Protein AF-A0A3R7LSN5-F1 (afdb_monomer_lite)

Radius of gyration: 26.23 Å; chains: 1; bounding box: 64×83×74 Å

Structure (mmCIF, N/CA/C/O backbone):
data_AF-A0A3R7LSN5-F1
#
_entry.id   AF-A0A3R7LSN5-F1
#
loop_
_atom_site.group_PDB
_atom_site.id
_atom_site.type_symbol
_atom_site.label_atom_id
_atom_site.label_alt_id
_atom_site.label_comp_id
_atom_site.label_asym_id
_atom_site.label_entity_id
_atom_site.label_seq_id
_atom_site.pdbx_PDB_ins_code
_atom_site.Cartn_x
_atom_site.Cartn_y
_atom_site.Cartn_z
_atom_site.occupancy
_atom_site.B_iso_or_equiv
_atom_site.auth_seq_id
_atom_site.auth_comp_id
_atom_site.auth_asym_id
_atom_site.auth_atom_id
_atom_site.pdbx_PDB_model_num
ATOM 1 N N . MET A 1 1 ? -0.997 53.595 6.931 1.00 42.25 1 MET A N 1
ATOM 2 C CA . MET A 1 1 ? -1.563 52.227 7.021 1.00 42.25 1 MET A CA 1
ATOM 3 C C . MET A 1 1 ? -1.060 51.255 5.946 1.00 42.25 1 MET A C 1
ATOM 5 O O . MET A 1 1 ? -0.935 50.087 6.265 1.00 42.25 1 MET A O 1
ATOM 9 N N . LYS A 1 2 ? -0.696 51.684 4.723 1.00 32.84 2 LYS A N 1
ATOM 10 C CA . LYS A 1 2 ? -0.204 50.767 3.666 1.00 32.84 2 LYS A CA 1
ATOM 11 C C . LYS A 1 2 ? 1.267 50.310 3.789 1.00 32.84 2 LYS A C 1
ATOM 13 O O . LYS A 1 2 ? 1.612 49.276 3.243 1.00 32.84 2 LYS A O 1
ATOM 18 N N . VAL A 1 3 ? 2.115 51.027 4.534 1.00 37.78 3 VAL A N 1
ATOM 19 C CA . VAL A 1 3 ? 3.552 50.685 4.686 1.00 37.78 3 VAL A CA 1
ATOM 20 C C . VAL A 1 3 ? 3.807 49.668 5.814 1.00 37.78 3 VAL A C 1
ATOM 22 O O . VAL A 1 3 ? 4.700 48.838 5.708 1.00 37.78 3 VAL A O 1
ATOM 25 N N . LEU A 1 4 ? 2.973 49.663 6.860 1.00 35.94 4 LEU A N 1
ATOM 26 C CA . LEU A 1 4 ? 3.071 48.705 7.976 1.00 35.94 4 LEU A CA 1
ATOM 27 C C . LEU A 1 4 ? 2.596 47.290 7.600 1.00 35.94 4 LEU A C 1
ATOM 29 O O . LEU A 1 4 ? 3.113 46.316 8.132 1.00 35.94 4 LEU A O 1
ATOM 33 N N . LEU A 1 5 ? 1.672 47.171 6.640 1.00 37.19 5 LEU A N 1
ATOM 34 C CA . LEU A 1 5 ? 1.211 45.881 6.106 1.00 37.19 5 LEU A CA 1
ATOM 35 C C . LEU A 1 5 ? 2.283 45.172 5.262 1.00 37.19 5 LEU A C 1
ATOM 37 O O . LEU A 1 5 ? 2.368 43.950 5.294 1.00 37.19 5 LEU A O 1
ATOM 41 N N . LEU A 1 6 ? 3.139 45.926 4.565 1.00 33.25 6 LEU A N 1
ATOM 42 C CA . LEU A 1 6 ? 4.225 45.360 3.758 1.00 33.25 6 LEU A CA 1
ATOM 43 C C . LEU A 1 6 ? 5.369 44.812 4.623 1.00 33.25 6 LEU A C 1
ATOM 45 O O . LEU A 1 6 ? 5.915 43.760 4.314 1.00 33.25 6 LEU A O 1
ATOM 49 N N . LEU A 1 7 ? 5.691 45.470 5.741 1.00 35.59 7 LEU A N 1
ATOM 50 C CA . LEU A 1 7 ? 6.720 44.985 6.670 1.00 35.59 7 LEU A CA 1
ATOM 51 C C . LEU A 1 7 ? 6.260 43.757 7.474 1.00 35.59 7 LEU A C 1
ATOM 53 O O . LEU A 1 7 ? 7.076 42.888 7.765 1.00 35.59 7 LEU A O 1
ATOM 57 N N . ALA A 1 8 ? 4.962 43.638 7.772 1.00 36.81 8 ALA A N 1
ATOM 58 C CA . ALA A 1 8 ? 4.403 42.443 8.410 1.00 36.81 8 ALA A CA 1
ATOM 59 C C . ALA A 1 8 ? 4.375 41.225 7.464 1.00 36.81 8 ALA A C 1
ATOM 61 O O . ALA A 1 8 ? 4.631 40.109 7.906 1.00 36.81 8 ALA A O 1
ATOM 62 N N . LEU A 1 9 ? 4.141 41.435 6.162 1.00 36.09 9 LEU A N 1
ATOM 63 C CA . LEU A 1 9 ? 4.210 40.374 5.146 1.00 36.09 9 LEU A CA 1
ATOM 64 C C . LEU A 1 9 ? 5.645 39.879 4.904 1.00 36.09 9 LEU A C 1
ATOM 66 O O . LEU A 1 9 ? 5.850 38.681 4.731 1.00 36.09 9 LEU A O 1
ATOM 70 N N . VAL A 1 10 ? 6.647 40.763 4.968 1.00 37.06 10 VAL A N 1
ATOM 71 C CA . VAL A 1 10 ? 8.064 40.363 4.863 1.00 37.06 10 VAL A CA 1
ATOM 72 C C . VAL A 1 10 ? 8.546 39.641 6.130 1.00 37.06 10 VAL A C 1
ATOM 74 O O . VAL A 1 10 ? 9.333 38.705 6.034 1.00 37.06 10 VAL A O 1
ATOM 77 N N . ALA A 1 11 ? 8.037 40.003 7.313 1.00 33.31 11 ALA A N 1
ATOM 78 C CA . ALA A 1 11 ? 8.358 39.297 8.558 1.00 33.31 11 ALA A CA 1
ATOM 79 C C . ALA A 1 11 ? 7.670 37.920 8.669 1.00 33.31 11 ALA A C 1
ATOM 81 O O . ALA A 1 11 ? 8.248 37.001 9.241 1.00 33.31 11 ALA A O 1
ATOM 82 N N . ALA A 1 12 ? 6.477 37.745 8.086 1.00 33.59 12 ALA A N 1
ATOM 83 C CA . ALA A 1 12 ? 5.790 36.451 8.038 1.00 33.59 12 ALA A CA 1
ATOM 84 C C . ALA A 1 12 ? 6.439 35.458 7.053 1.00 33.59 12 ALA A C 1
ATOM 86 O O . ALA A 1 12 ? 6.391 34.256 7.293 1.00 33.59 12 ALA A O 1
ATOM 87 N N . ALA A 1 13 ? 7.117 35.943 6.006 1.00 35.69 13 ALA A N 1
ATOM 88 C CA . ALA A 1 13 ? 7.940 35.100 5.131 1.00 35.69 13 ALA A CA 1
ATOM 89 C C . ALA A 1 13 ? 9.222 34.580 5.820 1.00 35.69 13 ALA A C 1
ATOM 91 O O . ALA A 1 13 ? 9.813 33.609 5.363 1.00 35.69 13 ALA A O 1
ATOM 92 N N . ALA A 1 14 ? 9.640 35.197 6.933 1.00 30.48 14 ALA A N 1
ATOM 93 C CA . ALA A 1 14 ? 10.814 34.799 7.716 1.00 30.48 14 ALA A CA 1
ATOM 94 C C . ALA A 1 14 ? 10.477 33.926 8.946 1.00 30.48 14 ALA A C 1
ATOM 96 O O . ALA A 1 14 ? 11.372 33.602 9.724 1.00 30.48 14 ALA A O 1
ATOM 97 N N . ALA A 1 15 ? 9.202 33.564 9.138 1.00 32.44 15 ALA A N 1
ATOM 98 C CA . ALA A 1 15 ? 8.722 32.758 10.266 1.00 32.44 15 ALA A CA 1
ATOM 99 C C . ALA A 1 15 ? 7.898 31.533 9.826 1.00 32.44 15 ALA A C 1
ATOM 101 O O . ALA A 1 15 ? 7.106 30.998 10.604 1.00 32.44 15 ALA A O 1
ATOM 102 N N . TRP A 1 16 ? 8.096 31.065 8.592 1.00 31.89 16 TRP A N 1
ATOM 103 C CA . TRP A 1 16 ? 7.870 29.653 8.292 1.00 31.89 16 TRP A CA 1
ATOM 104 C C . TRP A 1 16 ? 8.864 28.814 9.096 1.00 31.89 16 TRP A C 1
ATOM 106 O O . TRP A 1 16 ? 9.974 29.290 9.356 1.00 31.89 16 TRP A O 1
ATOM 116 N N . PRO A 1 17 ? 8.489 27.598 9.539 1.00 29.02 17 PRO A N 1
ATOM 117 C CA . PRO A 1 17 ? 9.468 26.697 10.119 1.00 29.02 17 PRO A CA 1
ATOM 118 C C . PRO A 1 17 ? 10.629 26.624 9.131 1.00 29.02 17 PRO A C 1
ATOM 120 O O . PRO A 1 17 ? 10.416 26.361 7.947 1.00 29.02 17 PRO A O 1
ATOM 123 N N . ASN A 1 18 ? 11.839 26.935 9.599 1.00 29.56 18 ASN A N 1
ATOM 124 C CA . ASN A 1 18 ? 13.049 26.599 8.870 1.00 29.56 18 ASN A CA 1
ATOM 125 C C . ASN A 1 18 ? 13.014 25.075 8.692 1.00 29.56 18 ASN A C 1
ATOM 127 O O . ASN A 1 18 ? 13.508 24.340 9.545 1.00 29.56 18 ASN A O 1
ATOM 131 N N . PHE A 1 19 ? 12.428 24.601 7.592 1.00 35.41 19 PHE A N 1
ATOM 132 C CA . PHE A 1 19 ? 12.906 23.412 6.915 1.00 35.41 19 PHE A CA 1
ATOM 133 C C . PHE A 1 19 ? 14.315 23.785 6.489 1.00 35.41 19 PHE A C 1
ATOM 135 O O . PHE A 1 19 ? 14.538 24.361 5.425 1.00 35.41 19 PHE A O 1
ATOM 142 N N . GLY A 1 20 ? 15.252 23.625 7.421 1.00 29.89 20 GLY A N 1
ATOM 143 C CA . GLY A 1 20 ? 16.654 23.777 7.129 1.00 29.89 20 GLY A CA 1
ATOM 144 C C . GLY A 1 20 ? 16.971 22.738 6.074 1.00 29.89 20 GLY A C 1
ATOM 145 O O . GLY A 1 20 ? 17.199 21.587 6.413 1.00 29.89 20 GLY A O 1
ATOM 146 N N . PHE A 1 21 ? 16.986 23.153 4.808 1.00 41.00 21 PHE A N 1
ATOM 147 C CA . PHE A 1 21 ? 17.792 22.522 3.775 1.00 41.00 21 PHE A CA 1
ATOM 148 C C . PHE A 1 21 ? 19.243 22.766 4.179 1.00 41.00 21 PHE A C 1
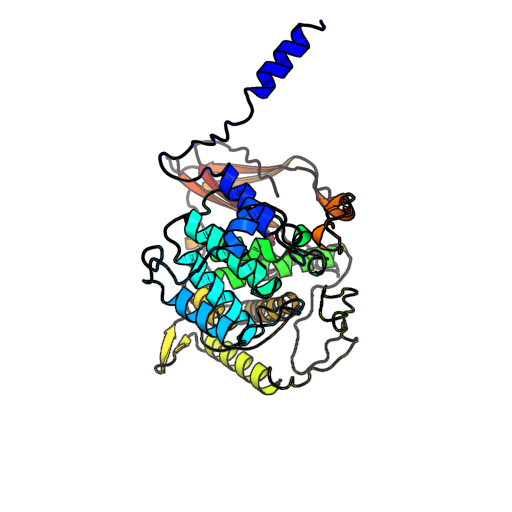ATOM 150 O O . PHE A 1 21 ? 19.926 23.666 3.688 1.00 41.00 21 PHE A O 1
ATOM 157 N N . GLN A 1 22 ? 19.666 22.048 5.212 1.00 35.31 22 GLN A N 1
ATOM 158 C CA . GLN A 1 22 ? 21.040 22.006 5.633 1.00 35.31 22 GLN A CA 1
ATOM 159 C C . GLN A 1 22 ? 21.722 21.189 4.544 1.00 35.31 22 GLN A C 1
ATOM 161 O O . GLN A 1 22 ? 21.444 20.010 4.375 1.00 35.31 22 GLN A O 1
ATOM 166 N N . SER A 1 23 ? 22.531 21.849 3.718 1.00 38.97 23 SER A N 1
ATOM 167 C CA . SER A 1 23 ? 23.408 21.140 2.798 1.00 38.97 23 SER A CA 1
ATOM 168 C C . SER A 1 23 ? 24.348 20.305 3.657 1.00 38.97 23 SER A C 1
ATOM 170 O O . SER A 1 23 ? 25.281 20.854 4.258 1.00 38.97 23 SER A O 1
ATOM 172 N N . ASP A 1 24 ? 24.075 19.012 3.764 1.00 40.56 24 ASP A N 1
ATOM 173 C CA . ASP A 1 24 ? 24.998 18.101 4.408 1.00 40.56 24 ASP A CA 1
ATOM 174 C C . ASP A 1 24 ? 26.333 18.174 3.674 1.00 40.56 24 ASP A C 1
ATOM 176 O O . ASP A 1 24 ? 26.430 18.141 2.443 1.00 40.56 24 ASP A O 1
ATOM 180 N N . ALA A 1 25 ? 27.380 18.394 4.460 1.00 39.78 25 ALA A N 1
ATOM 181 C CA . ALA A 1 25 ? 28.723 18.604 3.972 1.00 39.78 25 ALA A CA 1
ATOM 182 C C . ALA A 1 25 ? 29.197 17.360 3.199 1.00 39.78 25 ALA A C 1
ATOM 184 O O . ALA A 1 25 ? 29.608 16.373 3.801 1.00 39.78 25 ALA A O 1
ATOM 185 N N . GLY A 1 26 ? 29.171 17.437 1.864 1.00 50.94 26 GLY A N 1
ATOM 186 C CA . GLY A 1 26 ? 29.817 16.480 0.959 1.00 50.94 26 GLY A CA 1
ATOM 187 C C . GLY A 1 26 ? 28.904 15.607 0.089 1.00 50.94 26 GLY A C 1
ATOM 188 O O . GLY A 1 26 ? 29.451 14.788 -0.642 1.00 50.94 26 GLY A O 1
ATOM 189 N N . GLY A 1 27 ? 27.576 15.775 0.129 1.00 64.56 27 GLY A N 1
ATOM 190 C CA . GLY A 1 27 ? 26.622 15.041 -0.724 1.00 64.56 27 GLY A CA 1
ATOM 191 C C . GLY A 1 27 ? 25.754 15.946 -1.607 1.00 64.56 27 GLY A C 1
ATOM 192 O O . GLY A 1 27 ? 25.727 17.166 -1.431 1.00 64.56 27 GLY A O 1
ATOM 193 N N . GLU A 1 28 ? 25.048 15.358 -2.575 1.00 82.19 28 GLU A N 1
ATOM 194 C CA . GLU A 1 28 ? 24.030 16.043 -3.376 1.00 82.19 28 GLU A CA 1
ATOM 195 C C . GLU A 1 28 ? 22.909 16.604 -2.488 1.00 82.19 28 GLU A C 1
ATOM 197 O O . GLU A 1 28 ? 22.501 15.979 -1.509 1.00 82.19 28 GLU A O 1
ATOM 202 N N . SER A 1 29 ? 22.407 17.796 -2.826 1.00 89.75 29 SER A N 1
ATOM 203 C CA . SER A 1 29 ? 21.376 18.465 -2.027 1.00 89.75 29 SER A CA 1
ATOM 204 C C . SER A 1 29 ? 20.041 17.725 -2.103 1.00 89.75 29 SER A C 1
ATOM 206 O O . SER A 1 29 ? 19.663 17.226 -3.162 1.00 89.75 29 SER A O 1
ATOM 208 N N . ASP A 1 30 ? 19.269 17.728 -1.017 1.00 90.81 30 ASP A N 1
ATOM 209 C CA . ASP A 1 30 ? 17.945 17.086 -1.002 1.00 90.81 30 ASP A CA 1
ATOM 210 C C . ASP A 1 30 ? 16.995 17.677 -2.049 1.00 90.81 30 ASP A C 1
ATOM 212 O O . ASP A 1 30 ? 16.179 16.963 -2.624 1.00 90.81 30 ASP A O 1
ATOM 216 N N . ALA A 1 31 ? 17.151 18.964 -2.377 1.00 91.38 31 ALA A N 1
ATOM 217 C CA . ALA A 1 31 ? 16.424 19.599 -3.472 1.00 91.38 31 ALA A CA 1
ATOM 218 C C . ALA A 1 31 ? 16.747 18.959 -4.833 1.00 91.38 31 ALA A C 1
ATOM 220 O O . ALA A 1 31 ? 15.837 18.750 -5.634 1.00 91.38 31 ALA A O 1
ATOM 221 N N . GLN A 1 32 ? 18.016 18.616 -5.084 1.00 93.38 32 GLN A N 1
ATOM 222 C CA . GLN A 1 32 ? 18.407 17.905 -6.299 1.00 93.38 32 GLN A CA 1
ATOM 223 C C . GLN A 1 32 ? 17.866 16.474 -6.291 1.00 93.38 32 GLN A C 1
ATOM 225 O O . GLN A 1 32 ? 17.297 16.036 -7.284 1.00 93.38 32 GLN A O 1
ATOM 230 N N . LYS A 1 33 ? 17.961 15.768 -5.158 1.00 95.00 33 LYS A N 1
ATOM 231 C CA . LYS A 1 33 ? 17.422 14.406 -5.044 1.00 95.00 33 LYS A CA 1
ATOM 232 C C . LYS A 1 33 ? 15.915 14.366 -5.304 1.00 95.00 33 LYS A C 1
ATOM 234 O O . LYS A 1 33 ? 15.427 13.521 -6.053 1.00 95.00 33 LYS A O 1
ATOM 239 N N . GLN A 1 34 ? 15.183 15.314 -4.720 1.00 95.00 34 GLN A N 1
ATOM 240 C CA . GLN A 1 34 ? 13.747 15.476 -4.924 1.00 95.00 34 GLN A CA 1
ATOM 241 C C . GLN A 1 34 ? 13.417 15.799 -6.384 1.00 95.00 34 GLN A C 1
ATOM 243 O O . GLN A 1 34 ? 12.484 15.224 -6.943 1.00 95.00 34 GLN A O 1
ATOM 248 N N . HIS A 1 35 ? 14.179 16.705 -7.003 1.00 95.44 35 HIS A N 1
ATOM 249 C CA . HIS A 1 35 ? 14.050 17.032 -8.420 1.00 95.44 35 HIS A CA 1
ATOM 250 C C . HIS A 1 35 ? 14.217 15.777 -9.287 1.00 95.44 35 HIS A C 1
ATOM 252 O O . HIS A 1 35 ? 13.317 15.432 -10.050 1.00 95.44 35 HIS A O 1
ATOM 258 N N . ASP A 1 36 ? 15.319 15.052 -9.115 1.00 96.56 36 ASP A N 1
ATOM 259 C CA . ASP A 1 36 ? 15.641 13.863 -9.901 1.00 96.56 36 ASP A CA 1
ATOM 260 C C . ASP A 1 36 ? 14.541 12.793 -9.803 1.00 96.56 36 ASP A C 1
ATOM 262 O O . ASP A 1 36 ? 14.074 12.291 -10.825 1.00 96.56 36 ASP A O 1
ATOM 266 N N . VAL A 1 37 ? 14.062 12.479 -8.592 1.00 96.31 37 VAL A N 1
ATOM 267 C CA . VAL A 1 37 ? 12.987 11.488 -8.392 1.00 96.31 37 VAL A CA 1
ATOM 268 C C . VAL A 1 37 ? 11.675 11.938 -9.036 1.00 96.31 37 VAL A C 1
ATOM 270 O O . VAL A 1 37 ? 11.016 11.137 -9.703 1.00 96.31 37 VAL A O 1
ATOM 273 N N . ASN A 1 38 ? 11.317 13.218 -8.915 1.00 94.06 38 ASN A N 1
ATOM 274 C CA . ASN A 1 38 ? 10.122 13.758 -9.563 1.00 94.06 38 ASN A CA 1
ATOM 275 C C . ASN A 1 38 ? 10.200 13.618 -11.090 1.00 94.06 38 ASN A C 1
ATOM 277 O O . ASN A 1 38 ? 9.234 13.184 -11.717 1.00 94.06 38 ASN A O 1
ATOM 281 N N . PHE A 1 39 ? 11.347 13.934 -11.696 1.00 95.19 39 PHE A N 1
ATOM 282 C CA . PHE A 1 39 ? 11.525 13.855 -13.148 1.00 95.19 39 PHE A CA 1
ATOM 283 C C . PHE A 1 39 ? 11.702 12.425 -13.673 1.00 95.19 39 PHE A C 1
ATOM 285 O O . PHE A 1 39 ? 11.325 12.151 -14.814 1.00 95.19 39 PHE A O 1
ATOM 292 N N . LEU A 1 40 ? 12.182 11.491 -12.848 1.00 96.38 40 LEU A N 1
ATOM 293 C CA . LEU A 1 40 ? 12.140 10.059 -13.155 1.00 96.38 40 LEU A CA 1
ATOM 294 C C . LEU A 1 40 ? 10.698 9.529 -13.211 1.00 96.38 40 LEU A C 1
ATOM 296 O O . LEU A 1 40 ? 10.397 8.676 -14.042 1.00 96.38 40 LEU A O 1
ATOM 300 N N . LEU A 1 41 ? 9.796 10.041 -12.371 1.00 94.81 41 LEU A N 1
ATOM 301 C CA . LEU A 1 41 ? 8.389 9.618 -12.324 1.00 94.81 41 LEU A CA 1
ATOM 302 C C . LEU A 1 41 ? 7.470 10.432 -13.250 1.00 94.81 41 LEU A C 1
ATOM 304 O O . LEU A 1 41 ? 6.346 10.019 -13.538 1.00 94.81 41 LEU A O 1
ATOM 308 N N . HIS A 1 42 ? 7.943 11.570 -13.754 1.00 90.88 42 HIS A N 1
ATOM 309 C CA . HIS A 1 42 ? 7.209 12.394 -14.704 1.00 90.88 42 HIS A CA 1
ATOM 310 C C . HIS A 1 42 ? 7.093 11.702 -16.068 1.00 90.88 42 HIS A C 1
ATOM 312 O O . HIS A 1 42 ? 8.074 11.170 -16.600 1.00 90.88 42 HIS A O 1
ATOM 318 N N . LYS A 1 43 ? 5.881 11.722 -16.640 1.00 87.94 43 LYS A N 1
ATOM 319 C CA . LYS A 1 43 ? 5.528 11.130 -17.940 1.00 87.94 43 LYS A CA 1
ATOM 320 C C . LYS A 1 43 ? 6.088 9.720 -18.089 1.00 87.94 43 LYS A C 1
ATOM 322 O O . LYS A 1 43 ? 6.814 9.418 -19.035 1.00 87.94 43 LYS A O 1
ATOM 327 N N . ILE A 1 44 ? 5.769 8.865 -17.119 1.00 90.38 44 ILE A N 1
ATOM 328 C CA . ILE A 1 44 ? 6.407 7.555 -16.965 1.00 90.38 44 ILE A CA 1
ATOM 329 C C . ILE A 1 44 ? 6.270 6.641 -18.193 1.00 90.38 44 ILE A C 1
ATOM 331 O O . ILE A 1 44 ? 7.175 5.872 -18.489 1.00 90.38 44 ILE A O 1
ATOM 335 N N . TYR A 1 45 ? 5.187 6.775 -18.962 1.00 86.12 45 TYR A N 1
ATOM 336 C CA . TYR A 1 45 ? 4.961 6.002 -20.190 1.00 86.12 45 TYR A CA 1
ATOM 337 C C . TYR A 1 45 ? 5.706 6.550 -21.426 1.00 86.12 45 TYR A C 1
ATOM 339 O O . TYR A 1 45 ? 5.612 5.969 -22.510 1.00 86.12 45 TYR A O 1
ATOM 347 N N . GLY A 1 46 ? 6.410 7.677 -21.279 1.00 85.56 46 GLY A N 1
ATOM 348 C CA . GLY A 1 46 ? 7.192 8.344 -22.316 1.00 85.56 46 GLY A CA 1
ATOM 349 C C . GLY A 1 46 ? 8.678 8.467 -21.963 1.00 85.56 46 GLY A C 1
ATOM 350 O O . GLY A 1 46 ? 9.156 7.981 -20.935 1.00 85.56 46 GLY A O 1
ATOM 351 N N . ASN A 1 47 ? 9.430 9.144 -22.830 1.00 87.31 47 ASN A N 1
ATOM 352 C CA . ASN A 1 47 ? 10.868 9.354 -22.645 1.00 87.31 47 ASN A CA 1
ATOM 353 C C . ASN A 1 47 ? 11.169 10.320 -21.491 1.00 87.31 47 ASN A C 1
ATOM 355 O O . ASN A 1 47 ? 10.352 11.172 -21.142 1.00 87.31 47 ASN A O 1
ATOM 359 N N . ILE A 1 48 ? 12.379 10.216 -20.935 1.00 92.12 48 ILE A N 1
ATOM 360 C CA . ILE A 1 48 ? 12.884 11.175 -19.947 1.00 92.12 48 ILE A CA 1
ATOM 361 C C . ILE A 1 48 ? 12.978 12.557 -20.600 1.00 92.12 48 ILE A C 1
ATOM 363 O O . ILE A 1 48 ? 13.564 12.700 -21.676 1.00 92.12 48 ILE A O 1
ATOM 367 N N . ARG A 1 49 ? 12.394 13.562 -19.941 1.00 88.31 49 ARG A N 1
ATOM 368 C CA . ARG A 1 49 ? 12.361 14.952 -20.424 1.00 88.31 49 ARG A CA 1
ATOM 369 C C . ARG A 1 49 ? 13.452 15.833 -19.832 1.00 88.31 49 ARG A C 1
ATOM 371 O O . ARG A 1 49 ? 13.877 16.781 -20.484 1.00 88.31 49 ARG A O 1
ATOM 378 N N . ASP A 1 50 ? 13.893 15.525 -18.618 1.00 94.19 50 ASP A N 1
ATOM 379 C CA . ASP A 1 50 ? 15.022 16.215 -18.008 1.00 94.19 50 ASP A CA 1
ATOM 380 C C . ASP A 1 50 ? 16.313 15.898 -18.776 1.00 94.19 50 ASP A C 1
ATOM 382 O O . ASP A 1 50 ? 16.614 14.732 -19.052 1.00 94.19 50 ASP A O 1
ATOM 386 N N . SER A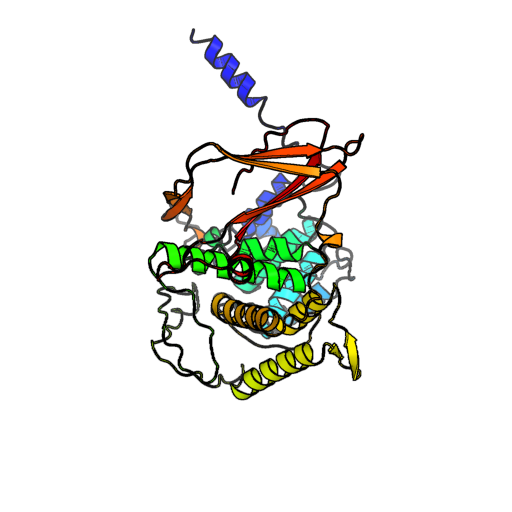 1 51 ? 17.057 16.936 -19.164 1.00 93.25 51 SER A N 1
ATOM 387 C CA . SER A 1 51 ? 18.231 16.786 -20.027 1.00 93.25 51 SER A CA 1
ATOM 388 C C . SER A 1 51 ? 19.358 16.018 -19.353 1.00 93.25 51 SER A C 1
ATOM 390 O O . SER A 1 51 ? 20.056 15.254 -20.021 1.00 93.25 51 SER A O 1
ATOM 392 N N . ASP A 1 52 ? 19.523 16.195 -18.046 1.00 93.75 52 ASP A N 1
ATOM 393 C CA . ASP A 1 52 ? 20.640 15.630 -17.301 1.00 93.75 52 ASP A CA 1
ATOM 394 C C . ASP A 1 52 ? 20.377 14.152 -17.014 1.00 93.75 52 ASP A C 1
ATOM 396 O O . ASP A 1 52 ? 21.243 13.307 -17.248 1.00 93.75 52 ASP A O 1
ATOM 400 N N . LEU A 1 53 ? 19.151 13.807 -16.611 1.00 96.00 53 LEU A N 1
ATOM 401 C CA . LEU A 1 53 ? 18.709 12.421 -16.474 1.00 96.00 53 LEU A CA 1
ATOM 402 C C . LEU A 1 53 ? 18.723 11.683 -17.816 1.00 96.00 53 LEU A C 1
ATOM 404 O O . LEU A 1 53 ? 19.127 10.522 -17.867 1.00 96.00 53 LEU A O 1
ATOM 408 N N . LYS A 1 54 ? 18.333 12.342 -18.914 1.00 94.88 54 LYS A N 1
ATOM 409 C CA . LYS A 1 54 ? 18.421 11.755 -20.257 1.00 94.88 54 LYS A CA 1
ATOM 410 C C . LYS A 1 54 ? 19.872 11.488 -20.649 1.00 94.88 54 LYS A C 1
ATOM 412 O O . LYS A 1 54 ? 20.194 10.377 -21.052 1.00 94.88 54 LYS A O 1
ATOM 417 N N . ALA A 1 55 ? 20.766 12.454 -20.441 1.00 95.44 55 ALA A N 1
ATOM 418 C CA . ALA A 1 55 ? 22.190 12.273 -20.707 1.00 95.44 55 ALA A CA 1
ATOM 419 C C . ALA A 1 55 ? 22.796 11.131 -19.873 1.00 95.44 55 ALA A C 1
ATOM 421 O O . ALA A 1 55 ? 23.607 10.360 -20.389 1.00 95.44 55 ALA A O 1
ATOM 422 N N . LYS A 1 56 ? 22.385 10.984 -18.604 1.00 95.00 56 LYS A N 1
ATOM 423 C CA . LYS A 1 56 ? 22.768 9.838 -17.766 1.00 95.00 56 LYS A CA 1
ATOM 424 C C . LYS A 1 56 ? 22.256 8.531 -18.357 1.00 95.00 56 LYS A C 1
ATOM 426 O O . LYS A 1 56 ? 23.056 7.631 -18.573 1.00 95.00 56 LYS A O 1
ATOM 431 N N . ALA A 1 57 ? 20.968 8.437 -18.668 1.00 94.69 57 ALA A N 1
ATOM 432 C CA . ALA A 1 57 ? 20.378 7.228 -19.236 1.00 94.69 57 ALA A CA 1
ATOM 433 C C . ALA A 1 57 ? 21.057 6.790 -20.547 1.00 94.69 57 ALA A C 1
ATOM 435 O O . ALA A 1 57 ? 21.287 5.600 -20.741 1.00 94.69 57 ALA A O 1
ATOM 436 N N . ASP A 1 58 ? 21.424 7.745 -21.404 1.00 94.06 58 ASP A N 1
ATOM 437 C CA . ASP A 1 58 ? 22.006 7.471 -22.721 1.00 94.06 58 ASP A CA 1
ATOM 438 C C . ASP A 1 58 ? 23.495 7.066 -22.655 1.00 94.06 58 ASP A C 1
ATOM 440 O O . ASP A 1 58 ? 23.993 6.388 -23.555 1.00 94.06 58 ASP A O 1
ATOM 444 N N . SER A 1 59 ? 24.231 7.504 -21.624 1.00 93.69 59 SER A N 1
ATOM 445 C CA . SER A 1 59 ? 25.694 7.332 -21.534 1.00 93.69 59 SER A CA 1
ATOM 446 C C . SER A 1 59 ? 26.173 6.397 -20.424 1.00 93.69 59 SER A C 1
ATOM 448 O O . SER A 1 59 ? 27.329 5.970 -20.445 1.00 93.69 59 SER A O 1
ATOM 450 N N . PHE A 1 60 ? 25.319 6.088 -19.451 1.00 95.44 60 PHE A N 1
ATOM 451 C CA . PHE A 1 60 ? 25.682 5.280 -18.297 1.00 95.44 60 PHE A CA 1
ATOM 452 C C . PHE A 1 60 ? 25.770 3.793 -18.657 1.00 95.44 60 PHE A C 1
ATOM 454 O O . PHE A 1 60 ? 24.854 3.229 -19.250 1.00 95.44 60 PHE A O 1
ATOM 461 N N . ASP A 1 61 ? 26.867 3.147 -18.253 1.00 95.38 61 ASP A N 1
ATOM 462 C CA . ASP A 1 61 ? 27.008 1.690 -18.259 1.00 95.38 61 ASP A CA 1
ATOM 463 C C . ASP A 1 61 ? 26.980 1.189 -16.805 1.00 95.38 61 ASP A C 1
ATOM 465 O O . ASP A 1 61 ? 27.979 1.338 -16.089 1.00 95.38 61 ASP A O 1
ATOM 469 N N . PRO A 1 62 ? 25.863 0.580 -16.359 1.00 94.38 62 PRO A N 1
ATOM 470 C CA . PRO A 1 62 ? 25.710 0.113 -14.983 1.00 94.38 62 PRO A CA 1
ATOM 471 C C . PRO A 1 62 ? 26.788 -0.875 -14.520 1.00 94.38 62 PRO A C 1
ATOM 473 O O . PRO A 1 62 ? 27.050 -0.976 -13.320 1.00 94.38 62 PRO A O 1
ATOM 476 N N . ALA A 1 63 ? 27.413 -1.605 -15.449 1.00 93.44 63 ALA A N 1
ATOM 477 C CA . ALA A 1 63 ? 28.385 -2.653 -15.152 1.00 93.44 63 ALA A CA 1
ATOM 478 C C . ALA A 1 63 ? 29.850 -2.222 -15.372 1.00 93.44 63 ALA A C 1
ATOM 480 O O . ALA A 1 63 ? 30.746 -3.053 -15.206 1.00 93.44 63 ALA A O 1
ATOM 481 N N . ALA A 1 64 ? 30.108 -0.960 -15.738 1.00 93.44 64 ALA A N 1
ATOM 482 C CA . ALA A 1 64 ? 31.459 -0.478 -16.033 1.00 93.44 64 ALA A CA 1
ATOM 483 C C . ALA A 1 64 ? 32.341 -0.323 -14.783 1.00 93.44 64 ALA A C 1
ATOM 485 O O . ALA A 1 64 ? 33.520 -0.678 -14.823 1.00 93.44 64 ALA A O 1
ATOM 486 N N . ASP A 1 65 ? 31.781 0.176 -13.677 1.00 93.75 65 ASP A N 1
ATOM 487 C CA . ASP A 1 65 ? 32.481 0.307 -12.396 1.00 93.75 65 ASP A CA 1
ATOM 488 C C . ASP A 1 65 ? 31.635 -0.256 -11.250 1.00 93.75 65 ASP A C 1
ATOM 490 O O . ASP A 1 65 ? 30.653 0.333 -10.803 1.00 93.75 65 ASP A O 1
ATOM 494 N N . LEU A 1 66 ? 32.047 -1.423 -10.756 1.00 95.94 66 LEU A N 1
ATOM 495 C CA . LEU A 1 66 ? 31.331 -2.153 -9.713 1.00 95.94 66 LEU A CA 1
ATOM 496 C C . LEU A 1 66 ? 31.685 -1.673 -8.298 1.00 95.94 66 LEU A C 1
ATOM 498 O O . LEU A 1 66 ? 31.067 -2.099 -7.321 1.00 95.94 66 LEU A O 1
ATOM 502 N N . SER A 1 67 ? 32.686 -0.797 -8.158 1.00 95.56 67 SER A N 1
ATOM 503 C CA . SER A 1 67 ? 33.137 -0.311 -6.851 1.00 95.56 67 SER A CA 1
ATOM 504 C C . SER A 1 67 ? 32.088 0.561 -6.151 1.00 95.56 67 SER A C 1
ATOM 506 O O . SER A 1 67 ? 32.099 0.659 -4.920 1.00 95.56 67 SER A O 1
ATOM 508 N N . HIS A 1 68 ? 31.129 1.093 -6.912 1.00 95.19 68 HIS A N 1
ATOM 509 C CA . HIS A 1 68 ? 30.006 1.902 -6.441 1.00 95.19 68 HIS A CA 1
ATOM 510 C C . HIS A 1 68 ? 28.840 1.096 -5.847 1.00 95.19 68 HIS A C 1
ATOM 512 O O . HIS A 1 68 ? 27.890 1.688 -5.333 1.00 95.19 68 HIS A O 1
ATOM 518 N N . TYR A 1 69 ? 28.927 -0.239 -5.833 1.00 97.12 69 TYR A N 1
ATOM 519 C CA . TYR A 1 69 ? 27.909 -1.106 -5.238 1.00 97.12 69 TYR A CA 1
ATOM 520 C C . TYR A 1 69 ? 28.434 -1.824 -3.991 1.00 97.12 69 TYR A C 1
ATOM 522 O O . TYR A 1 69 ? 29.606 -2.207 -3.890 1.00 97.12 69 TYR A O 1
ATOM 530 N N . SER A 1 70 ? 27.582 -1.951 -2.978 1.00 96.44 70 SER A N 1
ATOM 531 C CA . SER A 1 70 ? 27.908 -2.578 -1.689 1.00 96.44 70 SER A CA 1
ATOM 532 C C . SER A 1 70 ? 27.979 -4.105 -1.755 1.00 96.44 70 SER A C 1
ATOM 534 O O . SER A 1 70 ? 28.703 -4.701 -0.963 1.00 96.44 70 SER A O 1
ATOM 536 N N . ASP A 1 71 ? 27.320 -4.718 -2.734 1.00 96.62 71 ASP A N 1
ATOM 537 C CA . ASP A 1 71 ? 27.350 -6.154 -3.041 1.00 96.62 71 ASP A CA 1
ATOM 538 C C . ASP A 1 71 ? 28.481 -6.544 -4.018 1.00 96.62 71 ASP A C 1
ATOM 540 O O . ASP A 1 71 ? 28.553 -7.680 -4.477 1.00 96.62 71 ASP A O 1
ATOM 544 N N . GLY A 1 72 ? 29.366 -5.605 -4.375 1.00 94.88 72 GLY A N 1
ATOM 545 C CA . GLY A 1 72 ? 30.404 -5.832 -5.385 1.00 94.88 72 GLY A CA 1
ATOM 546 C C . GLY A 1 72 ? 29.876 -5.894 -6.824 1.00 94.88 72 GLY A C 1
ATOM 547 O O . GLY A 1 72 ? 30.612 -6.322 -7.714 1.00 94.88 72 GLY A O 1
ATOM 548 N N . GLY A 1 73 ? 28.633 -5.460 -7.058 1.00 94.88 73 GLY A N 1
ATOM 549 C CA . GLY A 1 73 ? 28.013 -5.364 -8.376 1.00 94.88 73 GLY A CA 1
ATOM 550 C C . GLY A 1 73 ? 27.330 -6.648 -8.856 1.00 94.88 73 GLY A C 1
ATOM 551 O O . GLY A 1 73 ? 27.058 -6.778 -10.050 1.00 94.88 73 GLY A O 1
ATOM 552 N N . GLU A 1 74 ? 27.051 -7.601 -7.966 1.00 96.62 74 GLU A N 1
ATOM 553 C CA . GLU A 1 74 ? 26.378 -8.858 -8.311 1.00 96.62 74 GLU A CA 1
ATOM 554 C C . GLU A 1 74 ? 24.965 -8.612 -8.867 1.00 96.62 74 GLU A C 1
ATOM 556 O O . GLU A 1 74 ? 24.619 -9.126 -9.939 1.00 96.62 74 GLU A O 1
ATOM 561 N N . ALA A 1 75 ? 24.172 -7.775 -8.191 1.00 96.81 75 ALA A N 1
ATOM 562 C CA . ALA A 1 75 ? 22.809 -7.442 -8.593 1.00 96.81 75 ALA A CA 1
ATOM 563 C C . ALA A 1 75 ? 22.771 -6.776 -9.976 1.00 96.81 75 ALA A C 1
ATOM 565 O O . ALA A 1 75 ? 22.017 -7.202 -10.857 1.00 96.81 75 ALA A O 1
ATOM 566 N N . VAL A 1 76 ? 23.634 -5.778 -10.209 1.00 97.44 76 VAL A N 1
ATOM 567 C CA . VAL A 1 76 ? 23.643 -5.024 -11.473 1.00 97.44 76 VAL A CA 1
ATOM 568 C C . VAL A 1 76 ? 24.113 -5.882 -12.639 1.00 97.44 76 VAL A C 1
ATOM 570 O O . VAL A 1 76 ? 23.520 -5.844 -13.715 1.00 97.44 76 VAL A O 1
ATOM 573 N N . GLN A 1 77 ? 25.112 -6.740 -12.427 1.00 97.44 77 GLN A N 1
ATOM 574 C CA . GLN A 1 77 ? 25.560 -7.678 -13.453 1.00 97.44 77 GLN A CA 1
ATOM 575 C C . GLN A 1 77 ? 24.472 -8.677 -13.837 1.00 97.44 77 GLN A C 1
ATOM 577 O O . GLN A 1 77 ? 24.342 -9.017 -15.016 1.00 97.44 77 GLN A O 1
ATOM 582 N N . LYS A 1 78 ? 23.703 -9.162 -12.856 1.00 96.75 78 LYS A N 1
ATOM 583 C CA . LYS A 1 78 ? 22.583 -10.068 -13.104 1.00 96.75 78 LYS A CA 1
ATOM 584 C C . LYS A 1 78 ? 21.490 -9.375 -13.918 1.00 96.75 78 LYS A C 1
ATOM 586 O O . LYS A 1 78 ? 21.079 -9.922 -14.937 1.00 96.75 78 LYS A O 1
ATOM 591 N N . LEU A 1 79 ? 21.071 -8.174 -13.518 1.00 97.62 79 LEU A N 1
ATOM 592 C CA . LEU A 1 79 ? 20.019 -7.435 -14.218 1.00 97.62 79 LEU A CA 1
ATOM 593 C C . LEU A 1 79 ? 20.435 -7.045 -15.643 1.00 97.62 79 LEU A C 1
ATOM 595 O O . LEU A 1 79 ? 19.682 -7.267 -16.585 1.00 97.62 79 LEU A O 1
ATOM 599 N N . VAL A 1 80 ? 21.660 -6.541 -15.829 1.00 96.88 80 VAL A N 1
ATOM 600 C CA . VAL A 1 80 ? 22.194 -6.200 -17.159 1.00 96.88 80 VAL A CA 1
ATOM 601 C C . VAL A 1 80 ? 22.301 -7.436 -18.058 1.00 96.88 80 VAL A C 1
ATOM 603 O O . VAL A 1 80 ? 22.122 -7.326 -19.269 1.00 96.88 80 VAL A O 1
ATOM 606 N N . ARG A 1 81 ? 22.585 -8.619 -17.498 1.00 96.75 81 ARG A N 1
ATOM 607 C CA . ARG A 1 81 ? 22.583 -9.875 -18.259 1.00 96.75 81 ARG A CA 1
ATOM 608 C C . ARG A 1 81 ? 21.177 -10.248 -18.719 1.00 96.75 81 ARG A C 1
ATOM 610 O O . ARG A 1 81 ? 20.996 -10.482 -19.906 1.00 96.75 81 ARG A O 1
ATOM 617 N N . ASP A 1 82 ? 20.200 -10.259 -17.815 1.00 95.75 82 ASP A N 1
ATOM 618 C CA . ASP A 1 82 ? 18.808 -10.577 -18.163 1.00 95.75 82 ASP A CA 1
ATOM 619 C C . ASP A 1 82 ? 18.227 -9.562 -19.166 1.00 95.75 82 ASP A C 1
ATOM 621 O O . ASP A 1 82 ? 17.471 -9.955 -20.053 1.00 95.75 82 ASP A O 1
ATOM 625 N N . LEU A 1 83 ? 18.633 -8.289 -19.079 1.00 95.12 83 LEU A N 1
ATOM 626 C CA . LEU A 1 83 ? 18.308 -7.262 -20.069 1.00 95.12 83 LEU A CA 1
ATOM 627 C C . LEU A 1 83 ? 18.920 -7.576 -21.445 1.00 95.12 83 LEU A C 1
ATOM 629 O O . LEU A 1 83 ? 18.218 -7.526 -22.446 1.00 95.12 83 LEU A O 1
ATOM 633 N N . LYS A 1 84 ? 20.214 -7.923 -21.507 1.00 94.81 84 LYS A N 1
ATOM 634 C CA . LYS A 1 84 ? 20.914 -8.259 -22.766 1.00 94.81 84 LYS A CA 1
ATOM 635 C C . LYS A 1 84 ? 20.410 -9.542 -23.422 1.00 94.81 84 LYS A C 1
ATOM 637 O O . LYS A 1 84 ? 20.503 -9.670 -24.638 1.00 94.81 84 LYS A O 1
ATOM 642 N N . ASP A 1 85 ? 19.917 -10.479 -22.621 1.00 96.31 85 ASP A N 1
ATOM 643 C CA . ASP A 1 85 ? 19.363 -11.751 -23.083 1.00 96.31 85 ASP A CA 1
ATOM 644 C C . ASP A 1 85 ? 17.868 -11.635 -23.474 1.00 96.31 85 ASP A C 1
ATOM 646 O O . ASP A 1 85 ? 17.231 -12.662 -23.718 1.00 96.31 85 ASP A O 1
ATOM 650 N N . ASP A 1 86 ? 17.297 -10.420 -23.502 1.00 94.00 86 ASP A N 1
ATOM 651 C CA . ASP A 1 86 ? 15.881 -10.136 -23.794 1.00 94.00 86 ASP A CA 1
ATOM 652 C C . ASP A 1 86 ? 14.907 -10.935 -22.904 1.00 94.00 86 ASP A C 1
ATOM 654 O O . ASP A 1 86 ? 13.884 -11.461 -23.351 1.00 94.00 86 ASP A O 1
ATOM 658 N N . ARG A 1 87 ? 15.242 -11.071 -21.612 1.00 94.50 87 ARG A N 1
ATOM 659 C CA . ARG A 1 87 ? 14.473 -11.879 -20.646 1.00 94.50 87 ARG A CA 1
ATOM 660 C C . ARG A 1 87 ? 13.531 -11.070 -19.765 1.00 94.50 87 ARG A C 1
ATOM 662 O O . ARG A 1 87 ? 12.823 -11.684 -18.964 1.00 94.50 87 ARG A O 1
ATOM 669 N N . LEU A 1 88 ? 13.578 -9.745 -19.849 1.00 95.88 88 LEU A N 1
ATOM 670 C CA . LEU A 1 88 ? 12.738 -8.848 -19.059 1.00 95.88 88 LEU A CA 1
ATOM 671 C C . LEU A 1 88 ? 11.390 -8.601 -19.744 1.00 95.88 88 LEU A C 1
ATOM 673 O O . LEU A 1 88 ? 11.249 -8.761 -20.960 1.00 95.88 88 LEU A O 1
ATOM 677 N N . LEU A 1 89 ? 10.399 -8.194 -18.959 1.00 95.06 89 LEU A N 1
ATOM 678 C CA . LEU A 1 89 ? 9.090 -7.793 -19.424 1.00 95.06 89 LEU A CA 1
ATOM 679 C C . LEU A 1 89 ? 9.227 -6.609 -20.380 1.00 95.06 89 LEU A C 1
ATOM 681 O O . LEU A 1 89 ? 9.871 -5.599 -20.092 1.00 95.06 89 LEU A O 1
ATOM 685 N N . GLN A 1 90 ? 8.565 -6.721 -21.527 1.00 94.56 90 GLN A N 1
ATOM 686 C CA . GLN A 1 90 ? 8.522 -5.638 -22.496 1.00 94.56 90 GLN A CA 1
ATOM 687 C C . GLN A 1 90 ? 7.855 -4.381 -21.909 1.00 94.56 90 GLN A C 1
ATOM 689 O O . GLN A 1 90 ? 6.900 -4.447 -21.126 1.00 94.56 90 GLN A O 1
ATOM 694 N N . GLN A 1 91 ? 8.332 -3.217 -22.343 1.00 93.88 91 GLN A N 1
ATOM 695 C CA . GLN A 1 91 ? 7.659 -1.944 -22.097 1.00 93.88 91 GLN A CA 1
ATOM 696 C C . GLN A 1 91 ? 6.254 -1.932 -22.697 1.00 93.88 91 GLN A C 1
ATOM 698 O O . GLN A 1 91 ? 5.961 -2.665 -23.646 1.00 93.88 91 GLN A O 1
ATOM 703 N N . ARG A 1 92 ? 5.395 -1.048 -22.178 1.00 90.31 92 ARG A N 1
ATOM 704 C CA . ARG A 1 92 ? 3.999 -0.912 -22.622 1.00 90.31 92 ARG A CA 1
ATOM 705 C C . ARG A 1 92 ? 3.194 -2.187 -22.416 1.00 90.31 92 ARG A C 1
ATOM 707 O O . ARG A 1 92 ? 2.422 -2.619 -23.275 1.00 90.31 92 ARG A O 1
ATOM 714 N N . HIS A 1 93 ? 3.387 -2.793 -21.255 1.00 89.75 93 HIS A N 1
ATOM 715 C CA . HIS A 1 93 ? 2.674 -3.983 -20.821 1.00 89.75 93 HIS A CA 1
ATOM 716 C C . HIS A 1 93 ? 2.216 -3.810 -19.376 1.00 89.75 93 HIS A C 1
ATOM 718 O O . HIS A 1 93 ? 2.871 -3.123 -18.593 1.00 89.75 93 HIS A O 1
ATOM 724 N N . TRP A 1 94 ? 1.098 -4.437 -19.009 1.00 79.75 94 TRP A N 1
ATOM 725 C CA . TRP A 1 94 ? 0.641 -4.428 -17.625 1.00 79.75 94 TRP A CA 1
ATOM 726 C C . TRP A 1 94 ? 1.666 -5.128 -16.728 1.00 79.75 94 TRP A C 1
ATOM 728 O O . TRP A 1 94 ? 2.254 -6.153 -17.096 1.00 79.75 94 TRP A O 1
ATOM 738 N N . PHE A 1 95 ? 1.856 -4.555 -15.548 1.00 83.44 95 PHE A N 1
ATOM 739 C CA . PHE A 1 95 ? 2.715 -5.079 -14.501 1.00 83.44 95 PHE A CA 1
ATOM 740 C C . PHE A 1 95 ? 1.877 -5.453 -13.289 1.00 83.44 95 PHE A C 1
ATOM 742 O O . PHE A 1 95 ? 0.918 -4.764 -12.934 1.00 83.44 95 PHE A O 1
ATOM 749 N N . SER A 1 96 ? 2.307 -6.514 -12.625 1.00 76.25 96 SER A N 1
ATOM 750 C CA . SER A 1 96 ? 1.743 -6.992 -11.389 1.00 76.25 96 SER A CA 1
ATOM 751 C C . SER A 1 96 ? 2.799 -7.521 -10.444 1.00 76.25 96 SER A C 1
ATOM 753 O O . SER A 1 96 ? 3.588 -8.412 -10.766 1.00 76.25 96 SER A O 1
ATOM 755 N N . LEU A 1 97 ? 2.697 -7.069 -9.197 1.00 69.44 97 LEU A N 1
ATOM 756 C CA . LEU A 1 97 ? 3.484 -7.607 -8.102 1.00 69.44 97 LEU A CA 1
ATOM 757 C C . LEU A 1 97 ? 3.140 -9.071 -7.780 1.00 69.44 97 LEU A C 1
ATOM 759 O O . LEU A 1 97 ? 3.928 -9.770 -7.145 1.00 69.44 97 LEU A O 1
ATOM 763 N N . PHE A 1 98 ? 1.978 -9.570 -8.195 1.00 68.75 98 PHE A N 1
ATOM 764 C CA . PHE A 1 98 ? 1.542 -10.932 -7.892 1.00 68.75 98 PHE A CA 1
ATOM 765 C C . PHE A 1 98 ? 2.030 -11.954 -8.911 1.00 68.75 98 PHE A C 1
ATOM 767 O O . PHE A 1 98 ? 2.168 -13.128 -8.552 1.00 68.75 98 PHE A O 1
ATOM 774 N N . ASN A 1 99 ? 2.364 -11.518 -10.128 1.00 78.19 99 ASN A N 1
ATOM 775 C CA . ASN A 1 99 ? 3.042 -12.357 -11.102 1.00 78.19 99 ASN A CA 1
ATOM 776 C C . ASN A 1 99 ? 4.486 -12.633 -10.625 1.00 78.19 99 ASN A C 1
ATOM 778 O O . ASN A 1 99 ? 5.278 -11.697 -10.495 1.00 78.19 99 ASN A O 1
ATOM 782 N N . PRO A 1 100 ? 4.876 -13.898 -10.368 1.00 78.12 100 PRO A N 1
ATOM 783 C CA . PRO A 1 100 ? 6.188 -14.203 -9.799 1.00 78.12 100 PRO A CA 1
ATOM 784 C C . PRO A 1 100 ? 7.366 -13.763 -10.670 1.00 78.12 100 PRO A C 1
ATOM 786 O O . PRO A 1 100 ? 8.406 -13.392 -10.126 1.00 78.12 100 PRO A O 1
ATOM 789 N N . ARG A 1 101 ? 7.222 -13.809 -12.003 1.00 88.50 101 ARG A N 1
ATOM 790 C CA . ARG A 1 101 ? 8.291 -13.422 -12.928 1.00 88.50 101 ARG A CA 1
ATOM 791 C C . ARG A 1 101 ? 8.467 -11.905 -12.938 1.00 88.50 101 ARG A C 1
ATOM 793 O O . ARG A 1 101 ? 9.572 -11.453 -12.669 1.00 88.50 101 ARG A O 1
ATOM 800 N N . GLN A 1 102 ? 7.382 -11.156 -13.124 1.00 89.50 102 GLN A N 1
ATOM 801 C CA . GLN A 1 102 ? 7.405 -9.687 -13.120 1.00 89.50 102 GLN A CA 1
ATOM 802 C C . GLN A 1 102 ? 7.877 -9.132 -11.766 1.00 89.50 102 GLN A C 1
ATOM 804 O O . GLN A 1 102 ? 8.737 -8.258 -11.696 1.00 89.50 102 GLN A O 1
ATOM 809 N N . ARG A 1 103 ? 7.401 -9.706 -10.649 1.00 86.75 103 ARG A N 1
ATOM 810 C CA . ARG A 1 103 ? 7.905 -9.359 -9.311 1.00 86.75 103 ARG A CA 1
ATOM 811 C C . ARG A 1 103 ? 9.404 -9.605 -9.185 1.00 86.75 103 ARG A C 1
ATOM 813 O O . ARG A 1 103 ? 10.098 -8.776 -8.609 1.00 86.75 103 ARG A O 1
ATOM 820 N N . HIS A 1 104 ? 9.903 -10.743 -9.672 1.00 89.94 104 HIS A N 1
ATOM 821 C CA . HIS A 1 104 ? 11.336 -11.029 -9.623 1.00 89.94 104 HIS A CA 1
ATOM 822 C C . HIS A 1 104 ? 12.139 -9.987 -10.404 1.00 89.94 104 HIS A C 1
ATOM 824 O O . HIS A 1 104 ? 13.169 -9.541 -9.916 1.00 89.94 104 HIS A O 1
ATOM 830 N N . GLU A 1 105 ? 11.657 -9.580 -11.576 1.00 94.12 105 GLU A N 1
ATOM 831 C CA . GLU A 1 105 ? 12.291 -8.558 -12.413 1.00 94.12 105 GLU A CA 1
ATOM 832 C C . GLU A 1 105 ? 12.325 -7.187 -11.733 1.00 94.12 105 GLU A C 1
ATOM 834 O O . GLU A 1 105 ? 13.397 -6.592 -11.621 1.00 94.12 105 GLU A O 1
ATOM 839 N N . ALA A 1 106 ? 11.208 -6.747 -11.151 1.00 91.44 106 ALA A N 1
ATOM 840 C CA . ALA A 1 106 ? 11.167 -5.516 -10.365 1.00 91.44 106 ALA A CA 1
ATOM 841 C C . ALA A 1 106 ? 12.099 -5.569 -9.135 1.00 91.44 106 ALA A C 1
ATOM 843 O O . ALA A 1 106 ? 12.770 -4.588 -8.813 1.00 91.44 106 ALA A O 1
ATOM 844 N N . LEU A 1 107 ? 12.188 -6.723 -8.460 1.00 91.31 107 LEU A N 1
ATOM 845 C CA . LEU A 1 107 ? 13.104 -6.908 -7.331 1.00 91.31 107 LEU A CA 1
ATOM 846 C C . LEU A 1 107 ? 14.577 -6.885 -7.753 1.00 91.31 107 LEU A C 1
ATOM 848 O O . LEU A 1 107 ? 15.391 -6.362 -7.004 1.00 91.31 107 LEU A O 1
ATOM 852 N N . MET A 1 108 ? 14.925 -7.365 -8.952 1.00 96.31 108 MET A N 1
ATOM 853 C CA . MET A 1 108 ? 16.297 -7.235 -9.460 1.00 96.31 108 MET A CA 1
ATOM 854 C C . MET A 1 108 ? 16.710 -5.764 -9.590 1.00 96.31 108 MET A C 1
ATOM 856 O O . MET A 1 108 ? 17.836 -5.422 -9.242 1.00 96.31 108 MET A O 1
ATOM 860 N N . LEU A 1 109 ? 15.811 -4.884 -10.047 1.00 97.88 109 LEU A N 1
ATOM 861 C CA . LEU A 1 109 ? 16.084 -3.445 -10.086 1.00 97.88 109 LEU A CA 1
ATOM 862 C C . LEU A 1 109 ? 16.158 -2.836 -8.681 1.00 97.88 109 LEU A C 1
ATOM 864 O O . LEU A 1 109 ? 17.057 -2.043 -8.409 1.00 97.88 109 LEU A O 1
ATOM 868 N N . PHE A 1 110 ? 15.256 -3.222 -7.777 1.00 96.06 110 PHE A N 1
ATOM 869 C CA . PHE A 1 110 ? 15.329 -2.798 -6.377 1.00 96.06 110 PHE A CA 1
ATOM 870 C C . PHE A 1 110 ? 16.681 -3.165 -5.742 1.00 96.06 110 PHE A C 1
ATOM 872 O O . PHE A 1 110 ? 17.300 -2.306 -5.116 1.00 96.06 110 PHE A O 1
ATOM 879 N N . ASP A 1 111 ? 17.163 -4.393 -5.956 1.00 95.62 111 ASP A N 1
ATOM 880 C CA . ASP A 1 111 ? 18.450 -4.866 -5.437 1.00 95.62 111 ASP A CA 1
ATOM 881 C C . ASP A 1 111 ? 19.611 -4.005 -5.968 1.00 95.62 111 ASP A C 1
ATOM 883 O O . ASP A 1 111 ? 20.495 -3.610 -5.210 1.00 95.62 111 ASP A O 1
ATOM 887 N N . VAL A 1 112 ? 19.591 -3.617 -7.249 1.00 98.00 112 VAL A N 1
ATOM 888 C CA . VAL A 1 112 ? 20.591 -2.683 -7.800 1.00 98.00 112 VAL A CA 1
ATOM 889 C C . VAL A 1 112 ? 20.566 -1.342 -7.069 1.00 98.00 112 VAL A C 1
ATOM 891 O O . VAL A 1 112 ? 21.612 -0.836 -6.654 1.00 98.00 112 VAL A O 1
ATOM 894 N N . LEU A 1 113 ? 19.377 -0.762 -6.895 1.00 97.81 113 LEU A N 1
ATOM 895 C CA . LEU A 1 113 ? 19.214 0.565 -6.305 1.00 97.81 113 LEU A CA 1
ATOM 896 C C . LEU A 1 113 ? 19.580 0.589 -4.815 1.00 97.81 113 LEU A C 1
ATOM 898 O O . LEU A 1 113 ? 20.248 1.522 -4.372 1.00 97.81 113 LEU A O 1
ATOM 902 N N . ILE A 1 114 ? 19.202 -0.436 -4.043 1.00 95.62 114 ILE A N 1
ATOM 903 C CA . ILE A 1 114 ? 19.502 -0.498 -2.604 1.00 95.62 114 ILE A CA 1
ATOM 904 C C . ILE A 1 114 ? 20.994 -0.722 -2.334 1.00 95.62 114 ILE A C 1
ATOM 906 O O . ILE A 1 114 ? 21.505 -0.306 -1.294 1.00 95.62 114 ILE A O 1
ATOM 910 N N . HIS A 1 115 ? 21.709 -1.347 -3.275 1.00 97.25 115 HIS A N 1
ATOM 911 C CA . HIS A 1 115 ? 23.140 -1.588 -3.150 1.00 97.25 115 HIS A CA 1
ATOM 912 C C . HIS A 1 115 ? 24.022 -0.422 -3.618 1.00 97.25 115 HIS A C 1
ATOM 914 O O . HIS A 1 115 ? 25.228 -0.471 -3.358 1.00 97.25 115 HIS A O 1
ATOM 920 N N . CYS A 1 116 ? 23.469 0.629 -4.233 1.00 97.19 116 CYS A N 1
ATOM 921 C CA . CYS A 1 116 ? 24.213 1.836 -4.612 1.00 97.19 116 CYS A CA 1
ATOM 922 C C . CYS A 1 116 ? 24.820 2.539 -3.381 1.00 97.19 116 CYS A C 1
ATOM 924 O O . CYS A 1 116 ? 24.152 2.720 -2.366 1.00 97.19 116 CYS A O 1
ATOM 926 N N . LYS A 1 117 ? 26.091 2.957 -3.465 1.00 95.69 117 LYS A N 1
ATOM 927 C CA . LYS A 1 117 ? 26.805 3.642 -2.366 1.00 95.69 117 LYS A CA 1
ATOM 928 C C . LYS A 1 117 ? 26.656 5.162 -2.370 1.00 95.69 117 LYS A C 1
ATOM 930 O O . LYS A 1 117 ? 26.898 5.789 -1.343 1.00 95.69 117 LYS A O 1
ATOM 935 N N . ASP A 1 118 ? 26.303 5.743 -3.510 1.00 94.75 118 ASP A N 1
ATOM 936 C CA . ASP A 1 118 ? 26.219 7.187 -3.715 1.00 94.75 118 ASP A CA 1
ATOM 937 C C . ASP A 1 118 ? 25.021 7.566 -4.592 1.00 94.75 118 ASP A C 1
ATOM 939 O O . ASP A 1 118 ? 24.488 6.743 -5.348 1.00 94.75 118 ASP A O 1
ATOM 943 N N . TRP A 1 119 ? 24.594 8.828 -4.472 1.00 95.31 119 TRP A N 1
ATOM 944 C CA . TRP A 1 119 ? 23.430 9.348 -5.187 1.00 95.31 119 TRP A CA 1
ATOM 945 C C . TRP A 1 119 ? 23.609 9.279 -6.699 1.00 95.31 119 TRP A C 1
ATOM 947 O O . TRP A 1 119 ? 22.700 8.851 -7.406 1.00 95.31 119 TRP A O 1
ATOM 957 N N . ASN A 1 120 ? 24.785 9.659 -7.205 1.00 95.06 120 ASN A N 1
ATOM 958 C CA . ASN A 1 120 ? 25.044 9.679 -8.638 1.00 95.06 120 ASN A CA 1
ATOM 959 C C . ASN A 1 120 ? 24.879 8.287 -9.274 1.00 95.06 120 ASN A C 1
ATOM 961 O O . ASN A 1 120 ? 24.304 8.171 -10.357 1.00 95.06 120 ASN A O 1
ATOM 965 N N . THR A 1 121 ? 25.328 7.231 -8.599 1.00 96.19 121 THR A N 1
ATOM 966 C CA . THR A 1 121 ? 25.143 5.844 -9.043 1.00 96.19 121 THR A CA 1
ATOM 967 C C . THR A 1 121 ? 23.677 5.426 -8.958 1.00 96.19 121 THR A C 1
ATOM 969 O O . THR A 1 121 ? 23.164 4.833 -9.908 1.00 96.19 121 THR A O 1
ATOM 972 N N . PHE A 1 122 ? 22.979 5.782 -7.874 1.00 97.69 122 PHE A N 1
ATOM 973 C CA . PHE A 1 122 ? 21.547 5.511 -7.710 1.00 97.69 122 PHE A CA 1
ATOM 974 C C . PHE A 1 122 ? 20.720 6.138 -8.841 1.00 97.69 122 PHE A C 1
ATOM 976 O O . PHE A 1 122 ? 19.988 5.441 -9.545 1.00 97.69 122 PHE A O 1
ATOM 983 N N . VAL A 1 123 ? 20.877 7.446 -9.063 1.00 97.44 123 VAL A N 1
ATOM 984 C CA . VAL A 1 123 ? 20.096 8.190 -10.057 1.00 97.44 123 VAL A CA 1
ATOM 985 C C . VAL A 1 123 ? 20.457 7.788 -11.488 1.00 97.44 123 VAL A C 1
ATOM 987 O O . VAL A 1 123 ? 19.574 7.722 -12.339 1.00 97.44 123 VAL A O 1
ATOM 990 N N . SER A 1 124 ? 21.723 7.454 -11.766 1.00 97.88 124 SER A N 1
ATOM 991 C CA . SER A 1 124 ? 22.140 7.007 -13.104 1.00 97.88 124 SER A CA 1
ATOM 992 C C . SER A 1 124 ? 21.603 5.612 -13.430 1.00 97.88 124 SER A C 1
ATOM 994 O O . SER A 1 124 ? 21.114 5.403 -14.539 1.00 97.88 124 SER A O 1
ATOM 996 N N . ASN A 1 125 ? 21.595 4.685 -12.461 1.00 98.25 125 ASN A N 1
ATOM 997 C CA . ASN A 1 125 ? 20.918 3.393 -12.609 1.00 98.25 125 ASN A CA 1
ATOM 998 C C . ASN A 1 125 ? 19.416 3.578 -12.830 1.00 98.25 125 ASN A C 1
ATOM 1000 O O . ASN A 1 125 ? 18.860 2.996 -13.759 1.00 98.25 125 ASN A O 1
ATOM 1004 N N . ALA A 1 126 ? 18.761 4.413 -12.020 1.00 98.06 126 ALA A N 1
ATOM 1005 C CA . ALA A 1 126 ? 17.337 4.680 -12.173 1.00 98.06 126 ALA A CA 1
ATOM 1006 C C . ALA A 1 126 ? 17.018 5.278 -13.556 1.00 98.06 126 ALA A C 1
ATOM 1008 O O . ALA A 1 126 ? 16.119 4.797 -14.239 1.00 98.06 126 ALA A O 1
ATOM 1009 N N . ALA A 1 127 ? 17.790 6.264 -14.018 1.00 98.12 127 ALA A N 1
ATOM 1010 C CA . ALA A 1 127 ? 17.616 6.859 -15.341 1.00 98.12 127 ALA A CA 1
ATOM 1011 C C . ALA A 1 127 ? 17.826 5.836 -16.471 1.00 98.12 127 ALA A C 1
ATOM 1013 O O . ALA A 1 127 ? 17.015 5.773 -17.397 1.00 98.12 127 ALA A O 1
ATOM 1014 N N . TYR A 1 128 ? 18.865 5.000 -16.373 1.00 97.88 128 TYR A N 1
ATOM 1015 C CA . TYR A 1 128 ? 19.142 3.937 -17.338 1.00 97.88 128 TYR A CA 1
ATOM 1016 C C . TYR A 1 128 ? 17.994 2.922 -17.398 1.00 97.88 128 TYR A C 1
ATOM 1018 O O . TYR A 1 128 ? 17.386 2.734 -18.451 1.00 97.88 128 TYR A O 1
ATOM 1026 N N . PHE A 1 129 ? 17.626 2.305 -16.272 1.00 97.88 129 PHE A N 1
ATOM 1027 C CA . PHE A 1 129 ? 16.601 1.259 -16.260 1.00 97.88 129 PHE A CA 1
ATOM 1028 C C . PHE A 1 129 ? 15.191 1.785 -16.537 1.00 97.88 129 PHE A C 1
ATOM 1030 O O . PHE A 1 129 ? 14.394 1.047 -17.110 1.00 97.88 129 PHE A O 1
ATOM 1037 N N . ARG A 1 130 ? 14.894 3.067 -16.273 1.00 97.06 130 ARG A N 1
ATOM 1038 C CA . ARG A 1 130 ? 13.636 3.698 -16.714 1.00 97.06 130 ARG A CA 1
ATOM 1039 C C . ARG A 1 130 ? 13.427 3.581 -18.226 1.00 97.06 130 ARG A C 1
ATOM 1041 O O . ARG A 1 130 ? 12.296 3.437 -18.672 1.00 97.06 130 ARG A O 1
ATOM 1048 N N . GLN A 1 131 ? 14.496 3.671 -19.019 1.00 94.69 131 GLN A N 1
ATOM 1049 C CA . GLN A 1 131 ? 14.405 3.556 -20.477 1.00 94.69 131 GLN A CA 1
ATOM 1050 C C . GLN A 1 131 ? 14.420 2.106 -20.984 1.00 94.69 131 GLN A C 1
ATOM 1052 O O . GLN A 1 131 ? 14.040 1.876 -22.128 1.00 94.69 131 GLN A O 1
ATOM 1057 N N . HIS A 1 132 ? 14.831 1.141 -20.157 1.00 95.25 132 HIS A N 1
ATOM 1058 C CA . HIS A 1 132 ? 15.113 -0.234 -20.590 1.00 95.25 132 HIS A CA 1
ATOM 1059 C C . HIS A 1 132 ? 14.209 -1.299 -19.950 1.00 95.25 132 HIS A C 1
ATOM 1061 O O . HIS A 1 132 ? 14.208 -2.440 -20.401 1.00 95.25 132 HIS A O 1
ATOM 1067 N N . MET A 1 133 ? 13.444 -0.951 -18.915 1.00 96.25 133 MET A N 1
ATOM 1068 C CA . MET A 1 133 ? 12.510 -1.851 -18.234 1.00 96.25 133 MET A CA 1
ATOM 1069 C C . MET A 1 133 ? 11.065 -1.395 -18.405 1.00 96.25 133 MET A C 1
ATOM 1071 O O . MET A 1 133 ? 10.797 -0.250 -18.783 1.00 96.25 133 MET A O 1
ATOM 1075 N N . ASN A 1 134 ? 10.135 -2.304 -18.108 1.00 97.06 134 ASN A N 1
ATOM 1076 C CA . ASN A 1 134 ? 8.719 -1.996 -18.020 1.00 97.06 134 ASN A CA 1
ATOM 1077 C C . ASN A 1 134 ? 8.456 -0.885 -16.987 1.00 97.06 134 ASN A C 1
ATOM 1079 O O . ASN A 1 134 ? 8.993 -0.887 -15.880 1.00 97.06 134 ASN A O 1
ATOM 1083 N N . GLU A 1 135 ? 7.586 0.052 -17.346 1.00 93.25 135 GLU A N 1
ATOM 1084 C CA . GLU A 1 135 ? 7.251 1.224 -16.544 1.00 93.25 135 GLU A CA 1
ATOM 1085 C C . GLU A 1 135 ? 6.683 0.885 -15.155 1.00 93.25 135 GLU A C 1
ATOM 1087 O O . GLU A 1 135 ? 6.981 1.579 -14.185 1.00 93.25 135 GLU A O 1
ATOM 1092 N N . GLY A 1 136 ? 5.898 -0.188 -15.029 1.00 86.62 136 GLY A N 1
ATOM 1093 C CA . GLY A 1 136 ? 5.317 -0.610 -13.759 1.00 86.62 136 GLY A CA 1
ATOM 1094 C C . GLY A 1 136 ? 6.347 -1.270 -12.845 1.00 86.62 136 GLY A C 1
ATOM 1095 O O . GLY A 1 136 ? 6.380 -0.972 -11.651 1.00 86.62 136 GLY A O 1
ATOM 1096 N N . GLU A 1 137 ? 7.232 -2.096 -13.411 1.00 93.25 137 GLU A N 1
ATOM 1097 C CA . GLU A 1 137 ? 8.370 -2.678 -12.686 1.00 93.25 137 GLU A CA 1
ATOM 1098 C C . GLU A 1 137 ? 9.309 -1.585 -12.176 1.00 93.25 137 GLU A C 1
ATOM 1100 O O . GLU A 1 137 ? 9.703 -1.600 -11.009 1.00 93.25 137 GLU A O 1
ATOM 1105 N N . PHE A 1 138 ? 9.609 -0.606 -13.034 1.00 97.25 138 PHE A N 1
ATOM 1106 C CA . PHE A 1 138 ? 10.433 0.545 -12.690 1.00 97.25 138 PHE A CA 1
ATOM 1107 C C . PHE A 1 138 ? 9.816 1.381 -11.565 1.00 97.25 138 PHE A C 1
ATOM 1109 O O . PHE A 1 138 ? 10.494 1.654 -10.575 1.00 97.25 138 PHE A O 1
ATOM 1116 N N . VAL A 1 139 ? 8.536 1.764 -11.681 1.00 92.00 139 VAL A N 1
ATOM 1117 C CA . VAL A 1 139 ? 7.842 2.549 -10.646 1.00 92.00 139 VAL A CA 1
ATOM 1118 C C . VAL A 1 139 ? 7.852 1.802 -9.321 1.00 92.00 139 VAL A C 1
ATOM 1120 O O . VAL A 1 139 ? 8.222 2.384 -8.304 1.00 92.00 139 VAL A O 1
ATOM 1123 N N . TYR A 1 140 ? 7.512 0.510 -9.318 1.00 87.75 140 TYR A N 1
ATOM 1124 C CA . TYR A 1 140 ? 7.535 -0.286 -8.095 1.00 87.75 140 TYR A CA 1
ATOM 1125 C C . TYR A 1 140 ? 8.933 -0.315 -7.465 1.00 87.75 140 TYR A C 1
ATOM 1127 O O . TYR A 1 140 ? 9.086 0.004 -6.284 1.00 87.75 140 TYR A O 1
ATOM 1135 N N . ALA A 1 141 ? 9.960 -0.651 -8.249 1.00 92.25 141 ALA A N 1
ATOM 1136 C CA . ALA A 1 141 ? 11.330 -0.743 -7.761 1.00 92.25 141 ALA A CA 1
ATOM 1137 C C . ALA A 1 141 ? 11.845 0.600 -7.225 1.00 92.25 141 ALA A C 1
ATOM 1139 O O . ALA A 1 141 ? 12.435 0.632 -6.146 1.00 92.25 141 ALA A O 1
ATOM 1140 N N . LEU A 1 142 ? 11.582 1.707 -7.931 1.00 95.69 142 LEU A N 1
ATOM 1141 C CA . LEU A 1 142 ? 12.004 3.045 -7.520 1.00 95.69 142 LEU A CA 1
ATOM 1142 C C . LEU A 1 142 ? 11.297 3.493 -6.236 1.00 95.69 142 LEU A C 1
ATOM 1144 O O . LEU A 1 142 ? 11.969 3.970 -5.326 1.00 95.69 142 LEU A O 1
ATOM 1148 N N . TYR A 1 143 ? 9.977 3.309 -6.121 1.00 89.75 143 TYR A N 1
ATOM 1149 C CA . TYR A 1 143 ? 9.232 3.660 -4.903 1.00 89.75 143 TYR A CA 1
ATOM 1150 C C . TYR A 1 143 ? 9.778 2.913 -3.686 1.00 89.75 143 TYR A C 1
ATOM 1152 O O . TYR A 1 143 ? 10.086 3.519 -2.661 1.00 89.75 143 TYR A O 1
ATOM 1160 N N . VAL A 1 144 ? 9.938 1.593 -3.805 1.00 85.44 144 VAL A N 1
ATOM 1161 C CA . VAL A 1 144 ? 10.446 0.762 -2.709 1.00 85.44 144 VAL A CA 1
ATOM 1162 C C . VAL A 1 144 ? 11.901 1.125 -2.388 1.00 85.44 144 VAL A C 1
ATOM 1164 O O . VAL A 1 144 ? 12.255 1.222 -1.214 1.00 85.44 144 VAL A O 1
ATOM 1167 N N . ALA A 1 145 ? 12.735 1.400 -3.394 1.00 90.62 145 ALA A N 1
ATOM 1168 C CA . ALA A 1 145 ? 14.113 1.833 -3.184 1.00 90.62 145 ALA A CA 1
ATOM 1169 C C . ALA A 1 145 ? 14.200 3.196 -2.478 1.00 90.62 145 ALA A C 1
ATOM 1171 O O . ALA A 1 145 ? 14.981 3.326 -1.542 1.00 90.62 145 ALA A O 1
ATOM 1172 N N . VAL A 1 146 ? 13.376 4.180 -2.856 1.00 91.31 146 VAL A N 1
ATOM 1173 C CA . VAL A 1 146 ? 13.334 5.506 -2.209 1.00 91.31 146 VAL A CA 1
ATOM 1174 C C . VAL A 1 146 ? 12.890 5.409 -0.747 1.00 91.31 146 VAL A C 1
ATOM 1176 O O . VAL A 1 146 ? 13.412 6.119 0.108 1.00 91.31 146 VAL A O 1
ATOM 1179 N N . ILE A 1 147 ? 11.967 4.499 -0.434 1.00 84.88 147 ILE A N 1
ATOM 1180 C CA . ILE A 1 147 ? 11.509 4.273 0.944 1.00 84.88 147 ILE A CA 1
ATOM 1181 C C . ILE A 1 147 ? 12.595 3.615 1.808 1.00 84.88 147 ILE A C 1
ATOM 1183 O O . ILE A 1 147 ? 12.686 3.898 3.002 1.00 84.88 147 ILE A O 1
ATOM 1187 N N . HIS A 1 148 ? 13.379 2.695 1.240 1.00 84.25 148 HIS A N 1
ATOM 1188 C CA . HIS A 1 148 ? 14.291 1.845 2.011 1.00 84.25 148 HIS A CA 1
ATOM 1189 C C . HIS A 1 148 ? 15.759 2.277 1.973 1.00 84.25 148 HIS A C 1
ATOM 1191 O O . HIS A 1 148 ? 16.528 1.852 2.836 1.00 84.25 148 HIS A O 1
ATOM 1197 N N . SER A 1 149 ? 16.166 3.080 0.992 1.00 89.69 149 SER A N 1
ATOM 1198 C CA . SER A 1 149 ? 17.552 3.510 0.850 1.00 89.69 149 SER A CA 1
ATOM 1199 C C . SER A 1 149 ? 17.874 4.666 1.800 1.00 89.69 149 SER A C 1
ATOM 1201 O O . SER A 1 149 ? 17.113 5.627 1.882 1.00 89.69 149 SER A O 1
ATOM 1203 N N . PRO A 1 150 ? 19.033 4.643 2.480 1.00 89.88 150 PRO A N 1
ATOM 1204 C CA . PRO A 1 150 ? 19.502 5.800 3.238 1.00 89.88 150 PRO A CA 1
ATOM 1205 C C . PRO A 1 150 ? 19.887 6.982 2.330 1.00 89.88 150 PRO A C 1
ATOM 1207 O O . PRO A 1 150 ? 19.945 8.115 2.792 1.00 89.88 150 PRO A O 1
ATOM 1210 N N . LEU A 1 151 ? 20.142 6.755 1.033 1.00 92.31 151 LEU A N 1
ATOM 1211 C CA . LEU A 1 151 ? 20.519 7.825 0.094 1.00 92.31 151 LEU A CA 1
ATOM 1212 C C . LEU A 1 151 ? 19.371 8.804 -0.189 1.00 92.31 151 LEU A C 1
ATOM 1214 O O . LEU A 1 151 ? 19.612 9.949 -0.575 1.00 92.31 151 LEU A O 1
ATOM 1218 N N . THR A 1 152 ? 18.138 8.344 0.001 1.00 90.94 152 THR A N 1
ATOM 1219 C CA . THR A 1 152 ? 16.885 9.053 -0.276 1.00 90.94 152 THR A CA 1
ATOM 1220 C C . THR A 1 152 ? 16.211 9.564 0.992 1.00 90.94 152 THR A C 1
ATOM 1222 O O . THR A 1 152 ? 15.021 9.882 0.972 1.00 90.94 152 THR A O 1
ATOM 1225 N N . GLU A 1 153 ? 16.951 9.663 2.099 1.00 84.69 153 GLU A N 1
ATOM 1226 C CA . GLU A 1 153 ? 16.447 10.299 3.311 1.00 84.69 153 GLU A CA 1
ATOM 1227 C C . GLU A 1 153 ? 15.941 11.715 2.971 1.00 84.69 153 GLU A C 1
ATOM 1229 O O . GLU A 1 153 ? 16.590 12.457 2.237 1.00 84.69 153 GLU A O 1
ATOM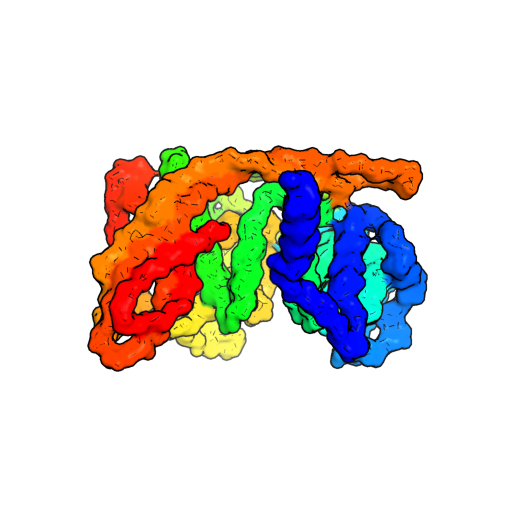 1234 N N . HIS A 1 154 ? 14.732 12.047 3.434 1.00 87.12 154 HIS A N 1
ATOM 1235 C CA . HIS A 1 154 ? 14.000 13.294 3.146 1.00 87.12 154 HIS A CA 1
ATOM 1236 C C . HIS A 1 154 ? 13.402 13.464 1.739 1.00 87.12 154 HIS A C 1
ATOM 1238 O O . HIS A 1 154 ? 12.716 14.460 1.505 1.00 87.12 154 HIS A O 1
ATOM 1244 N N . VAL A 1 155 ? 13.561 12.499 0.830 1.00 89.25 155 VAL A N 1
ATOM 1245 C CA . VAL A 1 155 ? 12.837 12.519 -0.449 1.00 89.25 155 VAL A CA 1
ATOM 1246 C C . VAL A 1 155 ? 11.375 12.133 -0.225 1.00 89.25 155 VAL A C 1
ATOM 1248 O O . VAL A 1 155 ? 11.065 11.081 0.334 1.00 89.25 155 VAL A O 1
ATOM 1251 N N . VAL A 1 156 ? 10.459 12.977 -0.696 1.00 87.31 156 VAL A N 1
ATOM 1252 C CA . VAL A 1 156 ? 9.015 12.739 -0.646 1.00 87.31 156 VAL A CA 1
ATOM 1253 C C . VAL A 1 156 ? 8.561 12.174 -1.985 1.00 87.31 156 VAL A C 1
ATOM 1255 O O . VAL A 1 156 ? 8.727 12.805 -3.029 1.00 87.31 156 VAL A O 1
ATOM 1258 N N . LEU A 1 157 ? 7.978 10.978 -1.970 1.00 85.06 157 LEU A N 1
ATOM 1259 C CA . LEU A 1 157 ? 7.431 10.370 -3.179 1.00 85.06 157 LEU A CA 1
ATOM 1260 C C . LEU A 1 157 ? 6.135 11.076 -3.600 1.00 85.06 157 LEU A C 1
ATOM 1262 O O . LEU A 1 157 ? 5.286 11.337 -2.742 1.00 85.06 157 LEU A O 1
ATOM 1266 N N . PRO A 1 158 ? 5.937 11.340 -4.904 1.00 86.69 158 PRO A N 1
ATOM 1267 C CA . PRO A 1 158 ? 4.647 11.792 -5.390 1.00 86.69 158 PRO A CA 1
ATOM 1268 C C . PRO A 1 158 ? 3.588 10.705 -5.150 1.00 86.69 158 PRO A C 1
ATOM 1270 O O . PRO A 1 158 ? 3.900 9.507 -5.119 1.00 86.69 158 PRO A O 1
ATOM 1273 N N . PRO A 1 159 ? 2.318 11.083 -4.987 1.00 74.88 159 PRO A N 1
ATOM 1274 C CA . PRO A 1 159 ? 1.257 10.108 -4.821 1.00 74.88 159 PRO A CA 1
ATOM 1275 C C . PRO A 1 159 ? 1.103 9.235 -6.075 1.00 74.88 159 PRO A C 1
ATOM 1277 O O . PRO A 1 159 ? 1.110 9.718 -7.209 1.00 74.88 159 PRO A O 1
ATOM 1280 N N . LEU A 1 160 ? 0.899 7.928 -5.883 1.00 74.12 160 LEU A N 1
ATOM 1281 C CA . LEU A 1 160 ? 0.767 6.976 -6.995 1.00 74.12 160 LEU A CA 1
ATOM 1282 C C . LEU A 1 160 ? -0.435 7.272 -7.909 1.00 74.12 160 LEU A C 1
ATOM 1284 O O . LEU A 1 160 ? -0.406 6.905 -9.084 1.00 74.12 160 LEU A O 1
ATOM 1288 N N . TYR A 1 161 ? -1.465 7.962 -7.405 1.00 67.75 161 TYR A N 1
ATOM 1289 C CA . TYR A 1 161 ? -2.609 8.398 -8.210 1.00 67.75 161 TYR A CA 1
ATOM 1290 C C . TYR A 1 161 ? -2.278 9.524 -9.201 1.00 67.75 161 TYR A C 1
ATOM 1292 O O . TYR A 1 161 ? -3.023 9.708 -10.156 1.00 67.75 161 TYR A O 1
ATOM 1300 N N . GLU A 1 162 ? -1.153 10.227 -9.038 1.00 75.12 162 GLU A N 1
ATOM 1301 C CA . GLU A 1 162 ? -0.632 11.174 -10.035 1.00 75.12 162 GLU A CA 1
ATOM 1302 C C . GLU A 1 162 ? 0.389 10.513 -10.969 1.00 75.12 162 GLU A C 1
ATOM 1304 O O . GLU A 1 162 ? 0.470 10.867 -12.143 1.00 75.12 162 GLU A O 1
ATOM 1309 N N . VAL A 1 163 ? 1.157 9.527 -10.490 1.00 77.56 163 VAL A N 1
ATOM 1310 C CA . VAL A 1 163 ? 2.164 8.810 -11.301 1.00 77.56 163 VAL A CA 1
ATOM 1311 C C . VAL A 1 163 ? 1.525 7.770 -12.222 1.00 77.56 163 VAL A C 1
ATOM 1313 O O . VAL A 1 163 ? 1.821 7.713 -13.416 1.00 77.56 163 VAL A O 1
ATOM 1316 N N . THR A 1 164 ? 0.593 6.979 -11.693 1.00 71.12 164 THR A N 1
ATOM 1317 C CA . THR A 1 164 ? -0.147 5.938 -12.420 1.00 71.12 164 THR A CA 1
ATOM 1318 C C . THR A 1 164 ? -1.664 6.109 -12.258 1.00 71.12 164 THR A C 1
ATOM 1320 O O . THR A 1 164 ? -2.315 5.237 -11.680 1.00 71.12 164 THR A O 1
ATOM 1323 N N . PRO A 1 165 ? -2.276 7.188 -12.794 1.00 67.75 165 PRO A N 1
ATOM 1324 C CA . PRO A 1 165 ? -3.681 7.511 -12.509 1.00 67.75 165 PRO A CA 1
ATOM 1325 C C . PRO A 1 165 ? -4.679 6.396 -12.864 1.00 67.75 165 PRO A C 1
ATOM 1327 O O . PRO A 1 165 ? -5.695 6.230 -12.196 1.00 67.75 165 PRO A O 1
ATOM 1330 N N . HIS A 1 166 ? -4.360 5.574 -13.870 1.00 63.22 166 HIS A N 1
ATOM 1331 C CA . HIS A 1 166 ? -5.174 4.436 -14.318 1.00 63.22 166 HIS A CA 1
ATOM 1332 C C . HIS A 1 166 ? -5.484 3.399 -13.225 1.00 63.22 166 HIS A C 1
ATOM 1334 O O . HIS A 1 166 ? -6.477 2.685 -13.341 1.00 63.22 166 HIS A O 1
ATOM 1340 N N . LEU A 1 167 ? -4.637 3.290 -12.194 1.00 59.72 167 LEU A N 1
ATOM 1341 C CA . LEU A 1 167 ? -4.763 2.282 -11.135 1.00 59.72 167 LEU A CA 1
ATOM 1342 C C . LEU A 1 167 ? -5.536 2.775 -9.903 1.00 59.72 167 LEU A C 1
ATOM 1344 O O . LEU A 1 167 ? -5.934 1.957 -9.082 1.00 59.72 167 LEU A O 1
ATOM 1348 N N . PHE A 1 168 ? -5.737 4.088 -9.754 1.00 57.38 168 PHE A N 1
ATOM 1349 C CA . PHE A 1 168 ? -6.088 4.705 -8.469 1.00 57.38 168 PHE A CA 1
ATOM 1350 C C . PHE A 1 168 ? -7.394 5.493 -8.490 1.00 57.38 168 PHE A C 1
ATOM 1352 O O . PHE A 1 168 ? -7.575 6.511 -7.821 1.00 57.38 168 PHE A O 1
ATOM 1359 N N . THR A 1 169 ? -8.375 4.937 -9.183 1.00 47.69 169 THR A N 1
ATOM 1360 C CA . THR A 1 169 ? -9.754 5.125 -8.742 1.00 47.69 169 THR A CA 1
ATOM 1361 C C . THR A 1 169 ? -9.958 4.269 -7.475 1.00 47.69 169 THR A C 1
ATOM 1363 O O . THR A 1 169 ? -10.234 3.076 -7.550 1.00 47.69 169 THR A O 1
ATOM 1366 N N . ASN A 1 170 ? -9.768 4.950 -6.329 1.00 45.62 170 ASN A N 1
ATOM 1367 C CA . ASN A 1 170 ? -9.734 4.576 -4.895 1.00 45.62 170 ASN A CA 1
ATOM 1368 C C . ASN A 1 170 ? -8.416 4.003 -4.309 1.00 45.62 170 ASN A C 1
ATOM 1370 O O . ASN A 1 170 ? -7.949 2.937 -4.694 1.00 45.62 170 ASN A O 1
ATOM 1374 N N . SER A 1 171 ? -7.853 4.721 -3.314 1.00 37.12 171 SER A N 1
ATOM 1375 C CA . SER A 1 171 ? -6.401 4.753 -3.006 1.00 37.12 171 SER A CA 1
ATOM 1376 C C . SER A 1 171 ? -5.990 4.602 -1.524 1.00 37.12 171 SER A C 1
ATOM 1378 O O . SER A 1 171 ? -4.806 4.710 -1.219 1.00 37.12 171 SER A O 1
ATOM 1380 N N . GLU A 1 172 ? -6.904 4.364 -0.580 1.00 45.88 172 GLU A N 1
ATOM 1381 C CA . GLU A 1 172 ? -6.606 4.508 0.868 1.00 45.88 172 GLU A CA 1
ATOM 1382 C C . GLU A 1 172 ? -5.817 3.348 1.513 1.00 45.88 172 GLU A C 1
ATOM 1384 O O . GLU A 1 172 ? -5.185 3.513 2.556 1.00 45.88 172 GLU A O 1
ATOM 1389 N N . VAL A 1 173 ? -5.799 2.166 0.895 1.00 41.66 173 VAL A N 1
ATOM 1390 C CA . VAL A 1 173 ? -5.252 0.944 1.524 1.00 41.66 173 VAL A CA 1
ATOM 1391 C C . VAL A 1 173 ? -3.717 0.916 1.552 1.00 41.66 173 VAL A C 1
ATOM 1393 O O . VAL A 1 173 ? -3.111 0.390 2.487 1.00 41.66 173 VAL A O 1
ATOM 1396 N N . ILE A 1 174 ? -3.072 1.510 0.547 1.00 41.78 174 ILE A N 1
ATOM 1397 C CA . ILE A 1 174 ? -1.624 1.391 0.327 1.00 41.78 174 ILE A CA 1
ATOM 1398 C C . ILE A 1 174 ? -0.812 2.157 1.385 1.00 41.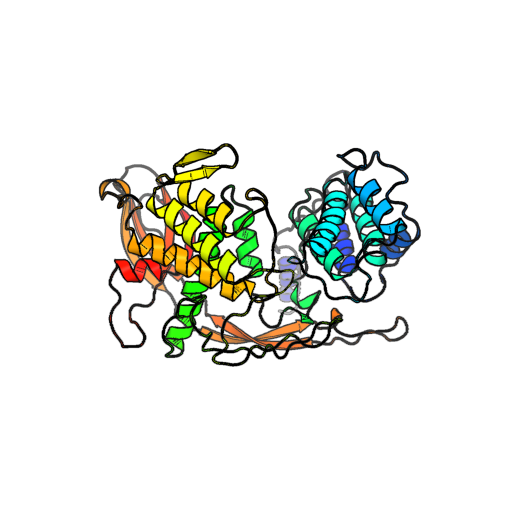78 174 ILE A C 1
ATOM 1400 O O . ILE A 1 174 ? 0.209 1.660 1.855 1.00 41.78 174 ILE A O 1
ATOM 1404 N N . GLU A 1 175 ? -1.288 3.320 1.834 1.00 45.50 175 GLU A N 1
ATOM 1405 C CA . GLU A 1 175 ? -0.576 4.141 2.824 1.00 45.50 175 GLU A CA 1
ATOM 1406 C C . GLU A 1 175 ? -0.559 3.498 4.225 1.00 45.50 175 GLU A C 1
ATOM 1408 O O . GLU A 1 175 ? 0.444 3.555 4.943 1.00 45.50 175 GLU A O 1
ATOM 1413 N N . SER A 1 176 ? -1.637 2.794 4.588 1.00 41.47 176 SER A N 1
ATOM 1414 C CA . SER A 1 176 ? -1.747 2.092 5.873 1.00 41.47 176 SER A CA 1
ATOM 1415 C C . SER A 1 176 ? -0.822 0.870 5.955 1.00 41.47 176 SER A C 1
ATOM 1417 O O . SER A 1 176 ? -0.215 0.622 7.001 1.00 41.47 176 SER A O 1
ATOM 1419 N N . ALA A 1 177 ? -0.631 0.149 4.844 1.00 40.47 177 ALA A N 1
ATOM 1420 C CA . ALA A 1 177 ? 0.293 -0.985 4.766 1.00 40.47 177 ALA A CA 1
ATOM 1421 C C . ALA A 1 177 ? 1.767 -0.575 4.987 1.00 40.47 177 ALA A C 1
ATOM 1423 O O . ALA A 1 177 ? 2.565 -1.347 5.523 1.00 40.47 177 ALA A O 1
ATOM 1424 N N . TYR A 1 178 ? 2.146 0.661 4.644 1.00 48.28 178 TYR A N 1
ATOM 1425 C CA . TYR A 1 178 ? 3.522 1.135 4.824 1.00 48.28 178 TYR A CA 1
ATOM 1426 C C . TYR A 1 178 ? 3.877 1.453 6.278 1.00 48.28 178 TYR A C 1
ATOM 1428 O O . TYR A 1 178 ? 4.975 1.109 6.723 1.00 48.28 178 TYR A O 1
ATOM 1436 N N . ARG A 1 179 ? 2.947 2.029 7.054 1.00 45.62 179 ARG A N 1
ATOM 1437 C CA . ARG A 1 179 ? 3.143 2.250 8.502 1.00 45.62 179 ARG A CA 1
ATOM 1438 C C . ARG A 1 179 ? 3.320 0.924 9.251 1.00 45.62 179 ARG A C 1
ATOM 1440 O O . ARG A 1 179 ? 4.106 0.843 10.193 1.00 45.62 179 ARG A O 1
ATOM 1447 N N . ALA A 1 180 ? 2.651 -0.128 8.782 1.00 40.97 180 ALA A N 1
ATOM 1448 C CA . ALA A 1 180 ? 2.793 -1.486 9.291 1.00 40.97 180 ALA A CA 1
ATOM 1449 C C . ALA A 1 180 ? 4.204 -2.073 9.081 1.00 40.97 180 ALA A C 1
ATOM 1451 O O . ALA A 1 180 ? 4.784 -2.641 10.008 1.00 40.97 180 ALA A O 1
ATOM 1452 N N . LYS A 1 181 ? 4.813 -1.900 7.904 1.00 39.56 181 LYS A N 1
ATOM 1453 C CA . LYS A 1 181 ? 6.138 -2.479 7.604 1.00 39.56 181 LYS A CA 1
ATOM 1454 C C . LYS A 1 181 ? 7.276 -1.921 8.475 1.00 39.56 181 LYS A C 1
ATOM 1456 O O . LYS A 1 181 ? 8.285 -2.591 8.669 1.00 39.56 181 LYS A O 1
ATOM 1461 N N . GLN A 1 182 ? 7.134 -0.707 9.008 1.00 48.81 182 GLN A N 1
ATOM 1462 C CA . GLN A 1 182 ? 8.174 -0.050 9.814 1.00 48.81 182 GLN A CA 1
ATOM 1463 C C . GLN A 1 182 ? 8.316 -0.610 11.237 1.00 48.81 182 GLN A C 1
ATOM 1465 O O . GLN A 1 182 ? 9.289 -0.294 11.923 1.00 48.81 182 GLN A O 1
ATOM 1470 N N . THR A 1 183 ? 7.385 -1.445 11.704 1.00 53.28 183 THR A N 1
ATOM 1471 C CA . THR A 1 183 ? 7.525 -2.087 13.016 1.00 53.28 183 THR A CA 1
ATOM 1472 C C . THR A 1 183 ? 8.187 -3.459 12.870 1.00 53.28 183 THR A C 1
ATOM 1474 O O . THR A 1 183 ? 7.949 -4.163 11.894 1.00 53.28 183 THR A O 1
ATOM 1477 N N . GLN A 1 184 ? 8.990 -3.876 13.853 1.00 60.91 184 GLN A N 1
ATOM 1478 C CA . GLN A 1 184 ? 9.663 -5.189 13.882 1.00 60.91 184 GLN A CA 1
ATOM 1479 C C . GLN A 1 184 ? 8.697 -6.376 14.134 1.00 60.91 184 GLN A C 1
ATOM 1481 O O . GLN A 1 184 ? 9.073 -7.336 14.803 1.00 60.91 184 GLN A O 1
ATOM 1486 N N . LYS A 1 185 ? 7.450 -6.279 13.653 1.00 70.44 185 LYS A N 1
ATOM 1487 C CA . LYS A 1 185 ? 6.356 -7.252 13.783 1.00 70.44 185 LYS A CA 1
ATOM 1488 C C . LYS A 1 185 ? 5.437 -7.212 12.544 1.00 70.44 185 LYS A C 1
ATOM 1490 O O . LYS A 1 185 ? 4.340 -6.642 12.599 1.00 70.44 185 LYS A O 1
ATOM 1495 N N . PRO A 1 186 ? 5.923 -7.673 11.380 1.00 68.88 186 PRO A N 1
ATOM 1496 C CA . PRO A 1 186 ? 5.208 -7.530 10.116 1.00 68.88 186 PRO A CA 1
ATOM 1497 C C . PRO A 1 186 ? 3.877 -8.293 10.099 1.00 68.88 186 PRO A C 1
ATOM 1499 O O . PRO A 1 186 ? 2.883 -7.730 9.645 1.00 68.88 186 PRO A O 1
ATOM 1502 N N . GLY A 1 187 ? 3.821 -9.507 10.654 1.00 68.69 187 GLY A N 1
ATOM 1503 C CA . GLY A 1 187 ? 2.616 -10.335 10.655 1.00 68.69 187 GLY A CA 1
ATOM 1504 C C . GLY A 1 187 ? 1.521 -9.813 11.590 1.00 68.69 187 GLY A C 1
ATOM 1505 O O . GLY A 1 187 ? 0.348 -9.785 11.215 1.00 68.69 187 GLY A O 1
ATOM 1506 N N . GLU A 1 188 ? 1.883 -9.318 12.781 1.00 74.81 188 GLU A N 1
ATOM 1507 C CA . GLU A 1 188 ? 0.917 -8.698 13.710 1.00 74.81 188 GLU A CA 1
ATOM 1508 C C . GLU A 1 188 ? 0.288 -7.455 13.072 1.00 74.81 188 GLU A C 1
ATOM 1510 O O . GLU A 1 188 ? -0.919 -7.224 13.165 1.00 74.81 188 GLU A O 1
ATOM 1515 N N . ASN A 1 189 ? 1.099 -6.669 12.370 1.00 74.00 189 ASN A N 1
ATOM 1516 C CA . ASN A 1 189 ? 0.620 -5.477 11.697 1.00 74.00 189 ASN A CA 1
ATOM 1517 C C . ASN A 1 189 ? -0.176 -5.765 10.432 1.00 74.00 189 ASN A C 1
ATOM 1519 O O . ASN A 1 189 ? -1.127 -5.035 10.155 1.00 74.00 189 ASN A O 1
ATOM 1523 N N . PHE A 1 190 ? 0.193 -6.801 9.678 1.00 71.56 190 PHE A N 1
ATOM 1524 C CA . PHE A 1 190 ? -0.613 -7.296 8.571 1.00 71.56 190 PHE A CA 1
ATOM 1525 C C . PHE A 1 190 ? -2.032 -7.586 9.064 1.00 71.56 190 PHE A C 1
ATOM 1527 O O . PHE A 1 190 ? -2.993 -7.062 8.502 1.00 71.56 190 PHE A O 1
ATOM 1534 N N . PHE A 1 191 ? -2.165 -8.324 10.168 1.00 74.12 191 PHE A N 1
ATOM 1535 C CA . PHE A 1 191 ? -3.460 -8.563 10.793 1.00 74.12 191 PHE A CA 1
ATOM 1536 C C . PHE A 1 191 ? -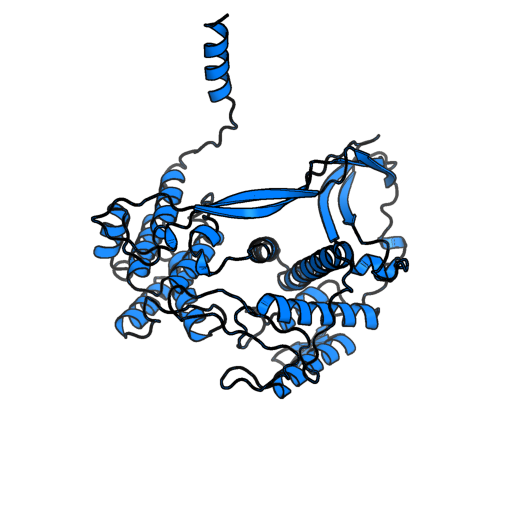4.142 -7.253 11.226 1.00 74.12 191 PHE A C 1
ATOM 1538 O O . PHE A 1 191 ? -5.289 -7.004 10.852 1.00 74.12 191 PHE A O 1
ATOM 1545 N N . TRP A 1 192 ? -3.440 -6.393 11.973 1.00 77.81 192 TRP A N 1
ATOM 1546 C CA . TRP A 1 192 ? -4.022 -5.173 12.542 1.00 77.81 192 TRP A CA 1
ATOM 1547 C C . TRP A 1 192 ? -4.535 -4.193 11.481 1.00 77.81 192 TRP A C 1
ATOM 1549 O O . TRP A 1 192 ? -5.646 -3.683 11.610 1.00 77.81 192 TRP A O 1
ATOM 1559 N N . VAL A 1 193 ? -3.763 -3.939 10.420 1.00 74.19 193 VAL A N 1
ATOM 1560 C CA . VAL A 1 193 ? -4.149 -3.000 9.354 1.00 74.19 193 VAL A CA 1
ATOM 1561 C C . VAL A 1 193 ? -5.390 -3.486 8.625 1.00 74.19 193 VAL A C 1
ATOM 1563 O O . VAL A 1 193 ? -6.331 -2.715 8.447 1.00 74.19 193 VAL A O 1
ATOM 1566 N N . HIS A 1 194 ? -5.425 -4.757 8.233 1.00 73.19 194 HIS A N 1
ATOM 1567 C CA . HIS A 1 194 ? -6.590 -5.289 7.538 1.00 73.19 194 HIS A CA 1
ATOM 1568 C C . HIS A 1 194 ? -7.810 -5.343 8.447 1.00 73.19 194 HIS A C 1
ATOM 1570 O O . HIS A 1 194 ? -8.897 -4.996 8.000 1.00 73.19 194 HIS A O 1
ATOM 1576 N N . HIS A 1 195 ? -7.626 -5.667 9.730 1.00 78.81 195 HIS A N 1
ATOM 1577 C CA . HIS A 1 195 ? -8.712 -5.629 10.698 1.00 78.81 195 HIS A CA 1
ATOM 1578 C C . HIS A 1 195 ? -9.308 -4.219 10.792 1.00 78.81 195 HIS A C 1
ATOM 1580 O O . HIS A 1 195 ? -10.522 -4.057 10.679 1.00 78.81 195 HIS A O 1
ATOM 1586 N N . GLN A 1 196 ? -8.453 -3.199 10.927 1.00 80.94 196 GLN A N 1
ATOM 1587 C CA . GLN A 1 196 ? -8.861 -1.794 10.977 1.00 80.94 196 GLN A CA 1
ATOM 1588 C C . GLN A 1 196 ? -9.558 -1.331 9.689 1.00 80.94 196 GLN A C 1
ATOM 1590 O O . GLN A 1 196 ? -10.514 -0.560 9.763 1.00 80.94 196 GLN A O 1
ATOM 1595 N N . LEU A 1 197 ? -9.132 -1.817 8.520 1.00 77.25 197 LEU A N 1
ATOM 1596 C CA . LEU A 1 197 ? -9.804 -1.543 7.247 1.00 77.25 197 LEU A CA 1
ATOM 1597 C C . LEU A 1 197 ? -11.190 -2.196 7.176 1.00 77.25 197 LEU A C 1
ATOM 1599 O O . LEU A 1 197 ? -12.137 -1.510 6.791 1.00 77.25 197 LEU A O 1
ATOM 1603 N N . THR A 1 198 ? -11.336 -3.462 7.592 1.00 78.00 198 THR A N 1
ATOM 1604 C CA . THR A 1 198 ? -12.646 -4.135 7.643 1.00 78.00 198 THR A CA 1
ATOM 1605 C C . THR A 1 198 ? -13.613 -3.352 8.523 1.00 78.00 198 THR A C 1
ATOM 1607 O O . THR A 1 198 ? -14.690 -2.974 8.070 1.00 78.00 198 THR A O 1
ATOM 1610 N N . VAL A 1 199 ? -13.233 -3.053 9.771 1.00 83.62 199 VAL A N 1
ATOM 1611 C CA . VAL A 1 199 ? -14.168 -2.428 10.724 1.00 83.62 199 VAL A CA 1
ATOM 1612 C C . VAL A 1 199 ? -14.519 -0.990 10.344 1.00 83.62 199 VAL A C 1
ATOM 1614 O O . VAL A 1 199 ? -15.625 -0.534 10.631 1.00 83.62 199 VAL A O 1
ATOM 1617 N N . ARG A 1 200 ? -13.615 -0.274 9.658 1.00 86.31 200 ARG A N 1
ATOM 1618 C CA . ARG A 1 200 ? -13.921 1.033 9.056 1.00 86.31 200 ARG A CA 1
ATOM 1619 C C . ARG A 1 200 ? -14.915 0.888 7.909 1.00 86.31 200 ARG A C 1
ATOM 1621 O O . ARG A 1 200 ? -15.897 1.621 7.875 1.00 86.31 200 ARG A O 1
ATOM 1628 N N . PHE A 1 201 ? -14.711 -0.080 7.017 1.00 83.44 201 PHE A N 1
ATOM 1629 C CA . PHE A 1 201 ? -15.647 -0.352 5.928 1.00 83.44 201 PHE A CA 1
ATOM 1630 C C . PHE A 1 201 ? -17.035 -0.747 6.448 1.00 83.44 201 PHE A C 1
ATOM 1632 O O . PHE A 1 201 ? -18.041 -0.221 5.976 1.00 83.44 201 PHE A O 1
ATOM 1639 N N . ASP A 1 202 ? -17.110 -1.598 7.470 1.00 85.25 202 ASP A N 1
ATOM 1640 C CA . ASP A 1 202 ? -18.377 -1.967 8.105 1.00 85.25 202 ASP A CA 1
ATOM 1641 C C . ASP A 1 202 ? -19.063 -0.779 8.792 1.00 85.25 202 ASP A C 1
ATOM 1643 O O . ASP A 1 202 ? -20.288 -0.669 8.749 1.00 85.25 202 ASP A O 1
ATOM 1647 N N . ALA A 1 203 ? -18.309 0.157 9.374 1.00 89.06 203 ALA A N 1
ATOM 1648 C CA . ALA A 1 203 ? -18.889 1.385 9.914 1.00 89.06 203 ALA A CA 1
ATOM 1649 C C . ALA A 1 203 ? -19.506 2.272 8.816 1.00 89.06 203 ALA A C 1
ATOM 1651 O O . ALA A 1 203 ? -20.579 2.849 9.026 1.00 89.06 203 ALA A O 1
ATOM 1652 N N . GLU A 1 204 ? -18.894 2.333 7.630 1.00 87.69 204 GLU A N 1
ATOM 1653 C CA . GLU A 1 204 ? -19.484 3.009 6.467 1.00 87.69 204 GLU A CA 1
ATOM 1654 C C . GLU A 1 204 ? -20.742 2.288 5.968 1.00 87.69 204 GLU A C 1
ATOM 1656 O O . GLU A 1 204 ? -21.751 2.930 5.665 1.00 87.69 204 GLU A O 1
ATOM 1661 N N . ARG A 1 205 ? -20.736 0.950 5.944 1.00 89.31 205 ARG A N 1
ATOM 1662 C CA . ARG A 1 205 ? -21.916 0.137 5.604 1.00 89.31 205 ARG A CA 1
ATOM 1663 C C . ARG A 1 205 ? -23.078 0.412 6.554 1.00 89.31 205 ARG A C 1
ATOM 1665 O O . ARG A 1 205 ? -24.171 0.732 6.089 1.00 89.31 205 ARG A O 1
ATOM 1672 N N . LEU A 1 206 ? -22.828 0.388 7.862 1.00 91.31 206 LEU A N 1
ATOM 1673 C CA . LEU A 1 206 ? -23.832 0.694 8.885 1.00 91.31 206 LEU A CA 1
ATOM 1674 C C . LEU A 1 206 ? -24.368 2.125 8.753 1.00 91.31 206 LEU A C 1
ATOM 1676 O O . LEU A 1 206 ? -25.572 2.347 8.877 1.00 91.31 206 LEU A O 1
ATOM 1680 N N . SER A 1 207 ? -23.501 3.089 8.434 1.00 91.81 207 SER A N 1
ATOM 1681 C CA . SER A 1 207 ? -23.905 4.479 8.170 1.00 91.81 207 SER A CA 1
ATOM 1682 C C . SER A 1 207 ? -24.804 4.617 6.932 1.00 91.81 207 SER A C 1
ATOM 1684 O O . SER A 1 207 ? -25.542 5.594 6.813 1.00 91.81 207 SER A O 1
ATOM 1686 N N . ASN A 1 208 ? -24.789 3.619 6.042 1.00 93.19 208 ASN A N 1
ATOM 1687 C CA . ASN A 1 208 ? -25.605 3.527 4.832 1.00 93.19 208 ASN A CA 1
ATOM 1688 C C . ASN A 1 208 ? -26.702 2.444 4.914 1.00 93.19 208 ASN A C 1
ATOM 1690 O O . ASN A 1 208 ? -27.224 2.027 3.880 1.00 93.19 208 ASN A O 1
ATOM 1694 N N . TYR A 1 209 ? -27.086 2.013 6.122 1.00 92.44 209 TYR A N 1
ATOM 1695 C CA . TYR A 1 209 ? -28.151 1.023 6.364 1.00 92.44 209 TYR A CA 1
ATOM 1696 C C . TYR A 1 209 ? -27.898 -0.358 5.737 1.00 92.44 209 TYR A C 1
ATOM 1698 O O . TYR A 1 209 ? -28.833 -1.080 5.373 1.00 92.44 209 TYR A O 1
ATOM 1706 N N . LEU A 1 210 ? -26.627 -0.721 5.581 1.00 89.81 210 LEU A N 1
ATOM 1707 C CA . LEU A 1 210 ? -26.197 -2.027 5.101 1.00 89.81 210 LEU A CA 1
ATOM 1708 C C . LEU A 1 210 ? -25.714 -2.872 6.280 1.00 89.81 210 LEU A C 1
ATOM 1710 O O . LEU A 1 210 ? -25.061 -2.371 7.196 1.00 89.81 210 LEU A O 1
ATOM 1714 N N . ASP A 1 211 ? -25.998 -4.171 6.224 1.00 88.38 211 ASP A N 1
ATOM 1715 C CA . ASP A 1 211 ? -25.442 -5.135 7.172 1.00 88.38 211 ASP A CA 1
ATOM 1716 C C . ASP A 1 211 ? -23.915 -5.224 7.012 1.00 88.38 211 ASP A C 1
ATOM 1718 O O . ASP A 1 211 ? -23.417 -4.950 5.916 1.00 88.38 211 ASP A O 1
ATOM 1722 N N . PRO A 1 212 ? -23.155 -5.612 8.051 1.00 84.94 212 PRO A N 1
ATOM 1723 C CA . PRO A 1 212 ? -21.727 -5.909 7.925 1.00 84.94 212 PRO A CA 1
ATOM 1724 C C . PRO A 1 212 ? -21.423 -6.895 6.790 1.00 84.94 212 PRO A C 1
ATOM 1726 O O . PRO A 1 212 ? -22.309 -7.613 6.318 1.00 84.94 212 PRO A O 1
ATOM 1729 N N . VAL A 1 213 ? -20.180 -6.908 6.314 1.00 81.94 213 VAL A N 1
ATOM 1730 C CA . VAL A 1 213 ? -19.774 -7.846 5.260 1.00 81.94 213 VAL A CA 1
ATOM 1731 C C . VAL A 1 213 ? -19.931 -9.304 5.698 1.00 81.94 213 VAL A C 1
ATOM 1733 O O . VAL A 1 213 ? -19.685 -9.664 6.848 1.00 81.94 213 VAL A O 1
ATOM 1736 N N . GLU A 1 214 ? -20.350 -10.155 4.762 1.00 79.50 214 GLU A N 1
ATOM 1737 C CA . GLU A 1 214 ? -20.358 -11.600 4.972 1.00 79.50 214 GLU A CA 1
ATOM 1738 C C . GLU A 1 214 ? -18.983 -12.194 4.664 1.00 79.50 214 GLU A C 1
ATOM 1740 O O . GLU A 1 214 ? -18.290 -11.771 3.734 1.00 79.50 214 GLU A O 1
ATOM 1745 N N . GLU A 1 215 ? -18.617 -13.232 5.412 1.00 74.12 215 GLU A N 1
ATOM 1746 C CA . GLU A 1 215 ? -17.413 -14.005 5.140 1.00 74.12 215 GLU A CA 1
ATOM 1747 C C . GLU A 1 215 ? -17.510 -14.716 3.786 1.00 74.12 215 GLU A C 1
ATOM 1749 O O . GLU A 1 215 ? -18.508 -15.372 3.467 1.00 74.12 215 GLU A O 1
ATOM 1754 N N . LEU A 1 216 ? -16.422 -14.670 3.018 1.00 74.50 216 LEU A N 1
ATOM 1755 C CA . LEU A 1 216 ? -16.281 -15.485 1.815 1.00 74.50 216 LEU A CA 1
ATOM 1756 C C . LEU A 1 216 ? -16.307 -16.979 2.186 1.00 74.50 216 LEU A C 1
ATOM 1758 O O . LEU A 1 216 ? -15.931 -17.391 3.284 1.00 74.50 216 LEU A O 1
ATOM 1762 N N . SER A 1 217 ? -16.715 -17.831 1.255 1.00 79.94 217 SER A N 1
ATOM 1763 C CA . SER A 1 217 ? -16.564 -19.274 1.422 1.00 79.94 217 SER A CA 1
ATOM 1764 C C . SER A 1 217 ? -16.274 -19.900 0.074 1.00 79.94 217 SER A C 1
ATOM 1766 O O . SER A 1 217 ? -16.985 -19.638 -0.889 1.00 79.94 217 SER A O 1
ATOM 1768 N N . TRP A 1 218 ? -15.238 -20.734 0.006 1.00 80.44 218 TRP A N 1
ATOM 1769 C CA . TRP A 1 218 ? -14.799 -21.371 -1.240 1.00 80.44 218 TRP A CA 1
ATOM 1770 C C . TRP A 1 218 ? -15.843 -22.315 -1.857 1.00 80.44 218 TRP A C 1
ATOM 1772 O O . TRP A 1 218 ? -15.763 -22.631 -3.038 1.00 80.44 218 TRP A O 1
ATOM 1782 N N . ASP A 1 219 ? -16.795 -22.787 -1.054 1.00 84.94 219 ASP A N 1
ATOM 1783 C CA . ASP A 1 219 ? -17.881 -23.698 -1.426 1.00 84.94 219 ASP A CA 1
ATOM 1784 C C . ASP A 1 219 ? -19.223 -22.989 -1.678 1.00 84.94 219 ASP A C 1
ATOM 1786 O O . ASP A 1 219 ? -20.225 -23.658 -1.936 1.00 84.94 219 ASP A O 1
ATOM 1790 N N . LYS A 1 220 ? -19.265 -21.654 -1.584 1.00 86.94 220 LYS A N 1
ATOM 1791 C CA . LYS A 1 220 ? -20.466 -20.847 -1.824 1.00 86.94 220 LYS A CA 1
ATOM 1792 C C . LYS A 1 220 ? -20.234 -19.848 -2.960 1.00 86.94 220 LYS A C 1
ATOM 1794 O O . LYS A 1 220 ? -19.105 -19.387 -3.138 1.00 86.94 220 LYS A O 1
ATOM 1799 N N . PRO A 1 221 ? -21.297 -19.454 -3.679 1.00 85.88 221 PRO A N 1
ATOM 1800 C CA . PRO A 1 221 ? -21.193 -18.407 -4.679 1.00 85.88 221 PRO A CA 1
ATOM 1801 C C . PRO A 1 221 ? -20.872 -17.057 -4.034 1.00 85.88 221 PRO A C 1
ATOM 1803 O O . PRO A 1 221 ? -21.374 -16.715 -2.961 1.00 85.88 221 PRO A O 1
ATOM 1806 N N . ILE A 1 222 ? -20.087 -16.251 -4.742 1.00 80.19 222 ILE A N 1
ATOM 1807 C CA . ILE A 1 222 ? -19.894 -14.836 -4.447 1.00 80.19 222 ILE A CA 1
ATOM 1808 C C . ILE A 1 222 ? -21.156 -14.108 -4.904 1.00 80.19 222 ILE A C 1
ATOM 1810 O O . ILE A 1 222 ? -21.358 -13.887 -6.099 1.00 80.19 222 ILE A O 1
ATOM 1814 N N . VAL A 1 223 ? -22.017 -13.750 -3.953 1.00 83.94 223 VAL A N 1
ATOM 1815 C CA . VAL A 1 223 ? -23.324 -13.145 -4.247 1.00 83.94 223 VAL A CA 1
ATOM 1816 C C . VAL A 1 223 ? -23.160 -11.794 -4.957 1.00 83.94 223 VAL A C 1
ATOM 1818 O O . VAL A 1 223 ? -23.855 -11.541 -5.938 1.00 83.94 223 VAL A O 1
ATOM 1821 N N . GLN A 1 224 ? -22.198 -10.968 -4.534 1.00 76.00 224 GLN A N 1
ATOM 1822 C CA . GLN A 1 224 ? -21.949 -9.633 -5.081 1.00 76.00 224 GLN A CA 1
ATOM 1823 C C . GLN A 1 224 ? -20.788 -9.637 -6.085 1.00 76.00 224 GLN A C 1
ATOM 1825 O O . GLN A 1 224 ? -19.602 -9.804 -5.757 1.00 76.00 224 GLN A O 1
ATOM 1830 N N . GLY A 1 225 ? -21.149 -9.402 -7.338 1.00 72.25 225 GLY A N 1
ATOM 1831 C CA . GLY A 1 225 ? -20.242 -9.122 -8.431 1.00 72.25 225 GLY A CA 1
ATOM 1832 C C . GLY A 1 225 ? -19.590 -7.748 -8.304 1.00 72.25 225 GLY A C 1
ATOM 1833 O O . GLY A 1 225 ? -19.814 -6.982 -7.366 1.00 72.25 225 GLY A O 1
ATOM 1834 N N . PHE A 1 226 ? -18.729 -7.441 -9.264 1.00 75.38 226 PHE A N 1
ATOM 1835 C CA . PHE A 1 226 ? -18.050 -6.159 -9.347 1.00 75.38 226 PHE A CA 1
ATOM 1836 C C . PHE A 1 226 ? -17.674 -5.852 -10.795 1.00 75.38 226 PHE A C 1
ATOM 1838 O O . PHE A 1 226 ? -17.030 -6.659 -11.466 1.00 75.38 226 PHE A O 1
ATOM 1845 N N . ALA A 1 227 ? -18.052 -4.670 -11.274 1.00 71.00 227 ALA A N 1
ATOM 1846 C CA . ALA A 1 227 ? -17.616 -4.137 -12.556 1.00 71.00 227 ALA A CA 1
ATOM 1847 C C . ALA A 1 227 ? -16.656 -2.969 -12.285 1.00 71.00 227 ALA A C 1
ATOM 1849 O O . ALA A 1 227 ? -17.111 -1.914 -11.847 1.00 71.00 227 ALA A O 1
ATOM 1850 N N . PRO A 1 228 ? -15.342 -3.128 -12.526 1.00 64.38 228 PRO A N 1
ATOM 1851 C CA . PRO A 1 228 ? -14.367 -2.107 -12.146 1.00 64.38 228 PRO A CA 1
ATOM 1852 C C . PRO A 1 228 ? -14.530 -0.779 -12.890 1.00 64.38 228 PRO A C 1
ATOM 1854 O O . PRO A 1 228 ? -14.169 0.262 -12.362 1.00 64.38 228 PRO A O 1
ATOM 1857 N N . HIS A 1 229 ? -15.051 -0.803 -14.125 1.00 66.75 229 HIS A N 1
ATOM 1858 C CA . HIS A 1 229 ? -15.130 0.368 -15.014 1.00 66.75 229 HIS A CA 1
ATOM 1859 C C . HIS A 1 229 ? -13.788 1.100 -15.224 1.00 66.75 229 HIS A C 1
ATOM 1861 O O . HIS A 1 229 ? -13.756 2.262 -15.621 1.00 66.75 229 HIS A O 1
ATOM 1867 N N . THR A 1 230 ? -12.677 0.391 -15.034 1.00 62.88 230 THR A N 1
ATOM 1868 C CA . THR A 1 230 ? -11.308 0.883 -15.188 1.00 62.88 230 THR A CA 1
ATOM 1869 C C . THR A 1 230 ? -10.602 0.174 -16.339 1.00 62.88 230 THR A C 1
ATOM 1871 O O . THR A 1 230 ? -11.024 -0.889 -16.802 1.00 62.88 230 THR A O 1
ATOM 1874 N N . THR A 1 231 ? -9.510 0.763 -16.827 1.00 63.44 231 THR A N 1
ATOM 1875 C CA . THR A 1 231 ? -8.694 0.213 -17.922 1.00 63.44 231 THR A CA 1
ATOM 1876 C C . THR A 1 231 ? -7.219 0.395 -17.583 1.00 63.44 231 THR A C 1
ATOM 1878 O O . THR A 1 231 ? -6.829 1.456 -17.096 1.00 63.44 231 THR A O 1
ATOM 1881 N N . TYR A 1 232 ? -6.394 -0.615 -17.850 1.00 63.88 232 TYR A N 1
ATOM 1882 C CA . TYR A 1 232 ? -4.944 -0.451 -17.823 1.00 63.88 232 TYR A CA 1
ATOM 1883 C C . TYR A 1 232 ? -4.509 0.529 -18.919 1.00 63.88 232 TYR A C 1
ATOM 1885 O O . TYR A 1 232 ? -5.092 0.539 -20.003 1.00 63.88 232 TYR A O 1
ATOM 1893 N N . LYS A 1 233 ? -3.423 1.284 -18.702 1.00 71.56 233 LYS A N 1
ATOM 1894 C CA . LYS A 1 233 ? -2.806 2.068 -19.791 1.00 71.56 233 LYS A CA 1
ATOM 1895 C C . LYS A 1 233 ? -2.450 1.168 -20.981 1.00 71.56 233 LYS A C 1
ATOM 1897 O O . LYS A 1 233 ? -2.741 1.505 -22.125 1.00 71.56 233 LYS A O 1
ATOM 1902 N N . TYR A 1 234 ? -1.889 -0.004 -20.682 1.00 73.88 234 TYR A N 1
ATOM 1903 C CA . TYR A 1 234 ? -1.624 -1.079 -21.632 1.00 73.88 234 TYR A CA 1
ATOM 1904 C C . TYR A 1 234 ? -2.061 -2.408 -21.013 1.00 73.88 234 TYR A C 1
ATOM 1906 O O . TYR A 1 234 ? -1.586 -2.767 -19.942 1.00 73.88 234 TYR A O 1
ATOM 1914 N N . GLY A 1 235 ? -2.978 -3.131 -21.657 1.00 70.06 235 GLY A N 1
ATOM 1915 C CA . GLY A 1 235 ? -3.543 -4.382 -21.120 1.00 70.06 235 GLY A CA 1
ATOM 1916 C C . GLY A 1 235 ? -5.059 -4.511 -21.275 1.00 70.06 235 GLY A C 1
ATOM 1917 O O . GLY A 1 235 ? -5.594 -5.603 -21.131 1.00 70.06 235 GLY A O 1
ATOM 1918 N N . GLY A 1 236 ? -5.743 -3.425 -21.645 1.00 73.38 236 GLY A N 1
ATOM 1919 C CA . GLY A 1 236 ? -7.186 -3.424 -21.874 1.00 73.38 236 GLY A CA 1
ATOM 1920 C C . GLY A 1 236 ? -7.993 -3.166 -20.603 1.00 73.38 236 GLY A C 1
ATOM 1921 O O . GLY A 1 236 ? -7.487 -2.617 -19.624 1.00 73.38 236 GLY A O 1
ATOM 1922 N N . GLN A 1 237 ? -9.282 -3.495 -20.654 1.00 68.31 237 GLN A N 1
ATOM 1923 C CA . GLN A 1 237 ? -10.210 -3.239 -19.557 1.00 68.31 237 GLN A CA 1
ATOM 1924 C C . GLN A 1 237 ? -9.992 -4.232 -18.414 1.00 68.31 237 GLN A C 1
ATOM 1926 O O . GLN A 1 237 ? -9.700 -5.404 -18.654 1.00 68.31 237 GLN A O 1
ATOM 1931 N N . PHE A 1 238 ? -10.178 -3.775 -17.176 1.00 68.12 238 PHE A N 1
ATOM 1932 C CA . PHE A 1 238 ? -10.189 -4.685 -16.038 1.00 68.12 238 PHE A CA 1
ATOM 1933 C C . PHE A 1 238 ? -11.340 -5.695 -16.151 1.00 68.12 238 PHE A C 1
ATOM 1935 O O . PHE A 1 238 ? -12.444 -5.322 -16.570 1.00 68.12 238 PHE A O 1
ATOM 1942 N N . PRO A 1 239 ? -11.112 -6.964 -15.766 1.00 70.12 239 PRO A N 1
ATOM 1943 C CA . PRO A 1 239 ? -12.146 -7.984 -15.822 1.00 70.12 239 PRO A CA 1
ATOM 1944 C C . PRO A 1 239 ? -13.283 -7.652 -14.850 1.00 70.12 239 PRO A C 1
ATOM 1946 O O . PRO A 1 239 ? -13.048 -7.267 -13.704 1.00 70.12 239 PRO A O 1
ATOM 1949 N N . SER A 1 240 ? -14.525 -7.819 -15.303 1.00 72.75 240 SER A N 1
ATOM 1950 C CA . SER A 1 240 ? -15.701 -7.771 -14.436 1.00 72.75 240 SER A CA 1
ATOM 1951 C C . SER A 1 240 ? -16.015 -9.151 -13.867 1.00 72.75 240 SER A C 1
ATOM 1953 O O . SER A 1 240 ? -15.761 -10.179 -14.495 1.00 72.75 240 SER A O 1
ATOM 1955 N N . ARG A 1 241 ? -16.600 -9.168 -12.670 1.00 82.00 241 ARG A N 1
ATOM 1956 C CA . ARG A 1 241 ? -17.115 -10.369 -12.015 1.00 82.00 241 ARG A CA 1
ATOM 1957 C C . ARG A 1 241 ? -18.641 -10.269 -11.921 1.00 82.00 241 ARG A C 1
ATOM 1959 O O . ARG A 1 241 ? -19.114 -9.291 -11.344 1.00 82.00 241 ARG A O 1
ATOM 1966 N N . PRO A 1 242 ? -19.413 -11.215 -12.479 1.00 80.56 242 PRO A N 1
ATOM 1967 C CA . PRO A 1 242 ? -20.869 -11.203 -12.358 1.00 80.56 242 PRO A CA 1
ATOM 1968 C C . PRO A 1 242 ? -21.324 -11.542 -10.931 1.00 80.56 242 PRO A C 1
ATOM 1970 O O . PRO A 1 242 ? -20.558 -12.092 -10.138 1.00 80.56 242 PRO A O 1
ATOM 1973 N N . ASP A 1 243 ? -22.576 -11.211 -10.619 1.00 85.62 243 ASP A N 1
ATOM 1974 C CA . ASP A 1 243 ? -23.232 -11.626 -9.375 1.00 85.62 243 ASP A CA 1
ATOM 1975 C C . ASP A 1 243 ? -23.445 -13.146 -9.340 1.00 85.62 243 ASP A C 1
ATOM 1977 O O . ASP A 1 243 ? -23.688 -13.771 -10.374 1.00 85.62 243 ASP A O 1
ATOM 1981 N N . ASN A 1 244 ? -23.454 -13.713 -8.132 1.00 89.94 244 ASN A N 1
ATOM 1982 C CA . ASN A 1 244 ? -23.722 -15.130 -7.857 1.00 89.94 244 ASN A CA 1
ATOM 1983 C C . ASN A 1 244 ? -22.816 -16.098 -8.633 1.00 89.94 244 ASN A C 1
ATOM 1985 O O . ASN A 1 244 ? -23.289 -17.094 -9.183 1.00 89.94 244 ASN A O 1
ATOM 1989 N N . VAL A 1 245 ? -21.520 -15.794 -8.693 1.00 85.94 245 VAL A N 1
ATOM 1990 C CA . VAL A 1 245 ? -20.533 -16.642 -9.370 1.00 85.94 245 VAL A CA 1
ATOM 1991 C C . VAL A 1 245 ? -19.895 -17.618 -8.389 1.00 85.94 245 VAL A C 1
ATOM 1993 O O . VAL A 1 245 ? -19.504 -17.225 -7.289 1.00 85.94 245 VAL A O 1
ATOM 1996 N N . ASP A 1 246 ? -19.777 -18.881 -8.782 1.00 87.12 246 ASP A N 1
ATOM 1997 C CA . ASP A 1 246 ? -19.033 -19.875 -8.013 1.00 87.12 246 ASP A CA 1
ATOM 1998 C C . ASP A 1 246 ? -17.522 -19.687 -8.201 1.00 87.12 246 ASP A C 1
ATOM 2000 O O . ASP A 1 246 ? -17.056 -19.168 -9.218 1.00 87.12 246 ASP A O 1
ATOM 2004 N N . PHE A 1 247 ? -16.738 -20.112 -7.210 1.00 83.69 247 PHE A N 1
ATOM 2005 C CA . PHE A 1 247 ? -15.295 -20.204 -7.392 1.00 83.69 247 PHE A CA 1
ATOM 2006 C C . PHE A 1 247 ? -14.965 -21.264 -8.442 1.00 83.69 247 PHE A C 1
ATOM 2008 O O . PHE A 1 247 ? -15.543 -22.351 -8.449 1.00 83.69 247 PHE A O 1
ATOM 2015 N N . GLU A 1 248 ? -13.982 -20.959 -9.285 1.00 82.81 248 GLU A N 1
ATOM 2016 C CA . GLU A 1 248 ? -13.437 -21.873 -10.286 1.00 82.81 248 GLU A CA 1
ATOM 2017 C C . GLU A 1 248 ? -11.918 -21.996 -10.113 1.00 82.81 248 GLU A C 1
ATOM 2019 O O . GLU A 1 248 ? -11.253 -21.083 -9.612 1.00 82.81 248 GLU A O 1
ATOM 2024 N N . ASP A 1 249 ? -11.368 -23.147 -10.509 1.00 81.56 249 ASP A N 1
ATOM 2025 C CA . ASP A 1 249 ? -9.920 -23.338 -10.567 1.00 81.56 249 ASP A CA 1
ATOM 2026 C C . ASP A 1 249 ? -9.319 -22.372 -11.598 1.00 81.56 249 ASP A C 1
ATOM 2028 O O . ASP A 1 249 ? -9.860 -22.188 -12.690 1.00 81.56 249 ASP A O 1
ATOM 2032 N N . VAL A 1 250 ? -8.172 -21.779 -11.265 1.00 77.56 250 VAL A N 1
ATOM 2033 C CA . VAL A 1 250 ? -7.469 -20.859 -12.160 1.00 77.56 250 VAL A CA 1
ATOM 2034 C C . VAL A 1 250 ? -6.159 -21.504 -12.598 1.00 77.56 250 VAL A C 1
ATOM 2036 O O . VAL A 1 250 ? -5.251 -21.747 -11.795 1.00 77.56 250 VAL A O 1
ATOM 2039 N N . ASP A 1 251 ? -6.062 -21.786 -13.896 1.00 76.81 251 ASP A N 1
ATOM 2040 C CA . ASP A 1 251 ? -4.907 -22.453 -14.490 1.00 76.81 251 ASP A CA 1
ATOM 2041 C C . ASP A 1 251 ? -3.611 -21.661 -14.265 1.00 76.81 251 ASP A C 1
ATOM 2043 O O . ASP A 1 251 ? -3.529 -20.458 -14.509 1.00 76.81 251 ASP A O 1
ATOM 2047 N N . GLY A 1 252 ? -2.570 -22.354 -13.791 1.00 69.88 252 GLY A N 1
ATOM 2048 C CA . GLY A 1 252 ? -1.265 -21.753 -13.484 1.00 69.88 252 GLY A CA 1
ATOM 2049 C C . GLY A 1 252 ? -1.229 -20.888 -12.216 1.00 69.88 252 GLY A C 1
ATOM 2050 O O . GLY A 1 252 ? -0.177 -20.336 -11.898 1.00 69.88 252 GLY A O 1
ATOM 2051 N N . VAL A 1 253 ? -2.350 -20.795 -11.497 1.00 70.88 253 VAL A N 1
ATOM 2052 C CA . VAL A 1 253 ? -2.541 -19.953 -10.311 1.00 70.88 253 VAL A CA 1
ATOM 2053 C C . VAL A 1 253 ? -2.800 -20.840 -9.099 1.00 70.88 253 VAL A C 1
ATOM 2055 O O . VAL A 1 253 ? -1.886 -21.102 -8.323 1.00 70.88 253 VAL A O 1
ATOM 2058 N N . ALA A 1 254 ? -4.026 -21.334 -8.941 1.00 72.69 254 ALA A N 1
ATOM 2059 C CA . ALA A 1 254 ? -4.430 -22.120 -7.786 1.00 72.69 254 ALA A CA 1
ATOM 2060 C C . ALA A 1 254 ? -5.701 -22.910 -8.096 1.00 72.69 254 ALA A C 1
ATOM 2062 O O . ALA A 1 254 ? -6.552 -22.478 -8.875 1.00 72.69 254 ALA A O 1
ATOM 2063 N N . ARG A 1 255 ? -5.843 -24.056 -7.428 1.00 79.12 255 ARG A N 1
ATOM 2064 C CA . ARG A 1 255 ? -7.090 -24.822 -7.406 1.00 79.12 255 ARG A CA 1
ATOM 2065 C C . ARG A 1 255 ? -7.823 -24.557 -6.102 1.00 79.12 255 ARG A C 1
ATOM 2067 O O . ARG A 1 255 ? -7.188 -24.484 -5.049 1.00 79.12 255 ARG A O 1
ATOM 2074 N N . ILE A 1 256 ? -9.149 -24.534 -6.137 1.00 81.31 256 ILE A N 1
ATOM 2075 C CA . ILE A 1 256 ? -10.008 -24.330 -4.959 1.00 81.31 256 ILE A CA 1
ATOM 2076 C C . ILE A 1 256 ? -9.678 -25.349 -3.869 1.00 81.31 256 ILE A C 1
ATOM 2078 O O . ILE A 1 256 ? -9.589 -25.025 -2.685 1.00 81.31 256 ILE A O 1
ATOM 2082 N N . ARG A 1 257 ? -9.418 -26.598 -4.274 1.00 86.38 257 ARG A N 1
ATOM 2083 C CA . ARG A 1 257 ? -9.004 -27.663 -3.357 1.00 86.38 257 ARG A CA 1
ATOM 2084 C C . ARG A 1 257 ? -7.740 -27.302 -2.575 1.00 86.38 257 ARG A C 1
ATOM 2086 O O . ARG A 1 257 ? -7.656 -27.630 -1.394 1.00 86.38 257 ARG A O 1
ATOM 2093 N N . ASP A 1 258 ? -6.760 -26.682 -3.223 1.00 80.62 258 ASP A N 1
ATOM 2094 C CA . ASP A 1 258 ? -5.498 -26.327 -2.576 1.00 80.62 258 ASP A CA 1
ATOM 2095 C C . ASP A 1 258 ? -5.724 -25.196 -1.557 1.00 80.62 258 ASP A C 1
ATOM 2097 O O . ASP A 1 258 ? -5.202 -25.268 -0.445 1.00 80.62 258 ASP A O 1
ATOM 2101 N N . LEU A 1 259 ? -6.594 -24.232 -1.876 1.00 79.81 259 LEU A N 1
ATOM 2102 C CA . LEU A 1 259 ? -6.992 -23.140 -0.978 1.00 79.81 259 LEU A CA 1
ATOM 2103 C C . LEU A 1 259 ? -7.741 -23.652 0.263 1.00 79.81 259 LEU A C 1
ATOM 2105 O O . LEU A 1 259 ? -7.417 -23.261 1.383 1.00 79.81 259 LEU A O 1
ATOM 2109 N N . LEU A 1 260 ? -8.666 -24.602 0.090 1.00 81.75 260 LEU A N 1
ATOM 2110 C CA . LEU A 1 260 ? -9.350 -25.283 1.199 1.00 81.75 260 LEU A CA 1
ATOM 2111 C C . LEU A 1 260 ? -8.373 -26.042 2.112 1.00 81.75 260 LEU A C 1
ATOM 2113 O O . LEU A 1 260 ? -8.520 -26.028 3.334 1.00 81.75 260 LEU A O 1
ATOM 2117 N N . ILE A 1 261 ? -7.362 -26.704 1.538 1.00 81.81 261 ILE A N 1
ATOM 2118 C CA . ILE A 1 261 ? -6.334 -27.417 2.312 1.00 81.81 261 ILE A CA 1
ATOM 2119 C C . ILE A 1 261 ? -5.462 -26.432 3.096 1.00 81.81 261 ILE A C 1
ATOM 2121 O O . ILE A 1 261 ? -5.158 -26.696 4.259 1.00 81.81 261 ILE A O 1
ATOM 2125 N N . ILE A 1 262 ? -5.053 -25.319 2.480 1.00 80.94 262 ILE A N 1
ATOM 2126 C CA . ILE A 1 262 ? -4.287 -24.260 3.153 1.00 80.94 262 ILE A CA 1
ATOM 2127 C C . ILE A 1 262 ? -5.086 -23.719 4.340 1.00 80.94 262 ILE A C 1
ATOM 2129 O O . ILE A 1 262 ? -4.569 -23.683 5.456 1.00 80.94 262 ILE A O 1
ATOM 2133 N N . GLU A 1 263 ? -6.361 -23.394 4.128 1.00 76.81 263 GLU A N 1
ATOM 2134 C CA . GLU A 1 263 ? -7.234 -22.907 5.192 1.00 76.81 263 GLU A CA 1
ATOM 2135 C C . GLU A 1 263 ? -7.367 -23.923 6.338 1.00 76.81 263 GLU A C 1
ATOM 2137 O O . GLU A 1 263 ? -7.210 -23.569 7.508 1.00 76.81 263 GLU A O 1
ATOM 2142 N N . SER A 1 264 ? -7.597 -25.201 6.014 1.00 81.94 264 SER A N 1
ATOM 2143 C CA . SER A 1 264 ? -7.682 -26.272 7.013 1.00 81.94 264 SER A CA 1
ATOM 2144 C C . SER A 1 264 ? -6.398 -26.390 7.831 1.00 81.94 264 SER A C 1
ATOM 2146 O O . SER A 1 264 ? -6.466 -26.539 9.044 1.00 81.94 264 SER A O 1
ATOM 2148 N N . ARG A 1 265 ? -5.224 -26.283 7.198 1.00 82.00 265 ARG A N 1
ATOM 2149 C CA . ARG A 1 265 ? -3.932 -26.363 7.898 1.00 82.00 265 ARG A CA 1
ATOM 2150 C C . ARG A 1 265 ? -3.720 -25.203 8.863 1.00 82.00 265 ARG A C 1
ATOM 2152 O O . ARG A 1 265 ? -3.197 -25.423 9.950 1.00 82.00 265 ARG A O 1
ATOM 2159 N N . ILE A 1 266 ? -4.124 -23.993 8.477 1.00 80.25 266 ILE A N 1
ATOM 2160 C CA . ILE A 1 266 ? -4.050 -22.813 9.349 1.00 80.25 266 ILE A CA 1
ATOM 2161 C C . ILE A 1 266 ? -4.981 -23.004 10.551 1.00 80.25 266 ILE A C 1
ATOM 2163 O O . ILE A 1 266 ? -4.555 -22.829 11.691 1.00 80.25 266 ILE A O 1
ATOM 2167 N N . ARG A 1 267 ? -6.223 -23.449 10.314 1.00 79.75 267 ARG A N 1
ATOM 2168 C CA . ARG A 1 267 ? -7.188 -23.766 11.379 1.00 79.75 267 ARG A CA 1
ATOM 2169 C C . ARG A 1 267 ? -6.668 -24.831 12.334 1.00 79.75 267 ARG A C 1
ATOM 2171 O O . ARG A 1 267 ? -6.783 -24.662 13.546 1.00 79.75 267 ARG A O 1
ATOM 2178 N N . ASP A 1 268 ? -6.089 -25.899 11.795 1.00 82.50 268 ASP A N 1
ATOM 2179 C CA . ASP A 1 268 ? -5.501 -26.967 12.593 1.00 82.50 268 ASP A CA 1
ATOM 2180 C C . ASP A 1 268 ? -4.349 -26.422 13.438 1.00 82.50 268 ASP A C 1
ATOM 2182 O O . ASP A 1 268 ? -4.311 -26.682 14.635 1.00 82.50 268 ASP A O 1
ATOM 2186 N N . ALA A 1 269 ? -3.439 -25.633 12.867 1.00 82.06 269 ALA A N 1
ATOM 2187 C CA . ALA A 1 269 ? -2.313 -25.069 13.608 1.00 82.06 269 ALA A CA 1
ATOM 2188 C C . ALA A 1 269 ? -2.767 -24.180 14.781 1.00 82.06 269 ALA A C 1
ATOM 2190 O O . ALA A 1 269 ? -2.268 -24.324 15.899 1.00 82.06 269 ALA A O 1
ATOM 2191 N N . ILE A 1 270 ? -3.776 -23.333 14.550 1.00 80.81 270 ILE A N 1
ATOM 2192 C CA . ILE A 1 270 ? -4.405 -22.509 15.592 1.00 80.81 270 ILE A CA 1
ATOM 2193 C C . ILE A 1 270 ? -5.041 -23.404 16.664 1.00 80.81 270 ILE A C 1
ATOM 2195 O O . ILE A 1 270 ? -4.737 -23.252 17.841 1.00 80.81 270 ILE A O 1
ATOM 2199 N N . ALA A 1 271 ? -5.847 -24.397 16.273 1.00 80.75 271 ALA A N 1
ATOM 2200 C CA . ALA A 1 271 ? -6.498 -25.312 17.213 1.00 80.75 271 ALA A CA 1
ATOM 2201 C C . ALA A 1 271 ? -5.512 -26.145 18.053 1.00 80.75 271 ALA A C 1
ATOM 2203 O O . ALA A 1 271 ? -5.811 -26.473 19.202 1.00 80.75 271 ALA A O 1
ATOM 2204 N N . HIS A 1 272 ? -4.350 -26.489 17.497 1.00 84.06 272 HIS A N 1
ATOM 2205 C CA . HIS A 1 272 ? -3.285 -27.186 18.215 1.00 84.06 272 HIS A CA 1
ATOM 2206 C C . HIS A 1 272 ? -2.457 -26.257 19.119 1.00 84.06 272 HIS A C 1
ATOM 2208 O O . HIS A 1 272 ? -1.781 -26.750 20.025 1.00 84.06 272 HIS A O 1
ATOM 2214 N N . GLY A 1 273 ? -2.480 -24.943 18.879 1.00 81.88 273 GLY A N 1
ATOM 2215 C CA . GLY A 1 273 ? -1.650 -23.963 19.578 1.00 81.88 273 GLY A CA 1
ATOM 2216 C C . GLY A 1 273 ? -0.184 -23.943 19.129 1.00 81.88 273 GLY A C 1
ATOM 2217 O O . GLY A 1 273 ? 0.656 -23.360 19.813 1.00 81.88 273 GLY A O 1
ATOM 2218 N N . TYR A 1 274 ? 0.156 -24.560 17.991 1.00 83.06 274 TYR A N 1
ATOM 2219 C CA . TYR A 1 274 ? 1.505 -24.508 17.414 1.00 83.06 274 TYR A CA 1
ATOM 2220 C C . TYR A 1 274 ? 1.489 -24.642 15.886 1.00 83.06 274 TYR A C 1
ATOM 2222 O O . TYR A 1 274 ? 0.633 -25.318 15.316 1.00 83.06 274 TYR A O 1
ATOM 2230 N N . ILE A 1 275 ? 2.490 -24.059 15.223 1.00 84.38 275 ILE A N 1
ATOM 2231 C CA . ILE A 1 275 ? 2.787 -24.325 13.807 1.00 84.38 275 ILE A CA 1
ATOM 2232 C C . ILE A 1 275 ? 3.942 -25.326 13.674 1.00 84.38 275 ILE A C 1
ATOM 2234 O O . ILE A 1 275 ? 4.750 -25.475 14.590 1.00 84.38 275 ILE A O 1
ATOM 2238 N N . VAL A 1 276 ? 4.045 -25.997 12.526 1.00 83.69 276 VAL A N 1
ATOM 2239 C CA . VAL A 1 276 ? 5.150 -26.920 12.221 1.00 83.69 276 VAL A CA 1
ATOM 2240 C C . VAL A 1 276 ? 6.050 -26.300 11.157 1.00 83.69 276 VAL A C 1
ATOM 2242 O O . VAL A 1 276 ? 5.582 -25.961 10.070 1.00 83.69 276 VAL A O 1
ATOM 2245 N N . ASP A 1 277 ? 7.337 -26.143 11.465 1.00 82.12 277 ASP A N 1
ATOM 2246 C CA . ASP A 1 277 ? 8.318 -25.607 10.520 1.00 82.12 277 ASP A CA 1
ATOM 2247 C C . ASP A 1 277 ? 8.765 -26.648 9.472 1.00 82.12 277 ASP A C 1
ATOM 2249 O O . ASP A 1 277 ? 8.393 -27.824 9.503 1.00 82.12 277 ASP A O 1
ATOM 2253 N N . LYS A 1 278 ? 9.615 -26.230 8.526 1.00 81.75 278 LYS A N 1
ATOM 2254 C CA . LYS A 1 278 ? 10.132 -27.114 7.463 1.00 81.75 278 LYS A CA 1
ATOM 2255 C C . LYS A 1 278 ? 10.968 -28.293 7.969 1.00 81.75 278 LYS A C 1
ATOM 2257 O O . LYS A 1 278 ? 11.107 -29.277 7.247 1.00 81.75 278 LYS A O 1
ATOM 2262 N N . ALA A 1 279 ? 11.559 -28.179 9.153 1.00 85.19 279 ALA A N 1
ATOM 2263 C CA . ALA A 1 279 ? 12.341 -29.233 9.786 1.00 85.19 279 ALA A CA 1
ATOM 2264 C C . ALA A 1 279 ? 11.472 -30.158 10.661 1.00 85.19 279 ALA A C 1
ATOM 2266 O O . ALA A 1 279 ? 11.978 -31.153 11.178 1.00 85.19 279 ALA A O 1
ATOM 2267 N N . GLY A 1 280 ? 10.172 -29.868 10.790 1.00 85.81 280 GLY A N 1
ATOM 2268 C CA . GLY A 1 280 ? 9.231 -30.618 11.615 1.00 85.81 280 GLY A CA 1
ATOM 2269 C C . GLY A 1 280 ? 9.184 -30.161 13.074 1.00 85.81 280 GLY A C 1
ATOM 2270 O O . GLY A 1 280 ? 8.574 -30.845 13.894 1.00 85.81 280 GLY A O 1
ATOM 2271 N N . ASN A 1 281 ? 9.815 -29.038 13.428 1.00 89.38 281 ASN A N 1
ATOM 2272 C CA . ASN A 1 281 ? 9.764 -28.518 14.791 1.00 89.38 281 ASN A CA 1
ATOM 2273 C C . ASN A 1 281 ? 8.441 -27.800 15.046 1.00 89.38 281 ASN A C 1
ATOM 2275 O O . ASN A 1 281 ? 7.911 -27.112 14.173 1.00 89.38 281 ASN A O 1
ATOM 2279 N N . HIS A 1 282 ? 7.943 -27.920 16.274 1.00 91.00 282 HIS A N 1
ATOM 2280 C CA . HIS A 1 282 ? 6.760 -27.197 16.719 1.00 91.00 282 HIS A CA 1
ATOM 2281 C C . HIS A 1 282 ? 7.160 -25.806 17.214 1.00 91.00 282 HIS A C 1
ATOM 2283 O O . HIS A 1 282 ? 8.010 -25.673 18.096 1.00 91.00 282 HIS A O 1
ATOM 2289 N N . ILE A 1 283 ? 6.519 -24.778 16.670 1.00 85.94 283 ILE A N 1
ATOM 2290 C CA . ILE A 1 283 ? 6.635 -23.394 17.119 1.00 85.94 283 ILE A CA 1
ATOM 2291 C C . ILE A 1 283 ? 5.339 -23.053 17.846 1.00 85.94 283 ILE A C 1
ATOM 2293 O O . ILE A 1 283 ? 4.278 -22.983 17.229 1.00 85.94 283 ILE A O 1
ATOM 2297 N N . ASP A 1 284 ? 5.435 -22.862 19.159 1.00 84.75 284 ASP A N 1
ATOM 2298 C CA . ASP A 1 284 ? 4.314 -22.442 19.998 1.00 84.75 284 ASP A CA 1
ATOM 2299 C C . ASP A 1 284 ? 3.791 -21.062 19.570 1.00 84.75 284 ASP A C 1
ATOM 2301 O O . ASP A 1 284 ? 4.569 -20.112 19.425 1.00 84.75 284 ASP A O 1
ATOM 2305 N N . ILE A 1 285 ? 2.473 -20.958 19.404 1.00 82.88 285 ILE A N 1
ATOM 2306 C CA . ILE A 1 285 ? 1.768 -19.709 19.080 1.00 82.88 285 ILE A CA 1
ATOM 2307 C C . ILE A 1 285 ? 0.854 -19.245 20.222 1.00 82.88 285 ILE A C 1
ATOM 2309 O O . ILE A 1 285 ? 0.225 -18.198 20.110 1.00 82.88 285 ILE A O 1
ATOM 2313 N N . MET A 1 286 ? 0.821 -19.943 21.360 1.00 82.38 286 MET A N 1
ATOM 2314 C CA . MET A 1 286 ? 0.040 -19.546 22.541 1.00 82.38 286 MET A CA 1
ATOM 2315 C C . MET A 1 286 ? 0.798 -18.530 23.412 1.00 82.38 286 MET A C 1
ATOM 2317 O O . MET A 1 286 ? 0.845 -18.623 24.641 1.00 82.38 286 MET A O 1
ATOM 2321 N N . ASN A 1 287 ? 1.424 -17.547 22.764 1.00 79.81 287 ASN A N 1
ATOM 2322 C CA . ASN A 1 287 ? 2.270 -16.533 23.386 1.00 79.81 287 ASN A CA 1
ATOM 2323 C C . ASN A 1 287 ? 2.157 -15.178 22.663 1.00 79.81 287 ASN A C 1
ATOM 2325 O O . ASN A 1 287 ? 1.490 -15.050 21.641 1.00 79.81 287 ASN A O 1
ATOM 2329 N N . GLU A 1 288 ? 2.840 -14.154 23.183 1.00 75.81 288 GLU A N 1
ATOM 2330 C CA . GLU A 1 288 ? 2.775 -12.773 22.669 1.00 75.81 288 GLU A CA 1
ATOM 2331 C C . GLU A 1 288 ? 3.282 -12.599 21.225 1.00 75.81 288 GLU A C 1
ATOM 2333 O O . GLU A 1 288 ? 3.049 -11.553 20.626 1.00 75.81 288 GLU A O 1
ATOM 2338 N N . ARG A 1 289 ? 3.982 -13.593 20.660 1.00 78.56 289 ARG A N 1
ATOM 2339 C CA . ARG A 1 289 ? 4.449 -13.586 19.263 1.00 78.56 289 ARG A CA 1
ATOM 2340 C C . ARG A 1 289 ? 3.614 -14.473 18.344 1.00 78.56 289 ARG A C 1
ATOM 2342 O O . ARG A 1 289 ? 3.881 -14.506 17.149 1.00 78.56 289 ARG A O 1
ATOM 2349 N N . GLY A 1 290 ? 2.620 -15.182 18.875 1.00 79.75 290 GLY A N 1
ATOM 2350 C CA . GLY A 1 290 ? 1.796 -16.103 18.096 1.00 79.75 290 GLY A CA 1
ATOM 2351 C C . GLY A 1 290 ? 1.091 -15.430 16.926 1.00 79.75 290 GLY A C 1
ATOM 2352 O O . GLY A 1 290 ? 1.118 -15.957 15.820 1.00 79.75 290 GLY A O 1
ATOM 2353 N N . ILE A 1 291 ? 0.536 -14.235 17.149 1.00 78.31 291 ILE A N 1
ATOM 2354 C CA . ILE A 1 291 ? -0.165 -13.472 16.109 1.00 78.31 291 ILE A CA 1
ATOM 2355 C C . ILE A 1 291 ? 0.767 -13.017 14.980 1.00 78.31 291 ILE A C 1
ATOM 2357 O O . ILE A 1 291 ? 0.372 -13.029 13.821 1.00 78.31 291 ILE A O 1
ATOM 2361 N N . ASP A 1 292 ? 2.017 -12.681 15.303 1.00 78.44 292 ASP A N 1
ATOM 2362 C CA . ASP A 1 292 ? 3.022 -12.288 14.313 1.00 78.44 292 ASP A CA 1
ATOM 2363 C C . ASP A 1 292 ? 3.395 -13.479 13.422 1.00 78.44 292 ASP A C 1
ATOM 2365 O O . ASP A 1 292 ? 3.354 -13.394 12.199 1.00 78.44 292 ASP A O 1
ATOM 2369 N N . VAL A 1 293 ? 3.616 -14.640 14.045 1.00 79.50 293 VAL A N 1
ATOM 2370 C CA . VAL A 1 293 ? 3.885 -15.901 13.343 1.00 79.50 293 VAL A CA 1
ATOM 2371 C C . VAL A 1 293 ? 2.693 -16.339 12.481 1.00 79.50 293 VAL A C 1
ATOM 2373 O O . VAL A 1 293 ? 2.885 -16.811 11.361 1.00 79.50 293 VAL A O 1
ATOM 2376 N N . LEU A 1 294 ? 1.461 -16.187 12.975 1.00 77.06 294 LEU A N 1
ATOM 2377 C CA . LEU A 1 294 ? 0.253 -16.480 12.199 1.00 77.06 294 LEU A CA 1
ATOM 2378 C C . LEU A 1 294 ? 0.103 -15.525 11.013 1.00 77.06 294 LEU A C 1
ATOM 2380 O O . LEU A 1 294 ? -0.178 -15.987 9.910 1.00 77.06 294 LEU A O 1
ATOM 2384 N N . GLY A 1 295 ? 0.327 -14.225 11.220 1.00 73.44 295 GLY A N 1
ATOM 2385 C CA . GLY A 1 295 ? 0.308 -13.227 10.154 1.00 73.44 295 GLY A CA 1
ATOM 2386 C C . GLY A 1 295 ? 1.304 -13.554 9.042 1.00 73.44 295 GLY A C 1
ATOM 2387 O O . GLY A 1 295 ? 0.914 -13.577 7.879 1.00 73.44 295 GLY A O 1
ATOM 2388 N N . ASP A 1 296 ? 2.537 -13.931 9.393 1.00 72.50 296 ASP A N 1
ATOM 2389 C CA . ASP A 1 296 ? 3.561 -14.344 8.422 1.00 72.50 296 ASP A CA 1
ATOM 2390 C C . ASP A 1 296 ? 3.145 -15.572 7.596 1.00 72.50 296 ASP A C 1
ATOM 2392 O O . ASP A 1 296 ? 3.358 -15.614 6.382 1.00 72.50 296 ASP A O 1
ATOM 2396 N N . VAL A 1 297 ? 2.535 -16.577 8.236 1.00 75.19 297 VAL A N 1
ATOM 2397 C CA . VAL A 1 297 ? 2.051 -17.792 7.557 1.00 75.19 297 VAL A CA 1
ATOM 2398 C C . VAL A 1 297 ? 0.864 -17.488 6.640 1.00 75.19 297 VAL A C 1
ATOM 2400 O O . VAL A 1 297 ? 0.759 -18.079 5.567 1.00 75.19 297 VAL A O 1
ATOM 2403 N N . ILE A 1 298 ? -0.026 -16.581 7.048 1.00 72.75 298 ILE A N 1
ATOM 2404 C CA . ILE A 1 298 ? -1.250 -16.245 6.311 1.00 72.75 298 ILE A CA 1
ATOM 2405 C C . ILE A 1 298 ? -0.955 -15.328 5.127 1.00 72.75 298 ILE A C 1
ATOM 2407 O O . ILE A 1 298 ? -1.406 -15.614 4.021 1.00 72.75 298 ILE A O 1
ATOM 2411 N N . GLU A 1 299 ? -0.179 -14.261 5.332 1.00 65.12 299 GLU A N 1
ATOM 2412 C CA . GLU A 1 299 ? 0.293 -13.398 4.242 1.00 65.12 299 GLU A CA 1
ATOM 2413 C C . GLU A 1 299 ? 1.178 -14.189 3.268 1.00 65.12 299 GLU A C 1
ATOM 2415 O O . GLU A 1 299 ? 1.219 -13.895 2.074 1.00 65.12 299 GLU A O 1
ATOM 2420 N N . SER A 1 300 ? 1.873 -15.217 3.774 1.00 59.59 300 SER A N 1
ATOM 2421 C CA . SER A 1 300 ? 3.006 -15.846 3.096 1.00 59.59 300 SER A CA 1
ATOM 2422 C C . SER A 1 300 ? 4.085 -14.805 2.765 1.00 59.59 300 SER A C 1
ATOM 2424 O O . SER A 1 300 ? 4.581 -14.734 1.636 1.00 59.59 300 SER A O 1
ATOM 2426 N N . SER A 1 301 ? 4.419 -13.960 3.756 1.00 45.50 301 SER A N 1
ATOM 2427 C CA . SER A 1 301 ? 5.488 -12.955 3.660 1.00 45.50 301 SER A CA 1
ATOM 2428 C C . SER A 1 301 ? 6.805 -13.646 3.270 1.00 45.50 301 SER A C 1
ATOM 2430 O O . SER A 1 301 ? 6.931 -14.855 3.411 1.00 45.50 301 SER A O 1
ATOM 2432 N N . CYS A 1 302 ? 7.829 -12.945 2.770 1.00 34.28 302 CYS A N 1
ATOM 2433 C CA . CYS A 1 302 ? 9.081 -13.581 2.304 1.00 34.28 302 CYS A CA 1
ATOM 2434 C C . CYS A 1 302 ? 9.802 -14.478 3.351 1.00 34.28 302 CYS A C 1
ATOM 2436 O O . CYS A 1 302 ? 10.756 -15.175 3.001 1.00 34.28 302 CYS A O 1
ATOM 2438 N N . ILE A 1 303 ? 9.347 -14.491 4.610 1.00 32.34 303 ILE A N 1
ATOM 2439 C CA . ILE A 1 303 ? 9.737 -15.433 5.669 1.00 32.34 303 ILE A CA 1
ATOM 2440 C C . ILE A 1 303 ? 9.035 -16.807 5.515 1.00 32.34 303 ILE A C 1
ATOM 2442 O O . ILE A 1 303 ? 9.630 -17.847 5.808 1.00 32.34 303 ILE A O 1
ATOM 2446 N N . ALA A 1 304 ? 7.823 -16.854 4.964 1.00 24.05 304 ALA A N 1
ATOM 2447 C CA . ALA A 1 304 ? 7.058 -18.046 4.613 1.00 24.05 304 ALA A CA 1
ATOM 2448 C C . ALA A 1 304 ? 7.088 -18.295 3.089 1.00 24.05 304 ALA A C 1
ATOM 2450 O O . ALA A 1 304 ? 6.451 -17.636 2.276 1.00 24.05 304 ALA A O 1
ATOM 2451 N N . LEU A 1 305 ? 7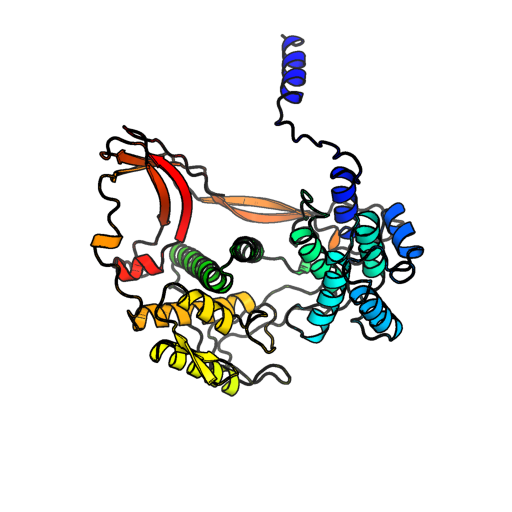.888 -19.279 2.674 1.00 26.14 305 LEU A N 1
ATOM 2452 C CA . LEU A 1 305 ? 8.085 -19.619 1.266 1.00 26.14 305 LEU A CA 1
ATOM 2453 C C . LEU A 1 305 ? 6.797 -20.048 0.525 1.00 26.14 305 LEU A C 1
ATOM 2455 O O . LEU A 1 305 ? 6.095 -20.944 0.980 1.00 26.14 305 LEU A O 1
ATOM 2459 N N . THR A 1 306 ? 6.699 -19.556 -0.721 1.00 25.25 306 THR A N 1
ATOM 2460 C CA . THR A 1 306 ? 5.976 -20.032 -1.930 1.00 25.25 306 THR A CA 1
ATOM 2461 C C . THR A 1 306 ? 4.718 -19.268 -2.395 1.00 25.25 306 THR A C 1
ATOM 2463 O O . THR A 1 306 ? 3.657 -19.325 -1.800 1.00 25.25 306 THR A O 1
ATOM 2466 N N . SER A 1 307 ? 4.913 -18.587 -3.538 1.00 28.06 307 SER A N 1
ATOM 2467 C CA . SER A 1 307 ? 4.002 -18.207 -4.639 1.00 28.06 307 SER A CA 1
ATOM 2468 C C . SER A 1 307 ? 2.549 -18.706 -4.597 1.00 28.06 307 SER A C 1
ATOM 2470 O O . SER A 1 307 ? 2.366 -19.912 -4.702 1.00 28.06 307 SER A O 1
ATOM 2472 N N . SER A 1 308 ? 1.559 -17.800 -4.709 1.00 30.94 308 SER A N 1
ATOM 2473 C CA . SER A 1 308 ? 0.860 -17.457 -5.978 1.00 30.94 308 SER A CA 1
ATOM 2474 C C . SER A 1 308 ? -0.379 -16.549 -5.778 1.00 30.94 308 SER A C 1
ATOM 2476 O O . SER A 1 308 ? -1.295 -16.903 -5.047 1.00 30.94 308 SER A O 1
ATOM 2478 N N . THR A 1 309 ? -0.401 -15.429 -6.525 1.00 30.98 309 THR A N 1
ATOM 2479 C CA . THR A 1 309 ? -1.549 -14.757 -7.198 1.00 30.98 309 THR A CA 1
ATOM 2480 C C . THR A 1 309 ? -2.804 -14.290 -6.444 1.00 30.98 309 THR A C 1
ATOM 2482 O O . THR A 1 309 ? -3.668 -15.098 -6.127 1.00 30.98 309 THR A O 1
ATOM 2485 N N . MET A 1 310 ? -3.004 -12.962 -6.416 1.00 33.12 310 MET A N 1
ATOM 2486 C CA . MET A 1 310 ? -4.287 -12.287 -6.686 1.00 33.12 310 MET A CA 1
ATOM 2487 C C . MET A 1 310 ? -4.036 -10.827 -7.094 1.00 33.12 310 MET A C 1
ATOM 2489 O O . MET A 1 310 ? -3.511 -10.058 -6.303 1.00 33.12 310 MET A O 1
ATOM 2493 N N . GLU A 1 311 ? -4.444 -10.413 -8.293 1.00 36.38 311 GLU A N 1
ATOM 2494 C CA . GLU A 1 311 ? -4.445 -8.996 -8.686 1.00 36.38 311 GLU A CA 1
ATOM 2495 C C . GLU A 1 311 ? -5.809 -8.369 -8.408 1.00 36.38 311 GLU A C 1
ATOM 2497 O O . GLU A 1 311 ? -6.842 -8.910 -8.797 1.00 36.38 311 GLU A O 1
ATOM 2502 N N . LEU A 1 312 ? -5.800 -7.245 -7.684 1.00 30.84 312 LEU A N 1
ATOM 2503 C CA . LEU A 1 312 ? -6.942 -6.381 -7.332 1.00 30.84 312 LEU A CA 1
ATOM 2504 C C . LEU A 1 312 ? -8.126 -7.004 -6.574 1.00 30.84 312 LEU A C 1
ATOM 2506 O O . LEU A 1 312 ? -9.004 -6.279 -6.118 1.00 30.84 312 LEU A O 1
ATOM 2510 N N . CYS A 1 313 ? -8.090 -8.302 -6.282 1.00 31.22 313 CYS A N 1
ATOM 2511 C CA . CYS A 1 313 ? -8.853 -8.903 -5.183 1.00 31.22 313 CYS A CA 1
ATOM 2512 C C . CYS A 1 313 ? -8.099 -8.879 -3.845 1.00 31.22 313 CYS A C 1
ATOM 2514 O O . CYS A 1 313 ? -8.590 -9.431 -2.870 1.00 31.22 313 CYS A O 1
ATOM 2516 N N . THR A 1 314 ? -6.939 -8.227 -3.756 1.00 35.75 314 THR A N 1
ATOM 2517 C CA . THR A 1 314 ? -6.139 -8.154 -2.522 1.00 35.75 314 THR A CA 1
ATOM 2518 C C . THR A 1 314 ? -6.816 -7.409 -1.389 1.00 35.75 314 THR A C 1
ATOM 2520 O O . THR A 1 314 ? -6.478 -7.655 -0.243 1.00 35.75 314 THR A O 1
ATOM 2523 N N . ILE A 1 315 ? -7.817 -6.572 -1.654 1.00 42.53 315 ILE A N 1
ATOM 2524 C CA . ILE A 1 315 ? -8.669 -6.076 -0.573 1.00 42.53 315 ILE A CA 1
ATOM 2525 C C . ILE A 1 315 ? -9.631 -7.192 -0.147 1.00 42.53 315 ILE A C 1
ATOM 2527 O O . ILE A 1 315 ? -9.619 -7.577 1.005 1.00 42.53 315 ILE A O 1
ATOM 2531 N N . LEU A 1 316 ? -10.377 -7.817 -1.062 1.00 37.72 316 LEU A N 1
ATOM 2532 C CA . LEU A 1 316 ? -11.402 -8.819 -0.722 1.00 37.72 316 LEU A CA 1
ATOM 2533 C C . LEU A 1 316 ? -10.863 -10.144 -0.156 1.00 37.72 316 LEU A C 1
ATOM 2535 O O . LEU A 1 316 ? -11.448 -10.667 0.784 1.00 37.72 316 LEU A O 1
ATOM 2539 N N . LEU A 1 317 ? -9.766 -10.693 -0.687 1.00 39.47 317 LEU A N 1
ATOM 2540 C CA . LEU A 1 317 ? -9.163 -11.919 -0.154 1.00 39.47 317 LEU A CA 1
ATOM 2541 C C . LEU A 1 317 ? -8.419 -11.650 1.153 1.00 39.47 317 LEU A C 1
ATOM 2543 O O . LEU A 1 317 ? -8.422 -12.502 2.035 1.00 39.47 317 LEU A O 1
ATOM 2547 N N . THR A 1 318 ? -7.819 -10.468 1.315 1.00 46.66 318 THR A N 1
ATOM 2548 C CA . THR A 1 318 ? -7.159 -10.141 2.581 1.00 46.66 318 THR A CA 1
ATOM 2549 C C . THR A 1 318 ? -8.166 -9.758 3.661 1.00 46.66 318 THR A C 1
ATOM 2551 O O . THR A 1 318 ? -8.023 -10.227 4.782 1.00 46.66 318 THR A O 1
ATOM 2554 N N . LEU A 1 319 ? -9.241 -9.036 3.318 1.00 47.22 319 LEU A N 1
ATOM 2555 C CA . LEU A 1 319 ? -10.424 -8.874 4.174 1.00 47.22 319 LEU A CA 1
ATOM 2556 C C . LEU A 1 319 ? -11.002 -10.247 4.542 1.00 47.22 319 LEU A C 1
ATOM 2558 O O . LEU A 1 319 ? -11.229 -10.506 5.713 1.00 47.22 319 LEU A O 1
ATOM 2562 N N . TYR A 1 320 ? -11.126 -11.172 3.584 1.00 50.72 320 TYR A N 1
ATOM 2563 C CA . TYR A 1 320 ? -11.586 -12.537 3.849 1.00 50.72 320 TYR A CA 1
ATOM 2564 C C . TYR A 1 320 ? -10.684 -13.307 4.822 1.00 50.72 320 TYR A C 1
ATOM 2566 O O . TYR A 1 320 ? -11.169 -13.906 5.782 1.00 50.72 320 TYR A O 1
ATOM 2574 N N . LEU A 1 321 ? -9.370 -13.322 4.582 1.00 50.59 321 LEU A N 1
ATOM 2575 C CA . LEU A 1 321 ? -8.419 -14.031 5.436 1.00 50.59 321 LEU A CA 1
ATOM 2576 C C . LEU A 1 321 ? -8.397 -13.427 6.841 1.00 50.59 321 LEU A C 1
ATOM 2578 O O . LEU A 1 321 ? -8.313 -14.163 7.822 1.00 50.59 321 LEU A O 1
ATOM 2582 N N . VAL A 1 322 ? -8.535 -12.108 6.947 1.00 55.78 322 VAL A N 1
ATOM 2583 C CA . VAL A 1 322 ? -8.570 -11.399 8.223 1.00 55.78 322 VAL A CA 1
ATOM 2584 C C . VAL A 1 322 ? -9.884 -11.635 8.952 1.00 55.78 322 VAL A C 1
ATOM 2586 O O . VAL A 1 322 ? -9.830 -12.012 10.115 1.00 55.78 322 VAL A O 1
ATOM 2589 N N . ASP A 1 323 ? -11.037 -11.572 8.289 1.00 56.69 323 ASP A N 1
ATOM 2590 C CA . ASP A 1 323 ? -12.337 -11.921 8.881 1.00 56.69 323 ASP A CA 1
ATOM 2591 C C . ASP A 1 323 ? -12.351 -13.357 9.410 1.00 56.69 323 ASP A C 1
ATOM 2593 O O . ASP A 1 323 ? -12.863 -13.626 10.497 1.00 56.69 323 ASP A O 1
ATOM 2597 N N . ARG A 1 324 ? -11.685 -14.283 8.712 1.00 57.72 324 ARG A N 1
ATOM 2598 C CA . ARG A 1 324 ? -11.517 -15.667 9.172 1.00 57.72 324 ARG A CA 1
ATOM 2599 C C . ARG A 1 324 ? -10.603 -15.775 10.390 1.00 57.72 324 ARG A C 1
ATOM 2601 O O . ARG A 1 324 ? -10.924 -16.541 11.296 1.00 57.72 324 ARG A O 1
ATOM 2608 N N . VAL A 1 325 ? -9.491 -15.039 10.445 1.00 55.34 325 VAL A N 1
ATOM 2609 C CA . VAL A 1 325 ? -8.613 -14.985 11.634 1.00 55.34 325 VAL A CA 1
ATOM 2610 C C . VAL A 1 325 ? -9.345 -14.360 12.818 1.00 55.34 325 VAL A C 1
ATOM 2612 O O . VAL A 1 325 ? -9.299 -14.907 13.918 1.00 55.34 325 VAL A O 1
ATOM 2615 N N . ILE A 1 326 ? -10.086 -13.276 12.582 1.00 58.69 326 ILE A N 1
ATOM 2616 C CA . ILE A 1 326 ? -10.953 -12.615 13.561 1.00 58.69 326 ILE A CA 1
ATOM 2617 C C . ILE A 1 326 ? -11.977 -13.612 14.104 1.00 58.69 326 ILE A C 1
ATOM 2619 O O . ILE A 1 326 ? -12.126 -13.748 15.318 1.00 58.69 326 ILE A O 1
ATOM 2623 N N . LEU A 1 327 ? -12.659 -14.358 13.229 1.00 54.72 327 LEU A N 1
ATOM 2624 C CA . LEU A 1 327 ? -13.606 -15.392 13.633 1.00 54.72 327 LEU A CA 1
ATOM 2625 C C . LEU A 1 327 ? -12.912 -16.506 14.427 1.00 54.72 327 LEU A C 1
ATOM 2627 O O . LEU A 1 327 ? -13.461 -16.989 15.417 1.00 54.72 327 LEU A O 1
ATOM 2631 N N . MET A 1 328 ? -11.711 -16.923 14.028 1.00 52.41 328 MET A N 1
ATOM 2632 C CA . MET A 1 328 ? -10.949 -17.951 14.740 1.00 52.41 328 MET A CA 1
ATOM 2633 C C . MET A 1 328 ? -10.550 -17.492 16.148 1.00 52.41 328 MET A C 1
ATOM 2635 O O . MET A 1 328 ? -10.735 -18.247 17.101 1.00 52.41 328 MET A O 1
ATOM 2639 N N . GLU A 1 329 ? -10.125 -16.240 16.324 1.00 56.03 329 GLU A N 1
ATOM 2640 C CA . GLU A 1 329 ? -9.891 -15.679 17.658 1.00 56.03 329 GLU A CA 1
ATOM 2641 C C . GLU A 1 329 ? -11.193 -15.506 18.463 1.00 56.03 329 GLU A C 1
ATOM 2643 O O . GLU A 1 329 ? -11.223 -15.823 19.657 1.00 56.03 329 GLU A O 1
ATOM 2648 N N . ARG A 1 330 ? -12.287 -15.055 17.825 1.00 55.31 330 ARG A N 1
ATOM 2649 C CA . ARG A 1 330 ? -13.628 -14.952 18.440 1.00 55.31 330 ARG A CA 1
ATOM 2650 C C . ARG A 1 330 ? -14.128 -16.309 18.938 1.00 55.31 330 ARG A C 1
ATOM 2652 O O . ARG A 1 330 ? -14.678 -16.393 20.031 1.00 55.31 330 ARG A O 1
ATOM 2659 N N . THR A 1 331 ? -13.948 -17.364 18.146 1.00 45.03 331 THR A N 1
ATOM 2660 C CA . THR A 1 331 ? -14.484 -18.704 18.434 1.00 45.03 331 THR A CA 1
ATOM 2661 C C . THR A 1 331 ? -13.628 -19.498 19.406 1.00 45.03 331 THR A C 1
ATOM 2663 O O . THR A 1 331 ? -14.177 -20.305 20.156 1.00 45.03 331 THR A O 1
ATOM 2666 N N . GLN A 1 332 ? -12.310 -19.285 19.433 1.00 44.47 332 GLN A N 1
ATOM 2667 C CA . GLN A 1 332 ? -11.449 -20.064 20.315 1.00 44.47 332 GLN A CA 1
ATOM 2668 C C . GLN A 1 332 ? -11.258 -19.460 21.707 1.00 44.47 332 GLN A C 1
ATOM 2670 O O . GLN A 1 332 ? -10.911 -20.214 22.612 1.00 44.47 332 GLN A O 1
ATOM 2675 N N . GLY A 1 333 ? -11.477 -18.155 21.937 1.00 49.62 333 GLY A N 1
ATOM 2676 C CA . GLY A 1 333 ? -11.282 -17.552 23.271 1.00 49.62 333 GLY A CA 1
ATOM 2677 C C . GLY A 1 333 ? -9.904 -17.864 23.887 1.00 49.62 333 GLY A C 1
ATOM 2678 O O . GLY A 1 333 ? -9.751 -17.889 25.107 1.00 49.62 333 GLY A O 1
ATOM 2679 N N . GLN A 1 334 ? -8.932 -18.194 23.030 1.00 47.44 334 GLN A N 1
ATOM 2680 C CA . GLN A 1 334 ? -7.728 -18.946 23.383 1.00 47.44 334 GLN A CA 1
ATOM 2681 C C . GLN A 1 334 ? -6.550 -18.045 23.748 1.00 47.44 334 GLN A C 1
ATOM 2683 O O . GLN A 1 334 ? -5.593 -18.506 24.368 1.00 47.44 334 GLN A O 1
ATOM 2688 N N . SER A 1 335 ? -6.642 -16.748 23.447 1.00 47.59 335 SER A N 1
ATOM 2689 C CA . SER A 1 335 ? -5.737 -15.782 24.053 1.00 47.59 335 SER A CA 1
ATOM 2690 C C . SER A 1 335 ? -6.100 -15.676 25.538 1.00 47.59 335 SER A C 1
ATOM 2692 O O . SER A 1 335 ? -7.272 -15.434 25.850 1.00 47.59 335 SER A O 1
ATOM 2694 N N . PRO A 1 336 ? -5.160 -15.913 26.474 1.00 45.00 336 PRO A N 1
ATOM 2695 C CA . PRO A 1 336 ? -5.470 -15.945 27.895 1.00 45.00 336 PRO A CA 1
ATOM 2696 C C . PRO A 1 336 ? -6.169 -14.645 28.281 1.00 45.00 336 PRO A C 1
ATOM 2698 O O . PRO A 1 336 ? -5.568 -13.572 28.200 1.00 45.00 336 PRO A O 1
ATOM 2701 N N . SER A 1 337 ? -7.440 -14.749 28.691 1.00 49.50 337 SER A N 1
ATOM 2702 C CA . SER A 1 337 ? -8.255 -13.607 29.107 1.00 49.50 337 SER A CA 1
ATOM 2703 C C . SER A 1 337 ? -7.413 -12.705 30.004 1.00 49.50 337 SER A C 1
ATOM 2705 O O . SER A 1 337 ? -6.849 -13.193 30.997 1.00 49.50 337 SER A O 1
ATOM 2707 N N . LEU A 1 338 ? -7.271 -11.422 29.648 1.00 46.69 338 LEU A N 1
ATOM 2708 C CA . LEU A 1 338 ? -6.497 -10.492 30.463 1.00 46.69 338 LEU A CA 1
ATOM 2709 C C . LEU A 1 338 ? -7.075 -10.512 31.878 1.00 46.69 338 LEU A C 1
ATOM 2711 O O . LEU A 1 338 ? -8.196 -10.074 32.125 1.00 46.69 338 LEU A O 1
ATOM 2715 N N . HIS A 1 339 ? -6.309 -11.069 32.814 1.00 45.44 339 HIS A N 1
ATOM 2716 C CA . HIS A 1 339 ? -6.702 -11.105 34.212 1.00 45.44 339 HIS A CA 1
ATOM 2717 C C . HIS A 1 339 ? -6.798 -9.653 34.696 1.00 45.44 339 HIS A C 1
ATOM 2719 O O . HIS A 1 339 ? -5.953 -8.832 34.337 1.00 45.44 339 HIS A O 1
ATOM 2725 N N . SER A 1 340 ? -7.787 -9.326 35.529 1.00 46.28 340 SER A N 1
ATOM 2726 C CA . SER A 1 340 ? -8.057 -7.959 36.020 1.00 46.28 340 SER A CA 1
ATOM 2727 C C . SER A 1 340 ? -6.845 -7.249 36.655 1.00 46.28 340 SER A C 1
ATOM 2729 O O . SER A 1 340 ? -6.796 -6.021 36.712 1.00 46.28 340 SER A O 1
ATOM 2731 N N . GLY A 1 341 ? -5.822 -8.000 37.080 1.00 46.03 341 GLY A N 1
ATOM 2732 C CA . GLY A 1 341 ? -4.543 -7.466 37.557 1.00 46.03 341 GLY A CA 1
ATOM 2733 C C . GLY A 1 341 ? -3.586 -6.937 36.473 1.00 46.03 341 GLY A C 1
ATOM 2734 O O . GLY A 1 341 ? -2.603 -6.298 36.826 1.00 46.03 341 GLY A O 1
ATOM 2735 N N . ARG A 1 342 ? -3.839 -7.181 35.176 1.00 53.72 342 ARG A N 1
ATOM 2736 C CA . ARG A 1 342 ? -2.993 -6.734 34.044 1.00 53.72 342 ARG A CA 1
ATOM 2737 C C . ARG A 1 342 ? -3.530 -5.512 33.291 1.00 53.72 342 ARG A C 1
ATOM 2739 O O . ARG A 1 342 ? -2.777 -4.900 32.545 1.00 53.72 342 ARG A O 1
ATOM 2746 N N . THR A 1 343 ? -4.796 -5.142 33.478 1.00 62.03 343 THR A N 1
ATOM 2747 C CA . THR A 1 343 ? -5.416 -3.968 32.827 1.00 62.03 343 THR A CA 1
ATOM 2748 C C . THR A 1 343 ? -5.427 -2.725 33.710 1.00 62.03 343 THR A C 1
ATOM 2750 O O . THR A 1 343 ? -5.713 -1.627 33.237 1.00 62.03 343 THR A O 1
ATOM 2753 N N . THR A 1 344 ? -5.121 -2.873 35.001 1.00 74.69 344 THR A N 1
ATOM 2754 C CA . THR A 1 344 ? -5.151 -1.758 35.945 1.00 74.69 344 THR A CA 1
ATOM 2755 C C . THR A 1 344 ? -3.855 -0.963 35.888 1.00 74.69 344 THR A C 1
ATOM 2757 O O . THR A 1 344 ? -2.780 -1.432 36.264 1.00 74.69 344 THR A O 1
ATOM 2760 N N . PHE A 1 345 ? -3.961 0.301 35.488 1.00 83.31 345 PHE A N 1
ATOM 2761 C CA . PHE A 1 345 ? -2.890 1.264 35.689 1.00 83.31 345 PHE A CA 1
ATOM 2762 C C . PHE A 1 345 ? -2.992 1.836 37.108 1.00 83.31 345 PHE A C 1
ATOM 2764 O O . PHE A 1 345 ? -3.496 2.934 37.318 1.00 83.31 345 PHE A O 1
ATOM 2771 N N . ALA A 1 346 ? -2.578 1.049 38.106 1.00 83.94 346 ALA A N 1
ATOM 2772 C CA . ALA A 1 346 ? -2.778 1.375 39.522 1.00 83.94 346 ALA A CA 1
ATOM 2773 C C . ALA A 1 346 ? -2.368 2.820 39.848 1.00 83.94 346 ALA A C 1
ATOM 2775 O O . ALA A 1 346 ? -1.258 3.207 39.522 1.00 83.94 346 ALA A O 1
ATOM 2776 N N . GLY A 1 347 ? -3.228 3.614 40.488 1.00 84.94 347 GLY A N 1
ATOM 2777 C CA . GLY A 1 347 ? -2.932 5.011 40.835 1.00 84.94 347 GLY A CA 1
ATOM 2778 C C . GLY A 1 347 ? -3.164 6.034 39.717 1.00 84.94 347 GLY A C 1
ATOM 2779 O O . GLY A 1 347 ? -3.028 7.221 39.987 1.00 84.94 347 GLY A O 1
ATOM 2780 N N . VAL A 1 348 ? -3.548 5.613 38.509 1.00 87.62 348 VAL A N 1
ATOM 2781 C CA . VAL A 1 348 ? -4.002 6.500 37.428 1.00 87.62 348 VAL A CA 1
ATOM 2782 C C . VAL A 1 348 ? -5.458 6.164 37.089 1.00 87.62 348 VAL A C 1
ATOM 2784 O O . VAL A 1 348 ? -5.785 4.998 36.875 1.00 87.62 348 VAL A O 1
ATOM 2787 N N . SER A 1 349 ? -6.339 7.164 37.049 1.00 89.06 349 SER A N 1
ATOM 2788 C CA . SER A 1 349 ? -7.747 7.012 36.654 1.00 89.06 349 SER A CA 1
ATOM 2789 C C . SER A 1 349 ? -8.129 8.003 35.564 1.00 89.06 349 SER A C 1
ATOM 2791 O O . SER A 1 349 ? -7.639 9.129 35.539 1.00 89.06 349 SER A O 1
ATOM 2793 N N . VAL A 1 350 ? -9.014 7.571 34.666 1.00 89.31 350 VAL A N 1
ATOM 2794 C CA . VAL A 1 350 ? -9.712 8.463 33.736 1.00 89.31 350 VAL A CA 1
ATOM 2795 C C . VAL A 1 350 ? -10.986 8.923 34.428 1.00 89.31 350 VAL A C 1
ATOM 2797 O O . VAL A 1 350 ? -11.827 8.096 34.777 1.00 89.31 350 VAL A O 1
ATOM 2800 N N . ASP A 1 351 ? -11.108 10.226 34.643 1.00 89.62 351 ASP A N 1
ATOM 2801 C CA . ASP A 1 351 ? -12.207 10.826 35.398 1.00 89.62 351 ASP A CA 1
ATOM 2802 C C . ASP A 1 351 ? -13.356 11.238 34.479 1.00 89.62 351 ASP A C 1
ATOM 2804 O O . ASP A 1 351 ? -14.529 11.107 34.833 1.00 89.62 351 ASP A O 1
ATOM 2808 N N . SER A 1 352 ? -13.023 11.747 33.291 1.00 90.62 352 SER A N 1
ATOM 2809 C CA . SER A 1 352 ? -14.005 12.187 32.308 1.00 90.62 352 SER A CA 1
ATOM 2810 C C . SER A 1 352 ? -13.456 12.097 30.885 1.00 90.62 352 SER A C 1
ATOM 2812 O O . SER A 1 352 ? -12.249 12.194 30.653 1.00 90.62 352 SER A O 1
ATOM 2814 N N . VAL A 1 353 ? -14.364 11.905 29.928 1.00 89.75 353 VAL A N 1
ATOM 2815 C CA . VAL A 1 353 ? -14.091 12.005 28.493 1.00 89.75 353 VAL A CA 1
ATOM 2816 C C . VAL A 1 353 ? -15.167 12.895 27.884 1.00 89.75 353 VAL A C 1
ATOM 2818 O O . VAL A 1 353 ? -16.358 12.651 28.079 1.00 89.75 353 VAL A O 1
ATOM 2821 N N . ALA A 1 354 ? -14.755 13.923 27.154 1.00 91.12 354 ALA A N 1
ATOM 2822 C CA . ALA A 1 354 ? -15.640 14.860 26.479 1.00 91.12 354 ALA A CA 1
ATOM 2823 C C . ALA A 1 354 ? -15.145 15.149 25.060 1.00 91.12 354 ALA A C 1
ATOM 2825 O O . ALA A 1 354 ? -13.949 15.086 24.781 1.00 91.12 354 ALA A O 1
ATOM 2826 N N . ILE A 1 355 ? -16.070 15.500 24.170 1.00 91.38 355 ILE A N 1
ATOM 2827 C CA . ILE A 1 355 ? -15.755 15.950 22.814 1.00 91.38 355 ILE A CA 1
ATOM 2828 C C . ILE A 1 355 ? -16.048 17.446 22.734 1.00 91.38 355 ILE A C 1
ATOM 2830 O O . ILE A 1 355 ? -17.165 17.882 23.010 1.00 91.38 355 ILE A O 1
ATOM 2834 N N . GLU A 1 356 ? -15.038 18.233 22.376 1.00 91.75 356 GLU A N 1
ATOM 2835 C CA . GLU A 1 356 ? -15.173 19.653 22.069 1.00 91.75 356 GLU A CA 1
ATOM 2836 C C . GLU A 1 356 ? -15.266 19.837 20.552 1.00 91.75 356 GLU A C 1
ATOM 2838 O O . GLU A 1 356 ? -14.401 19.384 19.802 1.00 91.75 356 GLU A O 1
ATOM 2843 N N . GLY A 1 357 ? -16.310 20.526 20.099 1.00 89.81 357 GLY A N 1
ATOM 2844 C CA . GLY A 1 357 ? -16.662 20.607 18.682 1.00 89.81 357 GLY A CA 1
ATOM 2845 C C . GLY A 1 357 ? -17.813 19.667 18.336 1.00 89.81 357 GLY A C 1
ATOM 2846 O O . GLY A 1 357 ? -18.466 19.108 19.218 1.00 89.81 357 GLY A O 1
ATOM 2847 N N . LYS A 1 358 ? -18.102 19.537 17.044 1.00 92.12 358 LYS A N 1
ATOM 2848 C CA . LYS A 1 358 ? -19.144 18.639 16.547 1.00 92.12 358 LYS A CA 1
ATOM 2849 C C . LYS A 1 358 ? -18.515 17.590 15.648 1.00 92.12 358 LYS A C 1
ATOM 2851 O O . LYS A 1 358 ? -17.697 17.930 14.801 1.00 92.12 358 LYS A O 1
ATOM 2856 N N . LEU A 1 359 ? -18.949 16.347 15.813 1.00 91.94 359 LEU A N 1
ATOM 2857 C CA . LEU A 1 359 ? -18.625 15.267 14.890 1.00 91.94 359 LEU A CA 1
ATOM 2858 C C . LEU A 1 359 ? -19.497 15.441 13.644 1.00 91.94 359 LEU A C 1
ATOM 2860 O O . LEU A 1 359 ? -20.664 15.057 13.642 1.00 91.94 359 LEU A O 1
ATOM 2864 N N . GLU A 1 360 ? -18.961 16.111 12.629 1.00 93.00 360 GLU A N 1
ATOM 2865 C CA . GLU A 1 360 ? -19.662 16.391 11.375 1.00 93.00 360 GLU A CA 1
ATOM 2866 C C . GLU A 1 360 ? -18.776 15.974 10.203 1.00 93.00 360 GLU A C 1
ATOM 2868 O O . GLU A 1 360 ? -17.663 16.483 10.060 1.00 93.00 360 GLU A O 1
ATOM 2873 N N . THR A 1 361 ? -19.292 15.076 9.363 1.00 93.62 361 THR A N 1
ATOM 2874 C CA . THR A 1 361 ? -18.695 14.716 8.076 1.00 93.62 361 THR A CA 1
ATOM 2875 C C . THR A 1 361 ? -19.309 15.540 6.947 1.00 93.62 361 THR A C 1
ATOM 2877 O O . THR A 1 361 ? -20.438 16.030 7.046 1.00 93.62 361 THR A O 1
ATOM 2880 N N . TYR A 1 362 ? -18.550 15.738 5.876 1.00 93.31 362 TYR A N 1
ATOM 2881 C CA . TYR A 1 362 ? -18.989 16.420 4.664 1.00 93.31 362 TYR A CA 1
ATOM 2882 C C . TYR A 1 362 ? -18.222 15.885 3.453 1.00 93.31 362 TYR A C 1
ATOM 2884 O O . TYR A 1 362 ? -17.203 15.223 3.606 1.00 93.31 362 TYR A O 1
ATOM 2892 N N . PHE A 1 363 ? -18.716 16.163 2.249 1.00 92.56 363 PHE A N 1
ATOM 2893 C CA . PHE A 1 363 ? -17.970 15.900 1.020 1.00 92.56 363 PHE A CA 1
ATOM 2894 C C . PHE A 1 363 ? -17.343 17.195 0.515 1.00 92.56 363 PHE A C 1
ATOM 2896 O O . PHE A 1 363 ? -18.000 18.239 0.524 1.00 92.56 363 PHE A O 1
ATOM 2903 N N . GLU A 1 364 ? -16.096 17.120 0.067 1.00 89.69 364 GLU A N 1
ATOM 2904 C CA . GLU A 1 364 ? -15.400 18.217 -0.602 1.00 89.69 364 GLU A CA 1
ATOM 2905 C C . GLU A 1 364 ? -14.775 17.757 -1.917 1.00 89.69 364 GLU A C 1
ATOM 2907 O O . GLU A 1 364 ? -14.430 16.585 -2.081 1.00 89.69 364 GLU A O 1
ATOM 2912 N N . ASP A 1 365 ? -14.646 18.686 -2.859 1.00 89.25 365 ASP A N 1
ATOM 2913 C CA . ASP A 1 365 ? -14.024 18.407 -4.147 1.00 89.25 365 ASP A CA 1
ATOM 2914 C C . ASP A 1 365 ? -12.504 18.343 -3.981 1.00 89.25 365 ASP A C 1
ATOM 2916 O O . ASP A 1 365 ? -11.866 19.307 -3.557 1.00 89.25 365 ASP A O 1
ATOM 2920 N N . PHE A 1 366 ? -11.924 17.204 -4.349 1.00 83.94 366 PHE A N 1
ATOM 2921 C CA . PHE A 1 366 ? -10.485 16.998 -4.392 1.00 83.94 366 PHE A CA 1
ATOM 2922 C C . PHE A 1 366 ? -10.011 16.968 -5.845 1.00 83.94 366 PHE A C 1
ATOM 2924 O O . PHE A 1 366 ? -10.466 16.139 -6.638 1.00 83.94 366 PHE A O 1
ATOM 2931 N N . GLU A 1 367 ? -9.099 17.875 -6.186 1.00 82.06 367 GLU A N 1
ATOM 2932 C CA . GLU A 1 367 ? -8.495 17.979 -7.513 1.00 82.06 367 GLU A CA 1
ATOM 2933 C C . GLU A 1 367 ? -7.156 17.240 -7.557 1.00 82.06 367 GLU A C 1
ATOM 2935 O O . GLU A 1 367 ? -6.318 17.425 -6.674 1.00 82.06 367 GLU A O 1
ATOM 2940 N N . TYR A 1 368 ? -6.928 16.440 -8.599 1.00 74.94 368 TYR A N 1
ATOM 2941 C CA . TYR A 1 368 ? -5.614 15.852 -8.868 1.00 74.94 368 TYR A CA 1
ATOM 2942 C C . TYR A 1 368 ? -5.292 15.812 -10.362 1.00 74.94 368 TYR A C 1
ATOM 2944 O O . TYR A 1 368 ? -6.176 15.877 -11.223 1.00 74.94 368 TYR A O 1
ATOM 2952 N N . ASN A 1 369 ? -3.996 15.730 -10.663 1.00 73.31 369 ASN A N 1
ATOM 2953 C CA . ASN A 1 369 ? -3.461 15.875 -12.010 1.00 73.31 369 ASN A CA 1
ATOM 2954 C C . ASN A 1 369 ? -3.444 14.535 -12.780 1.00 73.31 369 ASN A C 1
ATOM 2956 O O . ASN A 1 369 ? -3.005 13.508 -12.264 1.00 73.31 369 ASN A O 1
ATOM 2960 N N . LEU A 1 370 ? -3.894 14.553 -14.038 1.00 74.44 370 LEU A N 1
ATOM 2961 C CA . LEU A 1 370 ? -3.954 13.408 -14.957 1.00 74.44 370 LEU A CA 1
ATOM 2962 C C . LEU A 1 370 ? -2.903 13.465 -16.079 1.00 74.44 370 LEU A C 1
ATOM 2964 O O . LEU A 1 370 ? -2.949 12.671 -17.019 1.00 74.44 370 LEU A O 1
ATOM 2968 N N . ILE A 1 371 ? -1.940 14.380 -16.006 1.00 78.81 371 ILE A N 1
ATOM 2969 C CA . ILE A 1 371 ? -0.943 14.634 -17.053 1.00 78.81 371 ILE A CA 1
ATOM 2970 C C . ILE A 1 371 ? -0.112 13.395 -17.414 1.00 78.81 371 ILE A C 1
ATOM 2972 O O . ILE A 1 371 ? 0.282 13.243 -18.568 1.00 78.81 371 ILE A O 1
ATOM 2976 N N . ASN A 1 372 ? 0.115 12.481 -16.464 1.00 76.12 372 ASN A N 1
ATOM 2977 C CA . ASN A 1 372 ? 0.825 11.222 -16.706 1.00 76.12 372 ASN A CA 1
ATOM 2978 C C . ASN A 1 372 ? -0.047 10.150 -17.375 1.00 76.12 372 ASN A C 1
ATOM 2980 O O . ASN A 1 372 ? 0.481 9.138 -17.830 1.00 76.12 372 ASN A O 1
ATOM 2984 N N . ALA A 1 373 ? -1.369 10.332 -17.436 1.00 68.19 373 ALA A N 1
ATOM 2985 C CA . ALA A 1 373 ? -2.261 9.384 -18.095 1.00 68.19 373 ALA A CA 1
ATOM 2986 C C . ALA A 1 373 ? -2.329 9.594 -19.616 1.00 68.19 373 ALA A C 1
ATOM 2988 O O . ALA A 1 373 ? -2.500 8.635 -20.379 1.00 68.19 373 ALA A O 1
ATOM 2989 N N . VAL A 1 374 ? -2.186 10.845 -20.055 1.00 71.19 374 VAL A N 1
ATOM 2990 C CA . VAL A 1 374 ? -2.293 11.232 -21.462 1.00 71.19 374 VAL A CA 1
ATOM 2991 C C . VAL A 1 374 ? -0.978 11.034 -22.206 1.00 71.19 374 VAL A C 1
ATOM 2993 O O . VAL A 1 374 ? 0.100 11.288 -21.671 1.00 71.19 374 VAL A O 1
ATOM 2996 N N . ASP A 1 375 ? -1.084 10.588 -23.455 1.00 70.50 375 ASP A N 1
ATOM 2997 C CA . ASP A 1 375 ? 0.056 10.583 -24.367 1.00 70.50 375 ASP A CA 1
ATOM 2998 C C . ASP A 1 375 ? 0.310 12.003 -24.873 1.00 70.50 375 ASP A C 1
ATOM 3000 O O . ASP A 1 375 ? -0.624 12.768 -25.122 1.00 70.50 375 ASP A O 1
ATOM 3004 N N . ASP A 1 376 ? 1.578 12.340 -25.060 1.00 66.38 376 ASP A N 1
ATOM 3005 C CA . ASP A 1 376 ? 1.999 13.615 -25.622 1.00 66.38 376 ASP A CA 1
ATOM 3006 C C . ASP A 1 376 ? 3.131 13.431 -26.637 1.00 66.38 376 ASP A C 1
ATOM 3008 O O . ASP A 1 376 ? 3.574 12.320 -26.941 1.00 66.38 376 ASP A O 1
ATOM 3012 N N . THR A 1 377 ? 3.564 14.554 -27.203 1.00 62.12 377 THR A N 1
ATOM 3013 C CA . THR A 1 377 ? 4.707 14.625 -28.110 1.00 62.12 377 THR A CA 1
ATOM 3014 C C . THR A 1 377 ? 5.581 15.798 -27.697 1.00 62.12 377 THR A C 1
ATOM 3016 O O . THR A 1 377 ? 5.045 16.838 -27.322 1.00 62.12 377 THR A O 1
ATOM 3019 N N . GLU A 1 378 ? 6.901 15.692 -27.868 1.00 62.69 378 GLU A N 1
ATOM 3020 C CA . GLU A 1 378 ? 7.865 16.756 -27.518 1.00 62.69 378 GLU A CA 1
ATOM 3021 C C . GLU A 1 378 ? 7.587 18.111 -28.211 1.00 62.69 378 GLU A C 1
ATOM 3023 O O . GLU A 1 378 ? 8.106 19.145 -27.805 1.00 62.69 378 GLU A O 1
ATOM 3028 N N . GLN A 1 379 ? 6.775 18.119 -29.272 1.00 64.31 379 GLN A N 1
ATOM 3029 C CA . GLN A 1 379 ? 6.461 19.302 -30.081 1.00 64.31 379 GLN A CA 1
ATOM 3030 C C . GLN A 1 379 ? 5.242 20.086 -29.576 1.00 64.31 379 GLN A C 1
ATOM 3032 O O . GLN A 1 379 ? 5.029 21.219 -30.011 1.00 64.31 379 GLN A O 1
ATOM 3037 N N . ILE A 1 380 ? 4.428 19.492 -28.702 1.00 67.88 380 ILE A N 1
ATOM 3038 C CA . ILE A 1 380 ? 3.198 20.093 -28.188 1.00 67.88 380 ILE A CA 1
ATOM 3039 C C . ILE A 1 380 ? 3.408 20.353 -26.702 1.00 67.88 380 ILE A C 1
ATOM 3041 O O . ILE A 1 380 ? 3.724 19.437 -25.951 1.00 67.88 380 ILE A O 1
ATOM 3045 N N . ALA A 1 381 ? 3.246 21.611 -26.289 1.00 68.50 381 ALA A N 1
ATOM 3046 C CA . ALA A 1 381 ? 3.286 21.955 -24.877 1.00 68.50 381 ALA A CA 1
ATOM 3047 C C . ALA A 1 381 ? 2.172 21.210 -24.136 1.00 68.50 381 ALA A C 1
ATOM 3049 O O . ALA A 1 381 ? 1.035 21.156 -24.616 1.00 68.50 381 ALA A O 1
ATOM 3050 N N . ASP A 1 382 ? 2.504 20.661 -22.971 1.00 66.75 382 ASP A N 1
ATOM 3051 C CA . ASP A 1 382 ? 1.504 20.044 -22.116 1.00 66.75 382 ASP A CA 1
ATOM 3052 C C . ASP A 1 382 ? 0.422 21.067 -21.748 1.00 66.75 382 ASP A C 1
ATOM 3054 O O . ASP A 1 382 ? 0.686 22.256 -21.546 1.00 66.75 382 ASP A O 1
ATOM 3058 N N . VAL A 1 383 ? -0.809 20.577 -21.661 1.00 70.94 383 VAL A N 1
ATOM 3059 C CA . VAL A 1 383 ? -1.931 21.314 -21.087 1.00 70.94 383 VAL A CA 1
ATOM 3060 C C . VAL A 1 383 ? -2.181 20.726 -19.708 1.00 70.94 383 VAL A C 1
ATOM 3062 O O . VAL A 1 383 ? -2.132 19.505 -19.546 1.00 70.94 383 VAL A O 1
ATOM 3065 N N . ASP A 1 384 ? -2.456 21.578 -18.725 1.00 70.88 384 ASP A N 1
ATOM 3066 C CA . ASP A 1 384 ? -2.871 21.121 -17.403 1.00 70.88 384 ASP A CA 1
ATOM 3067 C C . ASP A 1 384 ? -4.207 20.380 -17.529 1.00 70.88 384 ASP A C 1
ATOM 3069 O O . ASP A 1 384 ? -5.221 20.947 -17.945 1.00 70.88 384 ASP A O 1
ATOM 3073 N N . ILE A 1 385 ? -4.193 19.087 -17.208 1.00 71.62 385 ILE A N 1
ATOM 3074 C CA . ILE A 1 385 ? -5.379 18.232 -17.200 1.00 71.62 385 ILE A CA 1
ATOM 3075 C C . ILE A 1 385 ? -5.553 17.732 -15.778 1.00 71.62 385 ILE A C 1
ATOM 3077 O O . ILE A 1 385 ? -4.753 16.934 -15.290 1.00 71.62 385 ILE A O 1
ATOM 3081 N N . SER A 1 386 ? -6.617 18.179 -15.130 1.00 74.12 386 SER A N 1
ATOM 3082 C CA . SER A 1 386 ? -7.009 17.731 -13.803 1.00 74.12 386 SER A CA 1
ATOM 3083 C C . SER A 1 386 ? -8.400 17.111 -13.823 1.00 74.12 386 SER A C 1
ATOM 3085 O O . SER A 1 386 ? -9.179 17.277 -14.766 1.00 74.12 386 SER A O 1
ATOM 3087 N N . THR A 1 387 ? -8.703 16.350 -12.778 1.00 74.56 387 THR A N 1
ATOM 3088 C CA . THR A 1 387 ? -10.050 15.853 -12.510 1.00 74.56 387 THR A CA 1
ATOM 3089 C C . THR A 1 387 ? -10.425 16.126 -11.065 1.00 74.56 387 THR A C 1
ATOM 3091 O O . THR A 1 387 ? -9.558 16.230 -10.199 1.00 74.56 387 THR A O 1
ATOM 3094 N N . TYR A 1 388 ? -11.729 16.201 -10.818 1.00 78.62 388 TYR A N 1
ATOM 3095 C CA . TYR A 1 388 ? -12.305 16.411 -9.498 1.00 78.62 388 TYR A CA 1
ATOM 3096 C C . TYR A 1 388 ? -13.010 15.142 -9.040 1.00 78.62 388 TYR A C 1
ATOM 3098 O O . TYR A 1 388 ? -13.743 14.518 -9.812 1.00 78.62 388 TYR A O 1
ATOM 3106 N N . VAL A 1 389 ? -12.799 14.769 -7.782 1.00 79.12 389 VAL A N 1
ATOM 3107 C CA . VAL A 1 389 ? -13.527 13.685 -7.121 1.00 79.12 389 VAL A CA 1
ATOM 3108 C C . VAL A 1 389 ? -14.046 14.173 -5.768 1.00 79.12 389 VAL A C 1
ATOM 3110 O O . VAL A 1 389 ? -13.256 14.690 -4.977 1.00 79.12 389 VAL A O 1
ATOM 3113 N N . PRO A 1 390 ? -15.348 14.018 -5.467 1.00 82.19 390 PRO A N 1
ATOM 3114 C CA . PRO A 1 390 ? -15.854 14.274 -4.126 1.00 82.19 390 PRO A CA 1
ATOM 3115 C C . PRO A 1 390 ? -15.249 13.264 -3.148 1.00 82.19 390 PRO A C 1
ATOM 3117 O O . PRO A 1 390 ? -15.409 12.055 -3.328 1.00 82.19 390 PRO A O 1
ATOM 3120 N N . ARG A 1 391 ? -14.567 13.744 -2.108 1.00 85.69 391 ARG A N 1
ATOM 3121 C CA . ARG A 1 391 ? -14.009 12.915 -1.033 1.00 85.69 391 ARG A CA 1
ATOM 3122 C C . ARG A 1 391 ? -14.714 13.209 0.279 1.00 85.69 391 ARG A C 1
ATOM 3124 O O . ARG A 1 391 ? -15.059 14.356 0.560 1.00 85.69 391 ARG A O 1
ATOM 3131 N N . LEU A 1 392 ? -14.941 12.159 1.063 1.00 87.88 392 LEU A N 1
ATOM 3132 C CA . LEU A 1 392 ? -15.435 12.294 2.426 1.00 87.88 392 LEU A CA 1
ATOM 3133 C C . LEU A 1 392 ? -14.358 12.978 3.278 1.00 87.88 392 LEU A C 1
ATOM 3135 O O . LEU A 1 392 ? -13.187 12.614 3.206 1.00 87.88 392 LEU A O 1
ATOM 3139 N N . ASN A 1 393 ? -14.765 13.955 4.077 1.00 90.31 393 ASN A N 1
ATOM 3140 C CA . ASN A 1 393 ? -13.931 14.659 5.041 1.00 90.31 393 ASN A CA 1
ATOM 3141 C C . ASN A 1 393 ? -14.746 14.933 6.325 1.00 90.31 393 ASN A C 1
ATOM 3143 O O . ASN A 1 393 ? -15.953 14.671 6.384 1.00 90.31 393 ASN A O 1
ATOM 3147 N N . HIS A 1 394 ? -14.110 15.440 7.377 1.00 91.94 394 HIS A N 1
ATOM 3148 C CA . HIS A 1 394 ? -14.741 15.792 8.641 1.00 91.94 394 HIS A CA 1
ATOM 3149 C C . HIS A 1 394 ? -14.241 17.132 9.177 1.00 91.94 394 HIS A C 1
ATOM 3151 O O . HIS A 1 394 ? -13.150 17.596 8.868 1.00 91.94 394 HIS A O 1
ATOM 3157 N N . LYS A 1 395 ? -15.051 17.780 10.018 1.00 91.50 395 LYS A N 1
ATOM 3158 C CA . LYS A 1 395 ? -14.611 18.977 10.746 1.00 91.50 395 LYS A CA 1
ATOM 3159 C C . LYS A 1 395 ? -13.673 18.604 11.885 1.00 91.50 395 LYS A C 1
ATOM 3161 O O . LYS A 1 395 ? -13.815 17.540 12.489 1.00 91.50 395 LYS A O 1
ATOM 3166 N N . ASP A 1 396 ? -12.784 19.525 12.233 1.00 91.75 396 ASP A N 1
ATOM 3167 C CA . ASP A 1 396 ? -11.941 19.392 13.416 1.00 91.75 396 ASP A CA 1
ATOM 3168 C C . ASP A 1 396 ? -12.785 19.285 14.693 1.00 91.75 396 ASP A C 1
ATOM 3170 O O . ASP A 1 396 ? -13.718 20.061 14.935 1.00 91.75 396 ASP A O 1
ATOM 3174 N N . PHE A 1 397 ? -12.397 18.354 15.557 1.00 89.81 397 PHE A N 1
ATOM 3175 C CA . PHE A 1 397 ? -12.915 18.212 16.912 1.00 89.81 397 PHE A CA 1
ATOM 3176 C C . PHE A 1 397 ? -11.780 17.826 17.861 1.00 89.81 397 PHE A C 1
ATOM 3178 O O . PHE A 1 397 ? -10.689 17.470 17.426 1.00 89.81 397 PHE A O 1
ATOM 3185 N N . LYS A 1 398 ? -12.013 17.918 19.173 1.00 89.81 398 LYS A N 1
ATOM 3186 C CA . LYS A 1 398 ? -11.025 17.536 20.192 1.00 89.81 398 LYS A CA 1
ATOM 3187 C C . LYS A 1 398 ? -11.633 16.563 21.181 1.00 89.81 398 LYS A C 1
ATOM 3189 O O . LYS A 1 398 ? -12.739 16.786 21.662 1.00 89.81 398 LYS A O 1
ATOM 3194 N N . ILE A 1 399 ? -10.885 15.523 21.531 1.00 88.25 399 ILE A N 1
ATOM 3195 C CA . ILE A 1 399 ? -11.253 14.594 22.600 1.00 88.25 399 ILE A CA 1
ATOM 3196 C C . ILE A 1 399 ? -10.500 14.993 23.864 1.00 88.25 399 ILE A C 1
ATOM 3198 O O . ILE A 1 399 ? -9.300 14.756 23.991 1.00 88.25 399 ILE A O 1
ATOM 3202 N N . LYS A 1 400 ? -11.220 15.585 24.812 1.00 88.94 400 LYS A N 1
ATOM 3203 C CA . LYS A 1 400 ? -10.696 15.958 26.118 1.00 88.94 400 LYS A CA 1
ATOM 3204 C C . LYS A 1 400 ? -10.848 14.790 27.084 1.00 88.94 400 LYS A C 1
ATOM 3206 O O . LYS A 1 400 ? -11.961 14.339 27.340 1.00 88.94 400 LYS A O 1
ATOM 3211 N N . VAL A 1 401 ? -9.730 14.331 27.634 1.00 87.81 401 VAL A N 1
ATOM 3212 C CA . VAL A 1 401 ? -9.685 13.244 28.616 1.00 87.81 401 VAL A CA 1
ATOM 3213 C C . VAL A 1 401 ? -9.095 13.784 29.911 1.00 87.81 401 VAL A C 1
ATOM 3215 O O . VAL A 1 401 ? -7.903 14.087 29.964 1.00 87.81 401 VAL A O 1
ATOM 3218 N N . ASP A 1 402 ? -9.917 13.890 30.952 1.00 87.12 402 ASP A N 1
ATOM 3219 C CA . ASP A 1 402 ? -9.452 14.283 32.279 1.00 87.12 402 ASP A CA 1
ATOM 3220 C C . ASP A 1 402 ? -8.881 13.049 32.991 1.00 87.12 402 ASP A C 1
ATOM 3222 O O . ASP A 1 402 ? -9.560 12.030 33.146 1.00 87.12 402 ASP A O 1
ATOM 3226 N N . VAL A 1 403 ? -7.616 13.133 33.408 1.00 86.69 403 VAL A N 1
ATOM 3227 C CA . VAL A 1 403 ? -6.884 12.036 34.057 1.00 86.69 403 VAL A CA 1
ATOM 3228 C C . VAL A 1 403 ? -6.370 12.484 35.423 1.00 86.69 403 VAL A C 1
ATOM 3230 O O . VAL A 1 403 ? -5.741 13.540 35.543 1.00 86.69 403 VAL A O 1
ATOM 3233 N N . SER A 1 404 ? -6.562 11.634 36.429 1.00 87.06 404 SER A N 1
ATOM 3234 C CA . SER A 1 404 ? -6.001 11.783 37.770 1.00 87.06 404 SER A CA 1
ATOM 3235 C C . SER A 1 404 ? -4.833 10.826 37.965 1.00 87.06 404 SER A C 1
ATOM 3237 O O . SER A 1 404 ? -4.948 9.629 37.714 1.00 87.06 404 SER A O 1
ATOM 3239 N N . ASN A 1 405 ? -3.704 11.347 38.450 1.00 88.56 405 ASN A N 1
ATOM 3240 C CA . ASN A 1 405 ? -2.523 10.567 38.820 1.00 88.56 405 ASN A CA 1
ATOM 3241 C C . ASN A 1 405 ? -2.210 10.759 40.312 1.00 88.56 405 ASN A C 1
ATOM 3243 O O . ASN A 1 405 ? -1.877 11.858 40.750 1.00 88.56 405 ASN A O 1
ATOM 3247 N N . ASN A 1 406 ? -2.278 9.665 41.067 1.00 87.19 406 ASN A N 1
ATOM 3248 C CA . ASN A 1 406 ? -2.114 9.600 42.517 1.00 87.19 406 ASN A CA 1
ATOM 3249 C C . ASN A 1 406 ? -0.795 8.928 42.948 1.00 87.19 406 ASN A C 1
ATOM 3251 O O . ASN A 1 406 ? -0.650 8.563 44.114 1.00 87.19 406 ASN A O 1
ATOM 3255 N N . LYS A 1 407 ? 0.165 8.725 42.035 1.00 83.19 407 LYS A N 1
ATOM 3256 C CA . LYS A 1 407 ? 1.410 7.987 42.323 1.00 83.19 407 LYS A CA 1
ATOM 3257 C C . LYS A 1 407 ? 2.511 8.784 43.030 1.00 83.19 407 LYS A C 1
ATOM 3259 O O . LYS A 1 407 ? 3.553 8.218 43.331 1.00 83.19 407 LYS A O 1
ATOM 3264 N N . GLY A 1 408 ? 2.331 10.076 43.288 1.00 80.06 408 GLY A N 1
ATOM 3265 C CA . GLY A 1 408 ? 3.400 10.918 43.851 1.00 80.06 408 GLY A CA 1
ATOM 3266 C C . GLY A 1 408 ? 4.468 11.359 42.840 1.00 80.06 408 GLY A C 1
ATOM 3267 O O . GLY A 1 408 ? 5.259 12.242 43.154 1.00 80.06 408 GLY A O 1
ATOM 3268 N N . GLU A 1 409 ? 4.467 10.807 41.623 1.00 85.12 409 GLU A N 1
ATOM 3269 C CA . GLU A 1 409 ? 5.455 11.069 40.573 1.00 85.12 409 GLU A CA 1
ATOM 3270 C C . GLU A 1 409 ? 4.818 11.152 39.176 1.00 85.12 409 GLU A C 1
ATOM 3272 O O . GLU A 1 409 ? 3.689 10.704 38.955 1.00 85.12 409 GLU A O 1
ATOM 3277 N N . GLU A 1 410 ? 5.541 11.756 38.230 1.00 85.12 410 GLU A N 1
ATOM 3278 C CA . GLU A 1 410 ? 5.136 11.818 36.824 1.00 85.12 410 GLU A CA 1
ATOM 3279 C C . GLU A 1 410 ? 5.319 10.446 36.172 1.00 85.12 410 GLU A C 1
ATOM 3281 O O . GLU A 1 410 ? 6.381 9.835 36.272 1.00 85.12 410 GLU A O 1
ATOM 3286 N N . VAL A 1 411 ? 4.282 9.961 35.490 1.00 88.88 411 VAL A N 1
ATOM 3287 C CA . VAL A 1 411 ? 4.286 8.610 34.919 1.00 88.88 411 VAL A CA 1
ATOM 3288 C C . VAL A 1 411 ? 4.015 8.699 33.428 1.00 88.88 411 VAL A C 1
ATOM 3290 O O . VAL A 1 411 ? 3.119 9.422 32.993 1.00 88.88 411 VAL A O 1
ATOM 3293 N N . LEU A 1 412 ? 4.790 7.958 32.637 1.00 89.31 412 LEU A N 1
ATOM 3294 C CA . LEU A 1 412 ? 4.537 7.816 31.210 1.00 89.31 412 LEU A CA 1
ATOM 3295 C C . LEU A 1 412 ? 3.321 6.906 30.993 1.00 89.31 412 LEU A C 1
ATOM 3297 O O . LEU A 1 412 ? 3.324 5.746 31.403 1.00 89.31 412 LEU A O 1
ATOM 3301 N N . ALA A 1 413 ? 2.298 7.438 30.339 1.00 88.62 413 ALA A N 1
ATOM 3302 C CA . ALA A 1 413 ? 1.093 6.733 29.940 1.00 88.62 413 ALA A CA 1
ATOM 3303 C C . ALA A 1 413 ? 1.037 6.628 28.413 1.00 88.62 413 ALA A C 1
ATOM 3305 O O . ALA A 1 413 ? 1.442 7.546 27.700 1.00 88.62 413 ALA A O 1
ATOM 3306 N N . THR A 1 414 ? 0.511 5.513 27.910 1.00 89.31 414 THR A N 1
ATOM 3307 C CA . THR A 1 414 ? 0.075 5.412 26.511 1.00 89.31 414 THR A CA 1
ATOM 3308 C C . THR A 1 414 ? -1.434 5.593 26.492 1.00 89.31 414 THR A C 1
ATOM 3310 O O . THR A 1 414 ? -2.143 4.823 27.139 1.00 89.31 414 THR A O 1
ATOM 3313 N N . VAL A 1 415 ? -1.919 6.601 25.778 1.00 88.50 415 VAL A N 1
ATOM 3314 C CA . VAL A 1 415 ? -3.348 6.818 25.547 1.00 88.50 415 VAL A CA 1
ATOM 3315 C C . VAL A 1 415 ? -3.704 6.157 24.225 1.00 88.50 415 VAL A C 1
ATOM 3317 O O . VAL A 1 415 ? -2.991 6.332 23.239 1.00 88.50 415 VAL A O 1
ATOM 3320 N N . ARG A 1 416 ? -4.781 5.371 24.220 1.00 89.88 416 ARG A N 1
ATOM 3321 C CA . ARG A 1 416 ? -5.347 4.760 23.015 1.00 89.88 416 ARG A CA 1
ATOM 3322 C C . ARG A 1 416 ? -6.830 5.076 22.963 1.00 89.88 416 ARG A C 1
ATOM 3324 O O . ARG A 1 416 ? -7.528 4.851 23.953 1.00 89.88 416 ARG A O 1
ATOM 3331 N N . ILE A 1 417 ? -7.287 5.604 21.839 1.00 89.88 417 ILE A N 1
ATOM 3332 C CA . ILE A 1 417 ? -8.673 6.014 21.636 1.00 89.88 417 ILE A CA 1
ATOM 3333 C C . ILE A 1 417 ? -9.272 5.124 20.558 1.00 89.88 417 ILE A C 1
ATOM 3335 O O . ILE A 1 417 ? -8.715 5.003 19.470 1.00 89.88 417 ILE A O 1
ATOM 3339 N N . PHE A 1 418 ? -10.421 4.531 20.867 1.00 90.62 418 PHE A N 1
ATOM 3340 C CA . PHE A 1 418 ? -11.176 3.695 19.946 1.00 90.62 418 PHE A CA 1
ATOM 3341 C C . PHE A 1 418 ? -12.616 4.192 19.837 1.00 90.62 418 PHE A C 1
ATOM 3343 O O . PHE A 1 418 ? -13.171 4.703 20.812 1.00 90.62 418 PHE A O 1
ATOM 3350 N N . ALA A 1 419 ? -13.228 3.999 18.673 1.00 90.56 419 ALA A N 1
ATOM 3351 C CA . ALA A 1 419 ? -14.652 4.213 18.444 1.00 90.56 419 ALA A CA 1
ATOM 3352 C C . ALA A 1 419 ? -15.278 2.971 17.806 1.00 90.56 419 ALA A C 1
ATOM 3354 O O . ALA A 1 419 ? -14.653 2.324 16.976 1.00 90.56 419 ALA A O 1
ATOM 3355 N N . TRP A 1 420 ? -16.512 2.635 18.180 1.00 89.19 420 TRP A N 1
ATOM 3356 C CA . TRP A 1 420 ? -17.251 1.527 17.572 1.00 89.19 420 TRP A CA 1
ATOM 3357 C C . TRP A 1 420 ? -18.753 1.844 17.483 1.00 89.19 420 TRP A C 1
ATOM 3359 O O . TRP A 1 420 ? -19.279 2.618 18.300 1.00 89.19 420 TRP A O 1
ATOM 3369 N N . PRO A 1 421 ? -19.468 1.255 16.509 1.00 88.19 421 PRO A N 1
ATOM 3370 C CA . PRO A 1 421 ? -20.912 1.417 16.376 1.00 88.19 421 PRO A CA 1
ATOM 3371 C C . PRO A 1 421 ? -21.636 0.841 17.595 1.00 88.19 421 PRO A C 1
ATOM 3373 O O . PRO A 1 421 ? -21.373 -0.276 18.017 1.00 88.19 421 PRO A O 1
ATOM 3376 N N . HIS A 1 422 ? -22.566 1.591 18.186 1.00 89.31 422 HIS A N 1
ATOM 3377 C CA . HIS A 1 422 ? -23.307 1.117 19.366 1.00 89.31 422 HIS A CA 1
ATOM 3378 C C . HIS A 1 422 ? -24.452 0.162 19.024 1.00 89.31 422 HIS A C 1
ATOM 3380 O O . HIS A 1 422 ? -24.882 -0.606 19.885 1.00 89.31 422 HIS A O 1
ATOM 3386 N N . LEU A 1 423 ? -24.968 0.260 17.801 1.00 90.81 423 LEU A N 1
ATOM 3387 C CA . LEU A 1 423 ? -26.110 -0.489 17.302 1.00 90.81 423 LEU A CA 1
ATOM 3388 C C . LEU A 1 423 ? -25.726 -1.153 15.984 1.00 90.81 423 LEU A C 1
ATOM 3390 O O . LEU A 1 423 ? -24.981 -0.562 15.200 1.00 90.81 423 LEU A O 1
ATOM 3394 N N . ASP A 1 424 ? -26.250 -2.348 15.749 1.00 88.56 424 ASP A N 1
ATOM 3395 C CA . ASP A 1 424 ? -26.254 -2.958 14.424 1.00 88.56 424 ASP A CA 1
ATOM 3396 C C . ASP A 1 424 ? -27.353 -2.344 13.529 1.00 88.56 424 ASP A C 1
ATOM 3398 O O . ASP A 1 424 ? -28.132 -1.482 13.955 1.00 88.56 424 ASP A O 1
ATOM 3402 N N . ASN A 1 425 ? -27.437 -2.812 12.282 1.00 89.75 425 ASN A N 1
ATOM 3403 C CA . ASN A 1 425 ? -28.428 -2.353 11.304 1.00 89.75 425 ASN A CA 1
ATOM 3404 C C . ASN A 1 425 ? -29.888 -2.656 11.719 1.00 89.75 425 ASN A C 1
ATOM 3406 O O . ASN A 1 425 ? -30.823 -2.005 11.259 1.00 89.75 425 ASN A O 1
ATOM 3410 N N . ASN A 1 426 ? -30.095 -3.604 12.640 1.00 91.06 426 ASN A N 1
ATOM 3411 C CA . ASN A 1 426 ? -31.401 -3.954 13.200 1.00 91.06 426 ASN A CA 1
ATOM 3412 C C . ASN A 1 426 ? -31.743 -3.151 14.472 1.00 91.06 426 ASN A C 1
ATOM 3414 O O . ASN A 1 426 ? -32.812 -3.344 15.059 1.00 91.06 426 ASN A O 1
ATOM 3418 N N . GLY A 1 427 ? -30.860 -2.253 14.920 1.00 90.75 427 GLY A N 1
ATOM 3419 C CA . GLY A 1 427 ? -31.027 -1.476 16.149 1.00 90.75 427 GLY A CA 1
ATOM 3420 C C . GLY A 1 427 ? -30.735 -2.263 17.432 1.00 90.75 427 GLY A C 1
ATOM 3421 O O . GLY A 1 427 ? -31.136 -1.836 18.520 1.00 90.75 427 GLY A O 1
ATOM 3422 N N . ILE A 1 428 ? -30.053 -3.404 17.334 1.00 92.50 428 ILE A N 1
ATOM 3423 C CA . ILE A 1 428 ? -29.616 -4.215 18.471 1.00 92.50 428 ILE A CA 1
ATOM 3424 C C . ILE A 1 428 ? -28.297 -3.652 18.993 1.00 92.50 428 ILE A C 1
ATOM 3426 O O . ILE A 1 428 ? -27.378 -3.355 18.236 1.00 92.50 428 ILE A O 1
ATOM 3430 N N . LYS A 1 429 ? -28.197 -3.494 20.315 1.00 92.94 429 LYS A N 1
ATOM 3431 C CA . LYS A 1 429 ? -26.967 -3.024 20.958 1.00 92.94 429 LYS A CA 1
ATOM 3432 C C . LYS A 1 429 ? -25.901 -4.106 20.938 1.00 92.94 429 LYS A C 1
ATOM 3434 O O . LYS A 1 429 ? -26.150 -5.196 21.447 1.00 92.94 429 LYS A O 1
ATOM 3439 N N . PHE A 1 430 ? -24.707 -3.750 20.481 1.00 87.88 430 PHE A N 1
ATOM 3440 C CA . PHE A 1 430 ? -23.538 -4.602 20.655 1.00 87.88 430 PHE A CA 1
ATOM 3441 C C . PHE A 1 430 ? -23.192 -4.743 22.139 1.00 87.88 430 PHE A C 1
ATOM 3443 O O . PHE A 1 430 ? -23.166 -3.767 22.899 1.00 87.88 430 PHE A O 1
ATOM 3450 N N . THR A 1 431 ? -22.898 -5.970 22.556 1.00 89.75 431 THR A N 1
ATOM 3451 C CA . THR A 1 431 ? -22.230 -6.232 23.831 1.00 89.75 431 THR A CA 1
ATOM 3452 C C . THR A 1 431 ? -20.784 -5.732 23.780 1.00 89.75 431 THR A C 1
ATOM 3454 O O . THR A 1 431 ? -20.244 -5.449 22.712 1.00 89.75 431 THR A O 1
ATOM 3457 N N . PHE A 1 432 ? -20.114 -5.627 24.931 1.00 85.25 432 PHE A N 1
ATOM 3458 C CA . PHE A 1 432 ? -18.701 -5.229 24.953 1.00 85.25 432 PHE A CA 1
ATOM 3459 C C . PHE A 1 432 ? -17.805 -6.207 24.172 1.00 85.25 432 PHE A C 1
ATOM 3461 O O . PHE A 1 432 ? -16.873 -5.775 23.499 1.00 85.25 432 PHE A O 1
ATOM 3468 N N . ASP A 1 433 ? -18.090 -7.510 24.251 1.00 83.06 433 ASP A N 1
ATOM 3469 C CA . ASP A 1 433 ? -17.284 -8.540 23.587 1.00 83.06 433 ASP A CA 1
ATOM 3470 C C . ASP A 1 433 ? -17.450 -8.530 22.058 1.00 83.06 433 ASP A C 1
ATOM 3472 O O . ASP A 1 433 ? -16.490 -8.776 21.331 1.00 83.06 433 ASP A O 1
ATOM 3476 N N . GLU A 1 434 ? -18.630 -8.155 21.564 1.00 83.62 434 GLU A N 1
ATOM 3477 C CA . GLU A 1 434 ? -18.853 -7.915 20.135 1.00 83.62 434 GLU A CA 1
ATOM 3478 C C . GLU A 1 434 ? -18.254 -6.566 19.706 1.00 83.62 434 GLU A C 1
ATOM 3480 O O . GLU A 1 434 ? -17.517 -6.486 18.726 1.00 83.62 434 GLU A O 1
ATOM 3485 N N . GLY A 1 435 ? -18.514 -5.504 20.476 1.00 85.94 435 GLY A N 1
ATOM 3486 C CA . GLY A 1 435 ? -18.095 -4.137 20.165 1.00 85.94 435 GLY A CA 1
ATOM 3487 C C . GLY A 1 435 ? -16.579 -3.955 20.111 1.00 85.94 435 GLY A C 1
ATOM 3488 O O . GLY A 1 435 ? -16.088 -3.255 19.229 1.00 85.94 435 GLY A O 1
ATOM 3489 N N . ARG A 1 436 ? -15.813 -4.634 20.981 1.00 85.50 436 ARG A N 1
ATOM 3490 C CA . ARG A 1 436 ? -14.336 -4.565 20.965 1.00 85.50 436 ARG A CA 1
ATOM 3491 C C . ARG A 1 436 ? -13.724 -5.053 19.651 1.00 85.50 436 ARG A C 1
ATOM 3493 O O . ARG A 1 436 ? -12.627 -4.631 19.312 1.00 85.50 436 ARG A O 1
ATOM 3500 N N . TRP A 1 437 ? -14.415 -5.942 18.941 1.00 85.62 437 TRP A N 1
ATOM 3501 C CA . TRP A 1 437 ? -13.994 -6.458 17.644 1.00 85.62 437 TRP A CA 1
ATOM 3502 C C . TRP A 1 437 ? -14.493 -5.611 16.471 1.00 85.62 437 TRP A C 1
ATOM 3504 O O . TRP A 1 437 ? -14.112 -5.880 15.344 1.00 85.62 437 TRP A O 1
ATOM 3514 N N . ASN A 1 438 ? -15.339 -4.614 16.716 1.00 86.00 438 ASN A N 1
ATOM 3515 C CA . ASN A 1 438 ? -15.791 -3.651 15.711 1.00 86.00 438 ASN A CA 1
ATOM 3516 C C . ASN A 1 438 ? -15.176 -2.264 15.980 1.00 86.00 438 ASN A C 1
ATOM 3518 O O . ASN A 1 438 ? -15.695 -1.240 15.538 1.00 86.00 438 ASN A O 1
ATOM 3522 N N . ALA A 1 439 ? -14.106 -2.225 16.781 1.00 89.00 439 ALA A N 1
ATOM 3523 C CA . ALA A 1 439 ? -13.494 -1.004 17.265 1.00 89.00 439 ALA A CA 1
ATOM 3524 C C . ALA A 1 439 ? -12.440 -0.468 16.296 1.00 89.00 439 ALA A C 1
ATOM 3526 O O . ALA A 1 439 ? -11.439 -1.113 15.991 1.00 89.00 439 ALA A O 1
ATOM 3527 N N . ILE A 1 440 ? -12.656 0.769 15.876 1.00 89.62 440 ILE A N 1
ATOM 3528 C CA . ILE A 1 440 ? -11.762 1.555 15.044 1.00 89.62 440 ILE A CA 1
ATOM 3529 C C . ILE A 1 440 ? -10.790 2.300 15.961 1.00 89.62 440 ILE A C 1
ATOM 3531 O O . ILE A 1 440 ? -11.221 3.082 16.811 1.00 89.62 440 ILE A O 1
ATOM 3535 N N . GLU A 1 441 ? -9.487 2.081 15.799 1.00 86.69 441 GLU A N 1
ATOM 3536 C CA . GLU A 1 441 ? -8.444 2.879 16.447 1.00 86.69 441 GLU A CA 1
ATOM 3537 C C . GLU A 1 441 ? -8.429 4.276 15.814 1.00 86.69 441 GLU A C 1
ATOM 3539 O O . GLU A 1 441 ? -8.259 4.433 14.601 1.00 86.69 441 GLU A O 1
ATOM 3544 N N . LEU A 1 442 ? -8.657 5.287 16.650 1.00 86.50 442 LEU A N 1
ATOM 3545 C CA . LEU A 1 442 ? -8.671 6.695 16.262 1.00 86.50 442 LEU A CA 1
ATOM 3546 C C . LEU A 1 442 ? -7.316 7.354 16.500 1.00 86.50 442 LEU A C 1
ATOM 3548 O O . LEU A 1 442 ? -6.863 8.132 15.670 1.00 86.50 442 LEU A O 1
ATOM 3552 N N . ASP A 1 443 ? -6.688 7.065 17.641 1.00 84.44 443 ASP A N 1
ATOM 3553 C CA . ASP A 1 443 ? -5.417 7.684 18.011 1.00 84.44 443 ASP A CA 1
ATOM 3554 C C . ASP A 1 443 ? -4.650 6.838 19.036 1.00 84.44 443 ASP A C 1
ATOM 3556 O O . ASP A 1 443 ? -5.237 6.128 19.864 1.00 84.44 443 ASP A O 1
ATOM 3560 N N . LYS A 1 444 ? -3.322 6.960 19.006 1.00 85.56 444 LYS A N 1
ATOM 3561 C CA . LYS A 1 444 ? -2.382 6.338 19.934 1.00 85.56 444 LYS A CA 1
ATOM 3562 C C . LYS A 1 444 ? -1.179 7.250 20.141 1.00 85.56 444 LYS A C 1
ATOM 3564 O O . LYS A 1 444 ? -0.358 7.431 19.246 1.00 85.56 444 LYS A O 1
ATOM 3569 N N . PHE A 1 445 ? -1.010 7.737 21.365 1.00 83.44 445 PHE A N 1
ATOM 3570 C CA . PHE A 1 445 ? 0.092 8.632 21.715 1.00 83.44 445 PHE A CA 1
ATOM 3571 C C . PHE A 1 445 ? 0.588 8.416 23.145 1.00 83.44 445 PHE A C 1
ATOM 3573 O O . PHE A 1 445 ? -0.071 7.800 23.987 1.00 83.44 445 PHE A O 1
ATOM 3580 N N . TRP A 1 446 ? 1.779 8.940 23.430 1.00 87.12 446 TRP A N 1
ATOM 3581 C CA . TRP A 1 446 ? 2.396 8.886 24.752 1.00 87.12 446 TRP A CA 1
ATOM 3582 C C . TRP A 1 446 ? 2.281 10.237 25.444 1.00 87.12 446 TRP A C 1
ATOM 3584 O O . TRP A 1 446 ? 2.615 11.272 24.872 1.00 87.12 446 TRP A O 1
ATOM 3594 N N . VAL A 1 447 ? 1.852 10.224 26.702 1.00 86.50 447 VAL A N 1
ATOM 3595 C CA . VAL A 1 447 ? 1.740 11.423 27.533 1.00 86.50 447 VAL A CA 1
ATOM 3596 C C . VAL A 1 447 ? 2.401 11.179 28.877 1.00 86.50 447 VAL A C 1
ATOM 3598 O O . VAL A 1 447 ? 2.325 10.090 29.444 1.00 86.50 447 VAL A O 1
ATOM 3601 N N . LYS A 1 448 ? 3.061 12.202 29.410 1.00 85.94 448 LYS A N 1
ATOM 3602 C CA . LYS A 1 448 ? 3.524 12.180 30.793 1.00 85.94 448 LYS A CA 1
ATOM 3603 C C . LYS A 1 448 ? 2.440 12.768 31.694 1.00 85.94 448 LYS A C 1
ATOM 3605 O O . LYS A 1 448 ? 2.140 13.957 31.618 1.00 85.94 448 LYS A O 1
ATOM 3610 N N . CYS A 1 449 ? 1.837 11.931 32.532 1.00 78.31 449 CYS A N 1
ATOM 3611 C CA . CYS A 1 449 ? 0.787 12.337 33.458 1.00 78.31 449 CYS A CA 1
ATOM 3612 C C . CYS A 1 449 ? 1.403 13.019 34.689 1.00 78.31 449 CYS A C 1
ATOM 3614 O O . CYS A 1 449 ? 1.896 12.347 35.598 1.00 78.31 449 CYS A O 1
ATOM 3616 N N . LYS A 1 450 ? 1.362 14.353 34.733 1.00 65.38 450 LYS A N 1
ATOM 3617 C CA . LYS A 1 450 ? 1.661 15.161 35.929 1.00 65.38 450 LYS A CA 1
ATOM 3618 C C . LYS A 1 450 ? 0.496 15.133 36.925 1.00 65.38 450 LYS A C 1
ATOM 3620 O O . LYS A 1 450 ? -0.621 14.752 36.585 1.00 65.38 450 LYS A O 1
ATOM 3625 N N . TYR A 1 451 ? 0.763 15.561 38.158 1.00 45.44 451 TYR A N 1
ATOM 3626 C CA . TYR A 1 451 ? -0.284 15.886 39.128 1.00 45.44 451 TYR A CA 1
ATOM 3627 C C . TYR A 1 451 ? -1.225 16.959 38.543 1.00 45.44 451 TYR A C 1
ATOM 3629 O O . TYR A 1 451 ? -0.759 18.049 38.221 1.00 45.44 451 TYR A O 1
ATOM 3637 N N . LEU A 1 452 ? -2.523 16.639 38.470 1.00 35.53 452 LEU A N 1
ATOM 3638 C CA . LEU A 1 452 ? -3.665 17.426 37.961 1.00 35.53 452 LEU A CA 1
ATOM 3639 C C . LEU A 1 452 ? -3.838 17.591 36.430 1.00 35.53 452 LEU A C 1
ATOM 3641 O O . LEU A 1 452 ? -3.001 18.174 35.750 1.00 35.53 452 LEU A O 1
ATOM 3645 N N . VAL A 1 453 ? -5.022 17.137 35.978 1.00 36.81 453 VAL A N 1
ATOM 3646 C CA . VAL A 1 453 ? -5.871 17.490 34.813 1.00 36.81 453 VAL A CA 1
ATOM 3647 C C . VAL A 1 453 ? -5.159 17.940 33.531 1.00 36.81 453 VAL A C 1
ATOM 3649 O O . VAL A 1 453 ? -4.655 19.058 33.432 1.00 36.81 453 VAL A O 1
ATOM 3652 N N . PHE A 1 454 ? -5.246 17.105 32.490 1.00 37.28 454 PHE A N 1
ATOM 3653 C CA . PHE A 1 454 ? -4.813 17.435 31.132 1.00 37.28 454 PHE A CA 1
ATOM 3654 C C . PHE A 1 454 ? -6.003 17.706 30.212 1.00 37.28 454 PHE A C 1
ATOM 3656 O O . PHE A 1 454 ? -7.008 17.011 30.253 1.00 37.28 454 PHE A O 1
ATOM 3663 N N . CYS A 1 455 ? -5.854 18.698 29.336 1.00 32.56 455 CYS A N 1
ATOM 3664 C CA . CYS A 1 455 ? -6.688 18.852 28.151 1.00 32.56 455 CYS A CA 1
ATOM 3665 C C . CYS A 1 455 ? -5.880 18.313 26.969 1.00 32.56 455 CYS A C 1
ATOM 3667 O O . CYS A 1 455 ? -4.806 18.840 26.674 1.00 32.56 455 CYS A O 1
ATOM 3669 N N . LEU A 1 456 ? -6.351 17.236 26.348 1.00 40.84 456 LEU A N 1
ATOM 3670 C CA . LEU A 1 456 ? -5.714 16.626 25.185 1.00 40.84 456 LEU A CA 1
ATOM 3671 C C . LEU A 1 456 ? -6.483 17.040 23.925 1.00 40.84 456 LEU A C 1
ATOM 3673 O O . LEU A 1 456 ? -7.707 17.130 23.930 1.00 40.84 456 LEU A O 1
ATOM 3677 N N . SER A 1 457 ? -5.753 17.343 22.857 1.00 27.34 457 SER A N 1
ATOM 3678 C CA . SER A 1 457 ? -6.301 17.600 21.527 1.00 27.34 457 SER A CA 1
ATOM 3679 C C . SER A 1 457 ? -5.756 16.531 20.592 1.00 27.34 457 SER A C 1
ATOM 3681 O O . SER A 1 457 ? -4.590 16.605 20.209 1.00 27.34 457 SER A O 1
ATOM 3683 N N . ALA A 1 458 ? -6.577 15.537 20.267 1.00 29.75 458 ALA A N 1
ATOM 3684 C CA . ALA A 1 458 ? -6.316 14.634 19.153 1.00 29.75 458 ALA A CA 1
ATOM 3685 C C . ALA A 1 458 ? -6.776 15.327 17.863 1.00 29.75 458 ALA A C 1
ATOM 3687 O O . ALA A 1 458 ? -7.898 15.831 17.818 1.00 29.75 458 ALA A O 1
ATOM 3688 N N . ILE A 1 459 ? -5.900 15.396 16.861 1.00 25.56 459 ILE A N 1
ATOM 3689 C CA . ILE A 1 459 ? -6.242 15.777 15.486 1.00 25.56 459 ILE A CA 1
ATOM 3690 C C . ILE A 1 459 ? -6.309 14.458 14.723 1.00 25.56 459 ILE A C 1
ATOM 3692 O O . ILE A 1 459 ? -5.302 13.758 14.635 1.00 25.56 459 ILE A O 1
ATOM 3696 N N . LEU A 1 460 ? -7.495 14.100 14.239 1.00 29.61 460 LEU A N 1
ATOM 3697 C CA . LEU A 1 460 ? -7.657 12.996 13.299 1.00 29.61 460 LEU A CA 1
ATOM 3698 C C . LEU A 1 460 ? -7.239 13.501 11.917 1.00 29.61 460 LEU A C 1
ATOM 3700 O O . LEU A 1 460 ? -7.732 14.543 11.489 1.00 29.61 460 LEU A O 1
ATOM 3704 N N . TYR A 1 461 ? -6.291 12.801 11.294 1.00 28.17 461 TYR A N 1
ATOM 3705 C CA . TYR A 1 461 ? -5.893 12.977 9.897 1.00 28.17 461 TYR A CA 1
ATOM 3706 C C . TYR A 1 461 ? -6.425 11.819 9.066 1.00 28.17 461 TYR A C 1
ATOM 3708 O O . TYR A 1 461 ? -6.414 10.681 9.602 1.00 28.17 461 TYR A O 1
#

Secondary structure (DSSP, 8-state):
-HHHHHHHHHHHTT-S--------TTS--HHHHHHHHHHHHTTTTS---SHHHHHHHHH--TTS-GGGBTTTTHHHHHHHHHHHTT-SPPSSS---TTSHHHHHHHHHHHHHHHHBSSHHHHHHHHHHHHHHS-HHHHHHHHHHHHHH-GGGTTPPPPPHHHHSGGG-SS-SHHHHHHHHHTSS-HHHHHHHHHHHHHHHHHHHHHHTTPPPPPPP-TTS-BSS-B----EETTTEEPPPB-TTBPP--BTTTB-HHHHHHHHHHHHHHHHHTEEE-TTS-EEE-SSTTHHHHHHHHHHT-TTS------SS-HHHHHHHHHHHHHHHHHHH--S----HHHH--TTEEEEEEEEES---EEEEEEEEE-TTTS---TTS-----EEEEEEEEE---EEEEEEEE-SSS-EEEEEEEEE--SB-TTSPBPPHHHHGGGPEEEEEEEEEE-SS---------

Foldseek 3Di:
DVVVVVVVVVVVVVPDPPPPQPVDPPADGLVVVLVLLVQLLPLLLDARPDPVLNVLQVPDDLPPDQVQFQVSCPLVVVLVVCLVVVNADDALADADCQPPSSVVNLVSLLNLLQRGNGDSSNSSSLSNVSVRHYSVSSVVSSVVSCVPHPNNVPHDHDDVCQSFVLVPPPDDLPVQLVVLVPDPQNQLSLLVSLLLVQLVVQVVCLVVLHFRDDADDLAFFQQDWDQPQTAGLHDGGDDTGDGRHHDQADPPAGGSVVVVVLLVLLLVCLVVQWDQDPVRDTHGLLDPNNSSVSRCSLVVPVVRDDDGDDDPCCSVVSNNSSVVVLVSCLVPVRNPPPDPVRPDPPQKDWPDKDKADDWDKDWDKDKDFCQSSDDDDPVDDDDTDIDIDTDIDTDFMFIFIWMAGRPPDWDKDKDWDKDFDQAGSVRDGDDPSRGVSSINTQDIDIDTDDHGTDGGGDGGD

pLDDT: mean 75.9, std 20.23, range [24.05, 98.25]

Organism: Penaeus vannamei (NCBI:txid6689)

InterPro domains:
  IPR000896 Hemocyanin/hexamerin middle domain [PF00372] (184-304)
  IPR005203 Hemocyanin, C-terminal [PF03723] (344-448)
  IPR005204 Hemocyanin, N-terminal [PF03722] (32-150)
  IPR008922 Di-copper centre-containing domain superfamily [G3DSA:1.10.1280.10] (182-313)
  IPR008922 Di-copper centre-containing domain superfamily [SSF48056] (159-305)
  IPR013788 Hemocyanin/hexamerin [PTHR11511] (3-183)
  IPR014756 Immunoglobulin E-set [SSF81296] (344-448)
  IPR036697 Hemocyanin, N-terminal domain superfamily [G3DSA:1.20.1370.10] (29-155)
  IPR036697 Hemocyanin, N-terminal domain superfamily [SSF48050] (30-158)
  IPR037020 Hemocyanin, C-terminal domain superfamily [G3DSA:2.60.40.1520] (341-451)

Sequence (461 aa):
MKVLLLLALVAAAAAWPNFGFQSDAGGESDAQKQHDVNFLLHKIYGNIRDSDLKAKADSFDPAADLSHYSDGGEAVQKLVRDLKDDRLLQQRHWFSLFNPRQRHEALMLFDVLIHCKDWNTFVSNAAYFRQHMNEGEFVYALYVAVIHSPLTEHVVLPPLYEVTPHLFTNSEVIESAYRAKQTQKPGENFFWVHHQLTVRFDAERLSNYLDPVEELSWDKPIVQGFAPHTTYKYGGQFPSRPDNVDFEDVDGVARIRDLLIIESRIRDAIAHGYIVDKAGNHIDIMNERGIDVLGDVIESSCIALTSSTMELCTILLTLYLVDRVILMERTQGQSPSLHSGRTTFAGVSVDSVAIEGKLETYFEDFEYNLINAVDDTEQIADVDISTYVPRLNHKDFKIKVDVSNNKGEEVLATVRIFAWPHLDNNGIKFTFDEGRWNAIELDKFWVKCKYLVFCLSAILY